Protein AF-0000000068854800 (afdb_homodimer)

Foldseek 3Di:
DDDDDDDPVVQLVVQCVVCPPVAWWQKKAKVVVRDMDRRPSPRDADCQFCCNLPQLKFKFKWKQAQQWTFQVVVRVVLRVVLCVLSVAQQQPDRDSVVSSVVVVVVQLVRVVRSVDRIFMKMKMWTLAHDHNDNDSVRHRIMMMIITTHDDPPQPQVVVFLAAEEECVQQPDDPPSCVSHRTPPCPSQVSQQVVQVVLVHGGYDYCVVCVVVLPQFDWDPDPQADTHTHQHYPNHGRDPSDGGPVRVVRNVVSVCCVVPVPPSTGHSDDPDD/DDDDDDDPVVQLVVQCVVCPPVAWWQKKAKVVVRDMDRRPSPRDADCQFCCNLPQLKFKFKWKQAQQFTFLVVVRVVLRVVLCVLSVAQQQPDNDSVVSSVVVVVVQSVRVVRSVDRIFMKMKMWTLAHDHNDNDSVRHHIMMMIITTHDDPPQPQVPVFLAAEEECVQQPDDPPSCVSHRTPPCPSQVSQQVVQVVLRHGGYDYCVVCVVVLPQFDWDPDPQQDTHTHQHYPNHGRDPSDGGPVRVVSNVVSVCCVVPVPPSTDGPPDPDD

Structure (mmCIF, N/CA/C/O backbone):
data_AF-0000000068854800-model_v1
#
loop_
_entity.id
_entity.type
_entity.pdbx_description
1 polymer 'Aminodeoxychorismate lyase'
#
loop_
_atom_site.group_PDB
_atom_site.id
_atom_site.type_symbol
_atom_site.label_atom_id
_atom_site.label_alt_id
_atom_site.label_comp_id
_atom_site.label_asym_id
_atom_site.label_entity_id
_atom_site.label_seq_id
_atom_site.pdbx_PDB_ins_code
_atom_site.Cartn_x
_atom_site.Cartn_y
_atom_site.Cartn_z
_atom_site.occupancy
_atom_site.B_iso_or_equiv
_atom_site.auth_seq_id
_atom_site.auth_comp_id
_atom_site.auth_asym_id
_atom_site.auth_atom_id
_atom_site.pdbx_PDB_model_num
ATOM 1 N N . MET A 1 1 ? -2.027 -7.781 -26.594 1 86.44 1 MET A N 1
ATOM 2 C CA . MET A 1 1 ? -0.981 -7.988 -25.594 1 86.44 1 MET A CA 1
ATOM 3 C C . MET A 1 1 ? -0.364 -6.66 -25.172 1 86.44 1 MET A C 1
ATOM 5 O O . MET A 1 1 ? -0.155 -5.773 -26 1 86.44 1 MET A O 1
ATOM 9 N N . PRO A 1 2 ? -0.171 -6.535 -23.906 1 94.44 2 PRO A N 1
ATOM 10 C CA . PRO A 1 2 ? 0.445 -5.273 -23.5 1 94.44 2 PRO A CA 1
ATOM 11 C C . PRO A 1 2 ? 1.854 -5.09 -24.047 1 94.44 2 PRO A C 1
ATOM 13 O O . PRO A 1 2 ? 2.596 -6.062 -24.203 1 94.44 2 PRO A O 1
ATOM 16 N N . ALA A 1 3 ? 2.23 -3.893 -24.422 1 96.25 3 ALA A N 1
ATOM 17 C CA . ALA A 1 3 ? 3.561 -3.564 -24.922 1 96.25 3 ALA A CA 1
ATOM 18 C C . ALA A 1 3 ? 4.59 -3.547 -23.797 1 96.25 3 ALA A C 1
ATOM 20 O O . ALA A 1 3 ? 4.242 -3.328 -22.641 1 96.25 3 ALA A O 1
ATOM 21 N N . VAL A 1 4 ? 5.844 -3.83 -24.203 1 98.12 4 VAL A N 1
ATOM 22 C CA . VAL A 1 4 ? 6.953 -3.668 -23.266 1 98.12 4 VAL A CA 1
ATOM 23 C C . VAL A 1 4 ? 7.543 -2.266 -23.406 1 98.12 4 VAL A C 1
ATOM 25 O O . VAL A 1 4 ? 7.965 -1.866 -24.484 1 98.12 4 VAL A O 1
ATOM 28 N N . VAL A 1 5 ? 7.504 -1.505 -22.406 1 98.5 5 VAL A N 1
ATOM 29 C CA . VAL A 1 5 ? 7.992 -0.13 -22.375 1 98.5 5 VAL A CA 1
ATOM 30 C C . VAL A 1 5 ? 9.047 0.018 -21.281 1 98.5 5 VAL A C 1
ATOM 32 O O . VAL A 1 5 ? 8.727 -0.05 -20.078 1 98.5 5 VAL A O 1
ATOM 35 N N . ASN A 1 6 ? 10.297 0.308 -21.688 1 98 6 ASN A N 1
ATOM 36 C CA . ASN A 1 6 ? 11.383 0.391 -20.719 1 98 6 ASN A CA 1
ATOM 37 C C . ASN A 1 6 ? 11.93 1.811 -20.609 1 98 6 ASN A C 1
ATOM 39 O O . ASN A 1 6 ? 12.703 2.113 -19.703 1 98 6 ASN A O 1
ATOM 43 N N . ASP A 1 7 ? 11.516 2.664 -21.484 1 98.06 7 ASP A N 1
ATOM 44 C CA . ASP A 1 7 ? 11.922 4.066 -21.438 1 98.06 7 ASP A CA 1
ATOM 45 C C . ASP A 1 7 ? 11.148 4.828 -20.359 1 98.06 7 ASP A C 1
ATOM 47 O O . ASP A 1 7 ? 9.922 4.891 -20.406 1 98.06 7 ASP A O 1
ATOM 51 N N . PRO A 1 8 ? 11.906 5.434 -19.484 1 98 8 PRO A N 1
ATOM 52 C CA . PRO A 1 8 ? 11.227 6.094 -18.375 1 98 8 PRO A CA 1
ATOM 53 C C . PRO A 1 8 ? 10.281 7.207 -18.828 1 98 8 PRO A C 1
ATOM 55 O O . PRO A 1 8 ? 9.195 7.363 -18.266 1 98 8 PRO A O 1
ATOM 58 N N . ALA A 1 9 ? 10.695 7.926 -19.75 1 97.81 9 ALA A N 1
ATOM 59 C CA . ALA A 1 9 ? 9.828 9 -20.234 1 97.81 9 ALA A CA 1
ATOM 60 C C . ALA A 1 9 ? 8.547 8.453 -20.844 1 97.81 9 ALA A C 1
ATOM 62 O O . ALA A 1 9 ? 7.457 8.977 -20.594 1 97.81 9 ALA A O 1
ATOM 63 N N . ALA A 1 10 ? 8.656 7.473 -21.656 1 97.94 10 ALA A N 1
ATOM 64 C CA . ALA A 1 10 ? 7.488 6.836 -22.25 1 97.94 10 ALA A CA 1
ATOM 65 C C . ALA A 1 10 ? 6.582 6.23 -21.188 1 97.94 10 ALA A C 1
ATOM 67 O O . ALA A 1 10 ? 5.355 6.336 -21.266 1 97.94 10 ALA A O 1
ATOM 68 N N . TRP A 1 11 ? 7.188 5.605 -20.234 1 98.06 11 TRP A N 1
ATOM 69 C CA . TRP A 1 11 ? 6.422 5.02 -19.141 1 98.06 11 TRP A CA 1
ATOM 70 C C . TRP A 1 11 ? 5.664 6.094 -18.375 1 98.06 11 TRP A C 1
ATOM 72 O O . TRP A 1 11 ? 4.473 5.938 -18.094 1 98.06 11 TRP A O 1
ATOM 82 N N . ALA A 1 12 ? 6.348 7.121 -18.047 1 96.94 12 ALA A N 1
ATOM 83 C CA . ALA A 1 12 ? 5.727 8.219 -17.312 1 96.94 12 ALA A CA 1
ATOM 84 C C . ALA A 1 12 ? 4.543 8.797 -18.078 1 96.94 12 ALA A C 1
ATOM 86 O O . ALA A 1 12 ? 3.541 9.195 -17.484 1 96.94 12 ALA A O 1
ATOM 87 N N . LYS A 1 13 ? 4.664 8.867 -19.359 1 96 13 LYS A N 1
ATOM 88 C CA . LYS A 1 13 ? 3.568 9.359 -20.188 1 96 13 LYS A CA 1
ATOM 89 C C . LYS A 1 13 ? 2.34 8.461 -20.078 1 96 13 LYS A C 1
ATOM 91 O O . LYS A 1 13 ? 1.214 8.953 -19.969 1 96 13 LYS A O 1
ATOM 96 N N . LEU A 1 14 ? 2.518 7.215 -20.109 1 96.25 14 LEU A N 1
ATOM 97 C CA . LEU A 1 14 ? 1.422 6.262 -19.969 1 96.25 14 LEU A CA 1
ATOM 98 C C . LEU A 1 14 ? 0.755 6.379 -18.609 1 96.25 14 LEU A C 1
ATOM 100 O O . LEU A 1 14 ? -0.473 6.438 -18.516 1 96.25 14 LEU A O 1
ATOM 104 N N . VAL A 1 15 ? 1.583 6.441 -17.578 1 94.94 15 VAL A N 1
ATOM 105 C CA . VAL A 1 15 ? 1.069 6.551 -16.203 1 94.94 15 VAL A CA 1
ATOM 106 C C . VAL A 1 15 ? 0.321 7.871 -16.047 1 94.94 15 VAL A C 1
ATOM 108 O O . VAL A 1 15 ? -0.761 7.906 -15.453 1 94.94 15 VAL A O 1
ATOM 111 N N . GLY A 1 16 ? 0.912 8.859 -16.547 1 91.5 16 GLY A N 1
ATOM 112 C CA . GLY A 1 16 ? 0.3 10.18 -16.453 1 91.5 16 GLY A CA 1
ATOM 113 C C . GLY A 1 16 ? -1.03 10.266 -17.172 1 91.5 16 GLY A C 1
ATOM 114 O O . GLY A 1 16 ? -1.963 10.914 -16.703 1 91.5 16 GLY A O 1
ATOM 115 N N . ALA A 1 17 ? -1.136 9.672 -18.312 1 88.94 17 ALA A N 1
ATOM 116 C CA . ALA A 1 17 ? -2.363 9.703 -19.109 1 88.94 17 ALA A CA 1
ATOM 117 C C . ALA A 1 17 ? -3.52 9.047 -18.344 1 88.94 17 ALA A C 1
ATOM 119 O O . ALA A 1 17 ? -4.66 9.508 -18.438 1 88.94 17 ALA A O 1
ATOM 120 N N . ALA A 1 18 ? -3.193 8.086 -17.594 1 85.5 18 ALA A N 1
ATOM 121 C CA . ALA A 1 18 ? -4.211 7.363 -16.828 1 85.5 18 ALA A CA 1
ATOM 122 C C . ALA A 1 18 ? -4.676 8.18 -15.625 1 85.5 18 ALA A C 1
ATOM 124 O O . ALA A 1 18 ? -5.742 7.91 -15.062 1 85.5 18 ALA A O 1
ATOM 125 N N . ARG A 1 19 ? -3.891 9.07 -15.344 1 80.56 19 ARG A N 1
ATOM 126 C CA . ARG A 1 19 ? -4.164 9.844 -14.141 1 80.56 19 ARG A CA 1
ATOM 127 C C . ARG A 1 19 ? -4.594 11.266 -14.492 1 80.56 19 ARG A C 1
ATOM 129 O O . ARG A 1 19 ? -4.754 12.109 -13.602 1 80.56 19 ARG A O 1
ATOM 136 N N . SER A 1 20 ? -4.672 11.367 -15.758 1 64.88 20 SER A N 1
ATOM 137 C CA . SER A 1 20 ? -5.035 12.695 -16.25 1 64.88 20 SER A CA 1
ATOM 138 C C . SER A 1 20 ? -6.406 13.117 -15.727 1 64.88 20 SER A C 1
ATOM 140 O O . SER A 1 20 ? -7.336 12.312 -15.688 1 64.88 20 SER A O 1
ATOM 142 N N . GLY A 1 21 ? -6.527 14.305 -15.023 1 54.03 21 GLY A N 1
ATOM 143 C CA . GLY A 1 21 ? -7.754 14.867 -14.484 1 54.03 21 GLY A CA 1
ATOM 144 C C . GLY A 1 21 ? -7.828 14.789 -12.969 1 54.03 21 GLY A C 1
ATOM 145 O O . GLY A 1 21 ? -8.766 15.312 -12.359 1 54.03 21 GLY A O 1
ATOM 146 N N . LYS A 1 22 ? -7.012 13.883 -12.602 1 57.38 22 LYS A N 1
ATOM 147 C CA . LYS A 1 22 ? -7.066 13.789 -11.148 1 57.38 22 LYS A CA 1
ATOM 148 C C . LYS A 1 22 ? -6.199 14.859 -10.492 1 57.38 22 LYS A C 1
ATOM 150 O O . LYS A 1 22 ? -5.004 14.648 -10.273 1 57.38 22 LYS A O 1
ATOM 155 N N . GLU A 1 23 ? -6.73 16.109 -10.555 1 63 23 GLU A N 1
ATOM 156 C CA . GLU A 1 23 ? -6.219 17.359 -10.023 1 63 23 GLU A CA 1
ATOM 157 C C . GLU A 1 23 ? -6.109 17.328 -8.5 1 63 23 GLU A C 1
ATOM 159 O O . GLU A 1 23 ? -6.871 16.609 -7.84 1 63 23 GLU A O 1
ATOM 164 N N . GLY A 1 24 ? -4.812 17.375 -7.945 1 85.06 24 GLY A N 1
ATOM 165 C CA . GLY A 1 24 ? -4.82 17.594 -6.508 1 85.06 24 GLY A CA 1
ATOM 166 C C . GLY A 1 24 ? -3.531 17.172 -5.828 1 85.06 24 GLY A C 1
ATOM 167 O O . GLY A 1 24 ? -3.381 17.312 -4.617 1 85.06 24 GLY A O 1
ATOM 168 N N . PHE A 1 25 ? -2.66 16.75 -6.785 1 93.31 25 PHE A N 1
ATOM 169 C CA . PHE A 1 25 ? -1.357 16.422 -6.215 1 93.31 25 PHE A CA 1
ATOM 170 C C . PHE A 1 25 ? -0.305 17.422 -6.652 1 93.31 25 PHE A C 1
ATOM 172 O O . PHE A 1 25 ? -0.096 17.641 -7.848 1 93.31 25 PHE A O 1
ATOM 179 N N . PHE A 1 26 ? 0.342 18 -5.711 1 95.5 26 PHE A N 1
ATOM 180 C CA . PHE A 1 26 ? 1.116 19.203 -6.02 1 95.5 26 PHE A CA 1
ATOM 181 C C . PHE A 1 26 ? 2.611 18.906 -5.941 1 95.5 26 PHE A C 1
ATOM 183 O O . PHE A 1 26 ? 3.391 19.438 -6.742 1 95.5 26 PHE A O 1
ATOM 190 N N . ALA A 1 27 ? 3.064 18.188 -4.988 1 97.44 27 ALA A N 1
ATOM 191 C CA . ALA A 1 27 ? 4.469 17.844 -4.797 1 97.44 27 ALA A CA 1
ATOM 192 C C . ALA A 1 27 ? 4.617 16.547 -4 1 97.44 27 ALA A C 1
ATOM 194 O O . ALA A 1 27 ? 3.779 16.234 -3.15 1 97.44 27 ALA A O 1
ATOM 195 N N . PHE A 1 28 ? 5.672 15.867 -4.293 1 98.38 28 PHE A N 1
ATOM 196 C CA . PHE A 1 28 ? 5.91 14.562 -3.682 1 98.38 28 PHE A CA 1
ATOM 197 C C . PHE A 1 28 ? 7.395 14.352 -3.412 1 98.38 28 PHE A C 1
ATOM 199 O O . PHE A 1 28 ? 8.227 14.555 -4.301 1 98.38 28 PHE A O 1
ATOM 206 N N . TYR A 1 29 ? 7.707 14.008 -2.115 1 98.75 29 TYR A N 1
ATOM 207 C CA . TYR A 1 29 ? 9.055 13.578 -1.763 1 98.75 29 TYR A CA 1
ATOM 208 C C . TYR A 1 29 ? 9.109 12.062 -1.571 1 98.75 29 TYR A C 1
ATOM 210 O O . TYR A 1 29 ? 8.203 11.477 -0.981 1 98.75 29 TYR A O 1
ATOM 218 N N . SER A 1 30 ? 10.156 11.508 -2.041 1 98.62 30 SER A N 1
ATOM 219 C CA . SER A 1 30 ? 10.484 10.109 -1.787 1 98.62 30 SER A CA 1
ATOM 220 C C . SER A 1 30 ? 11.906 9.953 -1.26 1 98.62 30 SER A C 1
ATOM 222 O O . SER A 1 30 ? 12.859 10.43 -1.883 1 98.62 30 SER A O 1
ATOM 224 N N . SER A 1 31 ? 12.055 9.242 -0.161 1 98 31 SER A N 1
ATOM 225 C CA . SER A 1 31 ? 13.398 8.992 0.354 1 98 31 SER A CA 1
ATOM 226 C C . SER A 1 31 ? 14.141 7.977 -0.501 1 98 31 SER A C 1
ATOM 228 O O . SER A 1 31 ? 15.367 7.855 -0.41 1 98 31 SER A O 1
ATOM 230 N N . VAL A 1 32 ? 13.398 7.199 -1.3 1 97 32 VAL A N 1
ATOM 231 C CA . VAL A 1 32 ? 14.047 6.281 -2.234 1 97 32 VAL A CA 1
ATOM 232 C C . VAL A 1 32 ? 14.828 7.074 -3.277 1 97 32 VAL A C 1
ATOM 234 O O . VAL A 1 32 ? 16.016 6.801 -3.518 1 97 32 VAL A O 1
ATOM 237 N N . ALA A 1 33 ? 14.227 8.062 -3.812 1 97.38 33 ALA A N 1
ATOM 238 C CA . ALA A 1 33 ? 14.883 8.945 -4.781 1 97.38 33 ALA A CA 1
ATOM 239 C C . ALA A 1 33 ? 15.719 10.008 -4.078 1 97.38 33 ALA A C 1
ATOM 241 O O . ALA A 1 33 ? 16.625 10.594 -4.676 1 97.38 33 ALA A O 1
ATOM 242 N N . ASP A 1 34 ? 15.344 10.203 -2.783 1 97.69 34 ASP A N 1
ATOM 243 C CA . ASP A 1 34 ? 15.836 11.336 -2.008 1 97.69 34 ASP A CA 1
ATOM 244 C C . ASP A 1 34 ? 15.711 12.633 -2.793 1 97.69 34 ASP A C 1
ATOM 246 O O . ASP A 1 34 ? 16.688 13.367 -2.951 1 97.69 34 ASP A O 1
ATOM 250 N N . ALA A 1 35 ? 14.539 12.906 -3.234 1 98.62 35 ALA A N 1
ATOM 251 C CA . ALA A 1 35 ? 14.219 14.07 -4.059 1 98.62 35 ALA A CA 1
ATOM 252 C C . ALA A 1 35 ? 12.719 14.367 -4.035 1 98.62 35 ALA A C 1
ATOM 254 O O . ALA A 1 35 ? 11.93 13.555 -3.561 1 98.62 35 ALA A O 1
ATOM 255 N N . ILE A 1 36 ? 12.43 15.594 -4.547 1 98.69 36 ILE A N 1
ATOM 256 C CA . ILE A 1 36 ? 11.047 16.047 -4.672 1 98.69 36 ILE A CA 1
ATOM 257 C C . ILE A 1 36 ? 10.656 16.094 -6.148 1 98.69 36 ILE A C 1
ATOM 259 O O . ILE A 1 36 ? 11.477 16.453 -7 1 98.69 36 ILE A O 1
ATOM 263 N N . THR A 1 37 ? 9.422 15.703 -6.457 1 98.44 37 THR A N 1
ATOM 264 C CA . THR A 1 37 ? 8.898 15.906 -7.805 1 98.44 37 THR A CA 1
ATOM 265 C C . THR A 1 37 ? 7.539 16.594 -7.758 1 98.44 37 THR A C 1
ATOM 267 O O . THR A 1 37 ? 6.773 16.406 -6.812 1 98.44 37 THR A O 1
ATOM 270 N N . THR A 1 38 ? 7.254 17.406 -8.781 1 96.75 38 THR A N 1
ATOM 271 C CA . THR A 1 38 ? 5.922 17.969 -8.992 1 96.75 38 THR A CA 1
ATOM 272 C C . THR A 1 38 ? 5.25 17.328 -10.203 1 96.75 38 THR A C 1
ATOM 274 O O . THR A 1 38 ? 4.164 17.734 -10.609 1 96.75 38 THR A O 1
ATOM 277 N N . ASN A 1 39 ? 5.949 16.375 -10.781 1 96 39 ASN A N 1
ATOM 278 C CA . ASN A 1 39 ? 5.406 15.555 -11.852 1 96 39 ASN A CA 1
ATOM 279 C C . ASN A 1 39 ? 4.574 14.391 -11.312 1 96 39 ASN A C 1
ATOM 281 O O . ASN A 1 39 ? 5.121 13.438 -10.766 1 96 39 ASN A O 1
ATOM 285 N N . VAL A 1 40 ? 3.295 14.445 -11.516 1 94.94 40 VAL A N 1
ATOM 286 C CA . VAL A 1 40 ? 2.346 13.523 -10.898 1 94.94 40 VAL A CA 1
ATOM 287 C C . VAL A 1 40 ? 2.656 12.094 -11.336 1 94.94 40 VAL A C 1
ATOM 289 O O . VAL A 1 40 ? 2.502 11.156 -10.555 1 94.94 40 VAL A O 1
ATOM 292 N N . SER A 1 41 ? 3.109 11.898 -12.516 1 95.56 41 SER A N 1
ATOM 293 C CA . SER A 1 41 ? 3.383 10.562 -13.039 1 95.56 41 SER A CA 1
ATOM 294 C C . SER A 1 41 ? 4.52 9.898 -12.273 1 95.56 41 SER A C 1
ATOM 296 O O . SER A 1 41 ? 4.695 8.68 -12.344 1 95.56 41 SER A O 1
ATOM 298 N N . LEU A 1 42 ? 5.336 10.68 -11.523 1 96.94 42 LEU A N 1
ATOM 299 C CA . LEU A 1 42 ? 6.5 10.164 -10.812 1 96.94 42 LEU A CA 1
ATOM 300 C C . LEU A 1 42 ? 6.176 9.945 -9.336 1 96.94 42 LEU A C 1
ATOM 302 O O . LEU A 1 42 ? 7.004 9.43 -8.586 1 96.94 42 LEU A O 1
ATOM 306 N N . MET A 1 43 ? 5.008 10.305 -8.922 1 97.19 43 MET A N 1
ATOM 307 C CA . MET A 1 43 ? 4.59 10.164 -7.527 1 97.19 43 MET A CA 1
ATOM 308 C C . MET A 1 43 ? 4.168 8.727 -7.234 1 97.19 43 MET A C 1
ATOM 310 O O . MET A 1 43 ? 2.977 8.414 -7.211 1 97.19 43 MET A O 1
ATOM 314 N N . THR A 1 44 ? 5.199 7.926 -7.043 1 97.5 44 THR A N 1
ATOM 315 C CA . THR A 1 44 ? 4.996 6.484 -6.973 1 97.5 44 THR A CA 1
ATOM 316 C C . THR A 1 44 ? 5.828 5.871 -5.848 1 97.5 44 THR A C 1
ATOM 318 O O . THR A 1 44 ? 6.758 6.508 -5.344 1 97.5 44 THR A O 1
ATOM 321 N N . LEU A 1 45 ? 5.434 4.699 -5.422 1 97.69 45 LEU A N 1
ATOM 322 C CA . LEU A 1 45 ? 6.23 3.836 -4.555 1 97.69 45 LEU A CA 1
ATOM 323 C C . LEU A 1 45 ? 6.703 2.596 -5.301 1 97.69 45 LEU A C 1
ATOM 325 O O . LEU A 1 45 ? 5.953 2.02 -6.094 1 97.69 45 LEU A O 1
ATOM 329 N N . PRO A 1 46 ? 7.926 2.166 -5.004 1 97 46 PRO A N 1
ATOM 330 C CA . PRO A 1 46 ? 8.359 0.886 -5.57 1 97 46 PRO A CA 1
ATOM 331 C C . PRO A 1 46 ? 7.441 -0.271 -5.172 1 97 46 PRO A C 1
ATOM 333 O O . PRO A 1 46 ? 6.973 -0.327 -4.031 1 97 46 PRO A O 1
ATOM 336 N N . VAL A 1 47 ? 7.289 -1.212 -6.078 1 95.94 47 VAL A N 1
ATOM 337 C CA . VAL A 1 47 ? 6.312 -2.287 -5.93 1 95.94 47 VAL A CA 1
ATOM 338 C C . VAL A 1 47 ? 6.695 -3.168 -4.738 1 95.94 47 VAL A C 1
ATOM 340 O O . VAL A 1 47 ? 5.84 -3.836 -4.156 1 95.94 47 VAL A O 1
ATOM 343 N N . ASP A 1 48 ? 7.945 -3.201 -4.316 1 93.06 48 ASP A N 1
ATOM 344 C CA . ASP A 1 48 ? 8.391 -4.066 -3.23 1 93.06 48 ASP A CA 1
ATOM 345 C C . ASP A 1 48 ? 8.422 -3.311 -1.904 1 93.06 48 ASP A C 1
ATOM 347 O O . ASP A 1 48 ? 8.977 -3.801 -0.918 1 93.06 48 ASP A O 1
ATOM 351 N N . ASP A 1 49 ? 7.945 -2.07 -1.909 1 95.38 49 ASP A N 1
ATOM 352 C CA . ASP A 1 49 ? 7.773 -1.407 -0.621 1 95.38 49 ASP A CA 1
ATOM 353 C C . ASP A 1 49 ? 6.777 -2.16 0.258 1 95.38 49 ASP A C 1
ATOM 355 O O . ASP A 1 49 ? 5.684 -2.504 -0.191 1 95.38 49 ASP A O 1
ATOM 359 N N . HIS A 1 50 ? 7.047 -2.332 1.432 1 93.62 50 HIS A N 1
ATOM 360 C CA . HIS A 1 50 ? 6.246 -3.158 2.328 1 93.62 50 HIS A CA 1
ATOM 361 C C . HIS A 1 50 ? 4.934 -2.469 2.682 1 93.62 50 HIS A C 1
ATOM 363 O O . HIS A 1 50 ? 4.023 -3.1 3.225 1 93.62 50 HIS A O 1
ATOM 369 N N . ALA A 1 51 ? 4.789 -1.19 2.418 1 95.06 51 ALA A N 1
ATOM 370 C CA . ALA A 1 51 ? 3.463 -0.575 2.467 1 95.06 51 ALA A CA 1
ATOM 371 C C . ALA A 1 51 ? 2.5 -1.273 1.511 1 95.06 51 ALA A C 1
ATOM 373 O O . ALA A 1 51 ? 1.306 -1.386 1.796 1 95.06 51 ALA A O 1
ATOM 374 N N . ILE A 1 52 ? 3.027 -1.7 0.408 1 95 52 ILE A N 1
ATOM 375 C CA . ILE A 1 52 ? 2.242 -2.371 -0.624 1 95 52 ILE A CA 1
ATOM 376 C C . ILE A 1 52 ? 2.186 -3.869 -0.337 1 95 52 ILE A C 1
ATOM 378 O O . ILE A 1 52 ? 1.119 -4.484 -0.417 1 95 52 ILE A O 1
ATOM 382 N N . VAL A 1 53 ? 3.303 -4.398 0.028 1 89.31 53 VAL A N 1
ATOM 383 C CA . VAL A 1 53 ? 3.494 -5.844 0.121 1 89.31 53 VAL A CA 1
ATOM 384 C C . VAL A 1 53 ? 2.691 -6.398 1.295 1 89.31 53 VAL A C 1
ATOM 386 O O . VAL A 1 53 ? 2.012 -7.418 1.164 1 89.31 53 VAL A O 1
ATOM 389 N N . ARG A 1 54 ? 2.771 -5.668 2.387 1 85.38 54 ARG A N 1
ATOM 390 C CA . ARG A 1 54 ? 2.188 -6.238 3.598 1 85.38 54 ARG A CA 1
ATOM 391 C C . ARG A 1 54 ? 1.468 -5.168 4.414 1 85.38 54 ARG A C 1
ATOM 393 O O . ARG A 1 54 ? 1.088 -5.406 5.562 1 85.38 54 ARG A O 1
ATOM 400 N N . GLY A 1 55 ? 1.334 -3.982 3.91 1 89.31 55 GLY A N 1
ATOM 401 C CA . GLY A 1 55 ? 0.678 -2.91 4.645 1 89.31 55 GLY A CA 1
ATOM 402 C C . GLY A 1 55 ? 1.465 -2.447 5.855 1 89.31 55 GLY A C 1
ATOM 403 O O . GLY A 1 55 ? 0.883 -1.989 6.84 1 89.31 55 GLY A O 1
ATOM 404 N N . HIS A 1 56 ? 2.725 -2.654 5.832 1 90.44 56 HIS A N 1
ATOM 405 C CA . HIS A 1 56 ? 3.566 -2.248 6.949 1 90.44 56 HIS A CA 1
ATOM 406 C C . HIS A 1 56 ? 3.992 -0.789 6.82 1 90.44 56 HIS A C 1
ATOM 408 O O . HIS A 1 56 ? 5.145 -0.501 6.484 1 90.44 56 HIS A O 1
ATOM 414 N N . ALA A 1 57 ? 3.115 0.06 7.145 1 94.31 57 ALA A N 1
ATOM 415 C CA . ALA A 1 57 ? 3.297 1.505 7.023 1 94.31 57 ALA A CA 1
ATOM 416 C C . ALA A 1 57 ? 2.4 2.254 8 1 94.31 57 ALA A C 1
ATOM 418 O O . ALA A 1 57 ? 1.362 1.739 8.422 1 94.31 57 ALA A O 1
ATOM 419 N N . VAL A 1 58 ? 2.867 3.4 8.352 1 89.31 58 VAL A N 1
ATOM 420 C CA . VAL A 1 58 ? 2.072 4.344 9.133 1 89.31 58 VAL A CA 1
ATOM 421 C C . VAL A 1 58 ? 2.051 5.703 8.438 1 89.31 58 VAL A C 1
ATOM 423 O O . VAL A 1 58 ? 2.91 5.988 7.598 1 89.31 58 VAL A O 1
ATOM 426 N N . PHE A 1 59 ? 1.024 6.477 8.773 1 92.5 59 PHE A N 1
ATOM 427 C CA . PHE A 1 59 ? 0.928 7.781 8.125 1 92.5 59 PHE A CA 1
ATOM 428 C C . PHE A 1 59 ? 0.272 8.797 9.055 1 92.5 59 PHE A C 1
ATOM 430 O O . PHE A 1 59 ? -0.296 8.43 10.086 1 92.5 59 PHE A O 1
ATOM 437 N N . ASP A 1 60 ? 0.44 9.969 8.742 1 87.06 60 ASP A N 1
ATOM 438 C CA . ASP A 1 60 ? -0.301 11.086 9.305 1 87.06 60 ASP A CA 1
ATOM 439 C C . ASP A 1 60 ? -0.458 12.219 8.289 1 87.06 60 ASP A C 1
ATOM 441 O O . ASP A 1 60 ? 0.205 12.219 7.25 1 87.06 60 ASP A O 1
ATOM 445 N N . THR A 1 61 ? -1.451 13.031 8.531 1 85.94 61 THR A N 1
ATOM 446 C CA . THR A 1 61 ? -1.735 14.141 7.629 1 85.94 61 THR A CA 1
ATOM 447 C C . THR A 1 61 ? -1.846 15.453 8.406 1 85.94 61 THR A C 1
ATOM 449 O O . THR A 1 61 ? -2.547 15.523 9.414 1 85.94 61 THR A O 1
ATOM 452 N N . CYS A 1 62 ? -1.076 16.422 8 1 83.06 62 CYS A N 1
ATOM 453 C CA . CYS A 1 62 ? -1.229 17.766 8.539 1 83.06 62 CYS A CA 1
ATOM 454 C C . CYS A 1 62 ? -1.657 18.734 7.453 1 83.06 62 CYS A C 1
ATOM 456 O O . CYS A 1 62 ? -1.907 18.344 6.312 1 83.06 62 CYS A O 1
ATOM 458 N N . SER A 1 63 ? -1.857 19.984 7.883 1 81.25 63 SER A N 1
ATOM 459 C CA . SER A 1 63 ? -2.34 20.984 6.93 1 81.25 63 SER A CA 1
ATOM 460 C C . SER A 1 63 ? -1.375 22.156 6.824 1 81.25 63 SER A C 1
ATOM 462 O O . SER A 1 63 ? -0.799 22.594 7.828 1 81.25 63 SER A O 1
ATOM 464 N N . LEU A 1 64 ? -1.129 22.531 5.582 1 84.44 64 LEU A N 1
ATOM 465 C CA . LEU A 1 64 ? -0.53 23.812 5.27 1 84.44 64 LEU A CA 1
ATOM 466 C C . LEU A 1 64 ? -1.604 24.891 5.105 1 84.44 64 LEU A C 1
ATOM 468 O O . LEU A 1 64 ? -2.535 24.719 4.312 1 84.44 64 LEU A O 1
ATOM 472 N N . ALA A 1 65 ? -1.549 25.891 5.977 1 79.44 65 ALA A N 1
ATOM 473 C CA . ALA A 1 65 ? -2.533 26.969 5.93 1 79.44 65 ALA A CA 1
ATOM 474 C C . ALA A 1 65 ? -1.852 28.328 5.809 1 79.44 65 ALA A C 1
ATOM 476 O O . ALA A 1 65 ? -1.112 28.734 6.707 1 79.44 65 ALA A O 1
ATOM 477 N N . GLU A 1 66 ? -2.127 28.891 4.746 1 82.44 66 GLU A N 1
ATOM 478 C CA . GLU A 1 66 ? -1.6 30.219 4.48 1 82.44 66 GLU A CA 1
ATOM 479 C C . GLU A 1 66 ? -0.086 30.266 4.676 1 82.44 66 GLU A C 1
ATOM 481 O O . GLU A 1 66 ? 0.431 31.141 5.367 1 82.44 66 GLU A O 1
ATOM 486 N N . GLY A 1 67 ? 0.545 29.281 4.262 1 85.12 67 GLY A N 1
ATOM 487 C CA . GLY A 1 67 ? 1.998 29.234 4.246 1 85.12 67 GLY A CA 1
ATOM 488 C C . GLY A 1 67 ? 2.592 28.766 5.559 1 85.12 67 GLY A C 1
ATOM 489 O O . GLY A 1 67 ? 3.809 28.812 5.754 1 85.12 67 GLY A O 1
ATOM 490 N N . ARG A 1 68 ? 1.736 28.344 6.395 1 82.81 68 ARG A N 1
ATOM 491 C CA . ARG A 1 68 ? 2.195 27.828 7.688 1 82.81 68 ARG A CA 1
ATOM 492 C C . ARG A 1 68 ? 1.713 26.406 7.918 1 82.81 68 ARG A C 1
ATOM 494 O O . ARG A 1 68 ? 0.566 26.078 7.609 1 82.81 68 ARG A O 1
ATOM 501 N N . MET A 1 69 ? 2.74 25.641 8.359 1 85.31 69 MET A N 1
ATOM 502 C CA . MET A 1 69 ? 2.336 24.281 8.719 1 85.31 69 MET A CA 1
ATOM 503 C C . MET A 1 69 ? 1.616 24.266 10.062 1 85.31 69 MET A C 1
ATOM 505 O O . MET A 1 69 ? 2.16 24.719 11.07 1 85.31 69 MET A O 1
ATOM 509 N N . TYR A 1 70 ? 0.455 23.672 10.055 1 76 70 TYR A N 1
ATOM 510 C CA . TYR A 1 70 ? -0.355 23.609 11.266 1 76 70 TYR A CA 1
ATOM 511 C C . TYR A 1 70 ? -0.029 22.375 12.086 1 76 70 TYR A C 1
ATOM 513 O O . TYR A 1 70 ? -0.241 21.25 11.625 1 76 70 TYR A O 1
ATOM 521 N N . ARG A 1 71 ? 0.586 22.453 13.305 1 78.81 71 ARG A N 1
ATOM 522 C CA . ARG A 1 71 ? 0.821 21.422 14.312 1 78.81 71 ARG A CA 1
ATOM 523 C C . ARG A 1 71 ? 1.676 20.281 13.75 1 78.81 71 ARG A C 1
ATOM 525 O O . ARG A 1 71 ? 1.416 19.109 14.016 1 78.81 71 ARG A O 1
ATOM 532 N N . LEU A 1 72 ? 2.672 20.641 12.992 1 88.88 72 LEU A N 1
ATOM 533 C CA . LEU A 1 72 ? 3.523 19.625 12.391 1 88.88 72 LEU A CA 1
ATOM 534 C C . LEU A 1 72 ? 4.152 18.734 13.461 1 88.88 72 LEU A C 1
ATOM 536 O O . LEU A 1 72 ? 4.176 17.516 13.328 1 88.88 72 LEU A O 1
ATOM 540 N N . GLN A 1 73 ? 4.582 19.328 14.555 1 89.31 73 GLN A N 1
ATOM 541 C CA . GLN A 1 73 ? 5.301 18.578 15.57 1 89.31 73 GLN A CA 1
ATOM 542 C C . GLN A 1 73 ? 4.363 17.594 16.281 1 89.31 73 GLN A C 1
ATOM 544 O O . GLN A 1 73 ? 4.773 16.5 16.656 1 89.31 73 GLN A O 1
ATOM 549 N N . VAL A 1 74 ? 3.158 17.969 16.469 1 81.25 74 VAL A N 1
ATOM 550 C CA . VAL A 1 74 ? 2.164 17.094 17.078 1 81.25 74 VAL A CA 1
ATOM 551 C C . VAL A 1 74 ? 1.911 15.898 16.156 1 81.25 74 VAL A C 1
ATOM 553 O O . VAL A 1 74 ? 1.826 14.758 16.609 1 81.25 74 VAL A O 1
ATOM 556 N N . HIS A 1 75 ? 1.763 16.203 14.914 1 85.25 75 HIS A N 1
ATOM 557 C CA . HIS A 1 75 ? 1.559 15.141 13.938 1 85.25 75 HIS A CA 1
ATOM 558 C C . HIS A 1 75 ? 2.771 14.219 13.859 1 85.25 75 HIS A C 1
ATOM 560 O O . HIS A 1 75 ? 2.625 13.008 13.695 1 85.25 75 HIS A O 1
ATOM 566 N N . LEU A 1 76 ? 3.936 14.766 13.969 1 93.19 76 LEU A N 1
ATOM 567 C CA . LEU A 1 76 ? 5.141 13.945 13.953 1 93.19 76 LEU A CA 1
ATOM 568 C C . LEU A 1 76 ? 5.23 13.094 15.211 1 93.19 76 LEU A C 1
ATOM 570 O O . LEU A 1 76 ? 5.699 11.953 15.164 1 93.19 76 LEU A O 1
ATOM 574 N N . ASP A 1 77 ? 4.797 13.648 16.375 1 86.56 77 ASP A N 1
ATOM 575 C CA . ASP A 1 77 ? 4.73 12.844 17.594 1 86.56 77 ASP A CA 1
ATOM 576 C C . ASP A 1 77 ? 3.875 11.602 17.375 1 86.56 77 ASP A C 1
ATOM 578 O O . ASP A 1 77 ? 4.285 10.492 17.734 1 86.56 77 ASP A O 1
ATOM 582 N N . ARG A 1 78 ? 2.748 11.867 16.797 1 85.5 78 ARG A N 1
ATOM 583 C CA . ARG A 1 78 ? 1.829 10.766 16.531 1 85.5 78 ARG A CA 1
ATOM 584 C C . ARG A 1 78 ? 2.422 9.781 15.531 1 85.5 78 ARG A C 1
ATOM 586 O O . ARG A 1 78 ? 2.275 8.57 15.688 1 85.5 78 ARG A O 1
ATOM 593 N N . LEU A 1 79 ? 3.037 10.297 14.578 1 90.5 79 LEU A N 1
ATOM 594 C CA . LEU A 1 79 ? 3.67 9.469 13.562 1 90.5 79 LEU A CA 1
ATOM 595 C C . LEU A 1 79 ? 4.742 8.57 14.18 1 90.5 79 LEU A C 1
ATOM 597 O O . LEU A 1 79 ? 4.793 7.375 13.898 1 90.5 79 LEU A O 1
ATOM 601 N N . PHE A 1 80 ? 5.578 9.141 15 1 92.44 80 PHE A N 1
ATOM 602 C CA . PHE A 1 80 ? 6.66 8.383 15.625 1 92.44 80 PHE A CA 1
ATOM 603 C C . PHE A 1 80 ? 6.109 7.359 16.609 1 92.44 80 PHE A C 1
ATOM 605 O O . PHE A 1 80 ? 6.633 6.246 16.703 1 92.44 80 PHE A O 1
ATOM 612 N N . ALA A 1 81 ? 5.086 7.738 17.312 1 83.38 81 ALA A N 1
ATOM 613 C CA . ALA A 1 81 ? 4.441 6.785 18.203 1 83.38 81 ALA A CA 1
ATOM 614 C C . ALA A 1 81 ? 3.875 5.598 17.438 1 83.38 81 ALA A C 1
ATOM 616 O O . ALA A 1 81 ? 4.031 4.449 17.844 1 83.38 81 ALA A O 1
ATOM 617 N N . SER A 1 82 ? 3.238 5.949 16.328 1 84.12 82 SER A N 1
ATOM 618 C CA . SER A 1 82 ? 2.707 4.891 15.477 1 84.12 82 SER A CA 1
ATOM 619 C C . SER A 1 82 ? 3.824 4.008 14.93 1 84.12 82 SER A C 1
ATOM 621 O O . SER A 1 82 ? 3.684 2.785 14.867 1 84.12 82 SER A O 1
ATOM 623 N N . ALA A 1 83 ? 4.875 4.629 14.508 1 91.12 83 ALA A N 1
ATOM 624 C CA . ALA A 1 83 ? 6.012 3.875 13.984 1 91.12 83 ALA A CA 1
ATOM 625 C C . ALA A 1 83 ? 6.57 2.92 15.039 1 91.12 83 ALA A C 1
ATOM 627 O O . ALA A 1 83 ? 6.883 1.767 14.734 1 91.12 83 ALA A O 1
ATOM 628 N N . ALA A 1 84 ? 6.715 3.385 16.219 1 86.81 84 ALA A N 1
ATOM 629 C CA . ALA A 1 84 ? 7.211 2.553 17.312 1 86.81 84 ALA A CA 1
ATOM 630 C C . ALA A 1 84 ? 6.285 1.363 17.547 1 86.81 84 ALA A C 1
ATOM 632 O O . ALA A 1 84 ? 6.75 0.229 17.688 1 86.81 84 ALA A O 1
ATOM 633 N N . SER A 1 85 ? 5.023 1.665 17.547 1 77.75 85 SER A N 1
ATOM 634 C CA . SER A 1 85 ? 4.039 0.61 17.781 1 77.75 85 SER A CA 1
ATOM 635 C C . SER A 1 85 ? 4.066 -0.42 16.656 1 77.75 85 SER A C 1
ATOM 637 O O . SER A 1 85 ? 3.836 -1.607 16.891 1 77.75 85 SER A O 1
ATOM 639 N N . ALA A 1 86 ? 4.336 0.03 15.508 1 83.94 86 ALA A N 1
ATOM 640 C CA . ALA A 1 86 ? 4.383 -0.844 14.336 1 83.94 86 ALA A CA 1
ATOM 641 C C . ALA A 1 86 ? 5.77 -1.455 14.156 1 83.94 86 ALA A C 1
ATOM 643 O O . ALA A 1 86 ? 6.027 -2.154 13.172 1 83.94 86 ALA A O 1
ATOM 644 N N . ARG A 1 87 ? 6.703 -1.067 15.055 1 84.25 87 ARG A N 1
ATOM 645 C CA . ARG A 1 87 ? 8.086 -1.543 15 1 84.25 87 ARG A CA 1
ATOM 646 C C . ARG A 1 87 ? 8.734 -1.187 13.664 1 84.25 87 ARG A C 1
ATOM 648 O O . ARG A 1 87 ? 9.398 -2.023 13.047 1 84.25 87 ARG A O 1
ATOM 655 N N . LEU A 1 88 ? 8.469 -0.039 13.281 1 90.12 88 LEU A N 1
ATOM 656 C CA . LEU A 1 88 ? 9.07 0.501 12.062 1 90.12 88 LEU A CA 1
ATOM 657 C C . LEU A 1 88 ? 10.344 1.273 12.391 1 90.12 88 LEU A C 1
ATOM 659 O O . LEU A 1 88 ? 10.312 2.236 13.164 1 90.12 88 LEU A O 1
ATOM 663 N N . PRO A 1 89 ? 11.445 0.834 11.836 1 90.5 89 PRO A N 1
ATOM 664 C CA . PRO A 1 89 ? 12.617 1.694 11.977 1 90.5 89 PRO A CA 1
ATOM 665 C C . PRO A 1 89 ? 12.461 3.035 11.273 1 90.5 89 PRO A C 1
ATOM 667 O O . PRO A 1 89 ? 11.758 3.123 10.258 1 90.5 89 PRO A O 1
ATOM 670 N N . LEU A 1 90 ? 13.125 4.02 11.797 1 94.88 90 LEU A N 1
ATOM 671 C CA . LEU A 1 90 ? 13.094 5.336 11.172 1 94.88 90 LEU A CA 1
ATOM 672 C C . LEU A 1 90 ? 14.039 5.395 9.977 1 94.88 90 LEU A C 1
ATOM 674 O O . LEU A 1 90 ? 15.07 4.727 9.969 1 94.88 90 LEU A O 1
ATOM 678 N N . PRO A 1 91 ? 13.742 6.203 9.039 1 95.38 91 PRO A N 1
ATOM 679 C CA . PRO A 1 91 ? 14.438 6.137 7.758 1 95.38 91 PRO A CA 1
ATOM 680 C C . PRO A 1 91 ? 15.812 6.812 7.793 1 95.38 91 PRO A C 1
ATOM 682 O O . PRO A 1 91 ? 16.656 6.559 6.926 1 95.38 91 PRO A O 1
ATOM 685 N N . PHE A 1 92 ? 16.062 7.68 8.695 1 95.81 92 PHE A N 1
ATOM 686 C CA . PHE A 1 92 ? 17.297 8.438 8.672 1 95.81 92 PHE A CA 1
ATOM 687 C C . PHE A 1 92 ? 18.156 8.117 9.891 1 95.81 92 PHE A C 1
ATOM 689 O O . PHE A 1 92 ? 18.672 9.023 10.547 1 95.81 92 PHE A O 1
ATOM 696 N N . GLY A 1 93 ? 18.203 6.848 10.172 1 92 93 GLY A N 1
ATOM 697 C CA . GLY A 1 93 ? 19 6.395 11.297 1 92 93 GLY A CA 1
ATOM 698 C C . GLY A 1 93 ? 18.188 6.203 12.562 1 92 93 GLY A C 1
ATOM 699 O O . GLY A 1 93 ? 16.984 6.453 12.578 1 92 93 GLY A O 1
ATOM 700 N N . GLY A 1 94 ? 18.875 5.832 13.672 1 90.25 94 GLY A N 1
ATOM 701 C CA . GLY A 1 94 ? 18.188 5.398 14.883 1 90.25 94 GLY A CA 1
ATOM 702 C C . GLY A 1 94 ? 17.844 6.539 15.82 1 90.25 94 GLY A C 1
ATOM 703 O O . GLY A 1 94 ? 17.078 6.367 16.766 1 90.25 94 GLY A O 1
ATOM 704 N N . ASP A 1 95 ? 18.312 7.723 15.633 1 94.62 95 ASP A N 1
ATOM 705 C CA . ASP A 1 95 ? 18.078 8.867 16.5 1 94.62 95 ASP A CA 1
ATOM 706 C C . ASP A 1 95 ? 16.781 9.586 16.125 1 94.62 95 ASP A C 1
ATOM 708 O O . 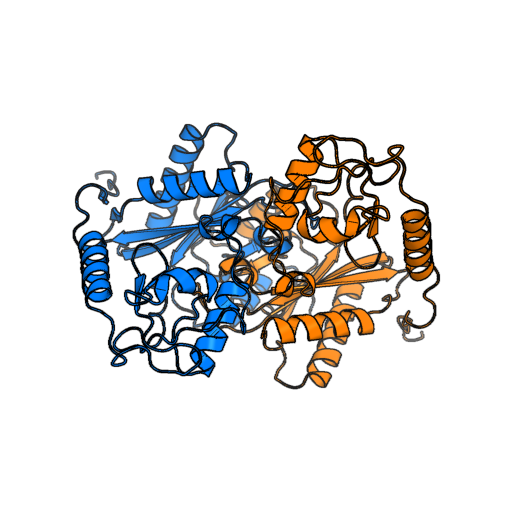ASP A 1 95 ? 16.688 10.195 15.055 1 94.62 95 ASP A O 1
ATOM 712 N N . GLU A 1 96 ? 15.828 9.555 17.016 1 94.94 96 GLU A N 1
ATOM 713 C CA . GLU A 1 96 ? 14.516 10.133 16.734 1 94.94 96 GLU A CA 1
ATOM 714 C C . GLU A 1 96 ? 14.617 11.633 16.516 1 94.94 96 GLU A C 1
ATOM 716 O O . GLU A 1 96 ? 13.953 12.18 15.625 1 94.94 96 GLU A O 1
ATOM 721 N N . ALA A 1 97 ? 15.406 12.258 17.344 1 95.69 97 ALA A N 1
ATOM 722 C CA . ALA A 1 97 ? 15.547 13.711 17.219 1 95.69 97 ALA A CA 1
ATOM 723 C C . ALA A 1 97 ? 16.125 14.086 15.852 1 95.69 97 ALA A C 1
ATOM 725 O O . ALA A 1 97 ? 15.664 15.047 15.219 1 95.69 97 ALA A O 1
ATOM 726 N N . ALA A 1 98 ? 17.109 13.391 15.438 1 96.5 98 ALA A N 1
ATOM 727 C CA . ALA A 1 98 ? 17.688 13.633 14.125 1 96.5 98 ALA A CA 1
ATOM 728 C C . ALA A 1 98 ? 16.688 13.367 13.016 1 96.5 98 ALA A C 1
ATOM 730 O O . ALA A 1 98 ? 16.625 14.102 12.023 1 96.5 98 ALA A O 1
ATOM 731 N N . ASN A 1 99 ? 15.938 12.32 13.141 1 97.75 99 ASN A N 1
ATOM 732 C CA . ASN A 1 99 ? 14.883 12.031 12.18 1 97.75 99 ASN A CA 1
ATOM 733 C C . ASN A 1 99 ? 13.844 13.141 12.133 1 97.75 99 ASN A C 1
ATOM 735 O O . ASN A 1 99 ? 13.422 13.562 11.055 1 97.75 99 ASN A O 1
ATOM 739 N N . ARG A 1 100 ? 13.461 13.594 13.328 1 96.69 100 ARG A N 1
ATOM 740 C CA . ARG A 1 100 ? 12.477 14.664 13.422 1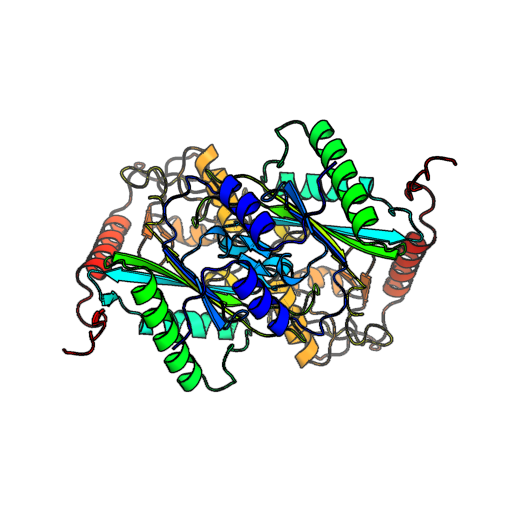 96.69 100 ARG A CA 1
ATOM 741 C C . ARG A 1 100 ? 12.945 15.906 12.672 1 96.69 100 ARG A C 1
ATOM 743 O O . ARG A 1 100 ? 12.18 16.5 11.906 1 96.69 100 ARG A O 1
ATOM 750 N N . GLU A 1 101 ? 14.141 16.266 12.898 1 96.94 101 GLU A N 1
ATOM 751 C CA . GLU A 1 101 ? 14.703 17.438 12.2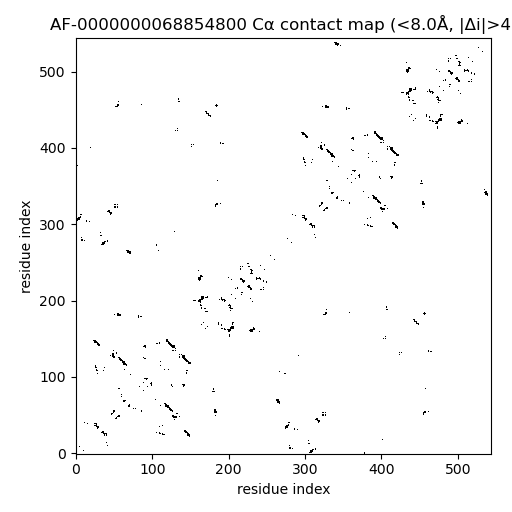27 1 96.94 101 GLU A CA 1
ATOM 752 C C . GLU A 1 101 ? 14.734 17.25 10.711 1 96.94 101 GLU A C 1
ATOM 754 O O . GLU A 1 101 ? 14.297 18.125 9.961 1 96.94 101 GLU A O 1
ATOM 759 N N . ARG A 1 102 ? 15.211 16.141 10.305 1 97.81 102 ARG A N 1
ATOM 760 C CA . ARG A 1 102 ? 15.328 15.867 8.875 1 97.81 102 ARG A CA 1
ATOM 761 C C . ARG A 1 102 ? 13.961 15.812 8.211 1 97.81 102 ARG A C 1
ATOM 763 O O . ARG A 1 102 ? 13.773 16.359 7.121 1 97.81 102 ARG A O 1
ATOM 770 N N . ILE A 1 103 ? 13.023 15.18 8.812 1 97.88 103 ILE A N 1
ATOM 771 C CA . ILE A 1 103 ? 11.68 15.062 8.258 1 97.88 103 ILE A CA 1
ATOM 772 C C . ILE A 1 103 ? 11.031 16.438 8.18 1 97.88 103 ILE A C 1
ATOM 774 O O . ILE A 1 103 ? 10.367 16.766 7.195 1 97.88 103 ILE A O 1
ATOM 778 N N . THR A 1 104 ? 11.25 17.219 9.242 1 96.5 104 THR A N 1
ATOM 779 C CA . THR A 1 104 ? 10.719 18.578 9.234 1 96.5 104 THR A CA 1
ATOM 780 C C . THR A 1 104 ? 11.258 19.359 8.039 1 96.5 104 THR A C 1
ATOM 782 O O . THR A 1 104 ? 10.5 20.031 7.34 1 96.5 104 THR A O 1
ATOM 785 N N . GLU A 1 105 ? 12.516 19.234 7.801 1 96.88 105 GLU A N 1
ATOM 786 C CA . GLU A 1 105 ? 13.141 19.922 6.672 1 96.88 105 GLU A CA 1
ATOM 787 C C . GLU A 1 105 ? 12.562 19.422 5.344 1 96.88 105 GLU A C 1
ATOM 789 O O . GLU A 1 105 ? 12.305 20.234 4.441 1 96.88 105 GLU A O 1
ATOM 794 N N . ILE A 1 106 ? 12.375 18.219 5.215 1 98.06 106 ILE A N 1
ATOM 795 C CA . ILE A 1 106 ? 11.859 17.609 3.996 1 98.06 106 ILE A CA 1
ATOM 796 C C . ILE A 1 106 ? 10.422 18.062 3.752 1 98.06 106 ILE A C 1
ATOM 798 O O . ILE A 1 106 ? 10.062 18.422 2.629 1 98.06 106 ILE A O 1
ATOM 802 N N . VAL A 1 107 ? 9.617 18.016 4.797 1 97.12 107 VAL A N 1
ATOM 803 C CA . VAL A 1 107 ? 8.227 18.438 4.68 1 97.12 107 VAL A CA 1
ATOM 804 C C . VAL A 1 107 ? 8.156 19.906 4.227 1 97.12 107 VAL A C 1
ATOM 806 O O . VAL A 1 107 ? 7.406 20.234 3.312 1 97.12 107 VAL A O 1
ATOM 809 N N . ARG A 1 108 ? 8.969 20.688 4.836 1 95.5 108 ARG A N 1
ATOM 810 C CA . ARG A 1 108 ? 9.008 22.094 4.465 1 95.5 108 ARG A CA 1
ATOM 811 C C . ARG A 1 108 ? 9.406 22.266 3.006 1 95.5 108 ARG A C 1
ATOM 813 O O . ARG A 1 108 ? 8.773 23.031 2.266 1 95.5 108 ARG A O 1
ATOM 820 N N . ALA A 1 109 ? 10.461 21.625 2.623 1 97.31 109 ALA A N 1
ATOM 821 C CA . ALA A 1 109 ? 10.938 21.719 1.245 1 97.31 109 ALA A CA 1
ATOM 822 C C . ALA A 1 109 ? 9.867 21.25 0.262 1 97.31 109 ALA A C 1
ATOM 824 O O . ALA A 1 109 ? 9.727 21.812 -0.823 1 97.31 109 ALA A O 1
ATOM 825 N N . THR A 1 110 ? 9.164 20.219 0.619 1 98.06 110 THR A N 1
ATOM 826 C CA . THR A 1 110 ? 8.109 19.703 -0.245 1 98.06 110 THR A CA 1
ATOM 827 C C . THR A 1 110 ? 6.969 20.703 -0.376 1 98.06 110 THR A C 1
ATOM 829 O O . THR A 1 110 ? 6.426 20.891 -1.468 1 98.06 110 THR A O 1
ATOM 832 N N . CYS A 1 111 ? 6.602 21.312 0.718 1 95.62 111 CYS A N 1
ATOM 833 C CA . CYS A 1 111 ? 5.566 22.344 0.698 1 95.62 111 CYS A CA 1
ATOM 834 C C . CYS A 1 111 ? 5.977 23.5 -0.194 1 95.62 111 CYS A C 1
ATOM 836 O O . CYS A 1 111 ? 5.164 24 -0.976 1 95.62 111 CYS A O 1
ATOM 838 N N . VAL A 1 112 ? 7.211 23.906 -0.072 1 96 112 VAL A N 1
ATOM 839 C CA . VAL A 1 112 ? 7.711 24.984 -0.904 1 96 112 VAL A CA 1
ATOM 840 C C . VAL A 1 112 ? 7.633 24.594 -2.377 1 96 112 VAL A C 1
ATOM 842 O O . VAL A 1 112 ? 7.164 25.375 -3.211 1 96 112 VAL A O 1
ATOM 845 N N . ALA A 1 113 ? 7.992 23.438 -2.711 1 97.19 113 ALA A N 1
ATOM 846 C CA . ALA A 1 113 ? 7.98 22.938 -4.086 1 97.19 113 ALA A CA 1
ATOM 847 C C . ALA A 1 113 ? 6.555 22.875 -4.633 1 97.19 113 ALA A C 1
ATOM 849 O O . ALA A 1 113 ? 6.34 23 -5.84 1 97.19 113 ALA A O 1
ATOM 850 N N . SER A 1 114 ? 5.609 22.672 -3.773 1 95.62 114 SER A N 1
ATOM 851 C CA . SER A 1 114 ? 4.215 22.562 -4.188 1 95.62 114 SER A CA 1
ATOM 852 C C . SER A 1 114 ? 3.701 23.875 -4.766 1 95.62 114 SER A C 1
ATOM 854 O O . SER A 1 114 ? 2.705 23.891 -5.492 1 95.62 114 SER A O 1
ATOM 856 N N . GLY A 1 115 ? 4.301 24.953 -4.324 1 94.56 115 GLY A N 1
ATOM 857 C CA . GLY A 1 115 ? 3.85 26.266 -4.746 1 94.56 115 GLY A CA 1
ATOM 858 C C . GLY A 1 115 ? 2.52 26.656 -4.137 1 94.56 115 GLY A C 1
ATOM 859 O O . GLY A 1 115 ? 1.889 27.625 -4.582 1 94.56 115 GLY A O 1
ATOM 860 N N . ARG A 1 116 ? 2.057 25.922 -3.168 1 92.19 116 ARG A N 1
ATOM 861 C CA . ARG A 1 116 ? 0.769 26.188 -2.535 1 92.19 116 ARG A CA 1
ATOM 862 C C . ARG A 1 116 ? 0.954 26.891 -1.188 1 92.19 116 ARG A C 1
ATOM 864 O O . ARG A 1 116 ? 1.96 26.672 -0.508 1 92.19 116 ARG A O 1
ATOM 871 N N . ARG A 1 117 ? 0.015 27.672 -0.91 1 91.19 117 ARG A N 1
ATOM 872 C CA . ARG A 1 117 ? 0.004 28.297 0.412 1 91.19 117 ARG A CA 1
ATOM 873 C C . ARG A 1 117 ? -0.945 27.562 1.352 1 91.19 117 ARG A C 1
ATOM 875 O O . ARG A 1 117 ? -0.896 27.75 2.568 1 91.19 117 ARG A O 1
ATOM 882 N N . SER A 1 118 ? -1.879 26.844 0.727 1 86.38 118 SER A N 1
ATOM 883 C CA . SER A 1 118 ? -2.826 26.031 1.479 1 86.38 118 SER A CA 1
ATOM 884 C C . SER A 1 118 ? -3.057 24.672 0.8 1 86.38 118 SER A C 1
ATOM 886 O O . SER A 1 118 ? -3.414 24.625 -0.378 1 86.38 118 SER A O 1
ATOM 888 N N . CYS A 1 119 ? -2.783 23.594 1.543 1 89.19 119 CYS A N 1
ATOM 889 C CA . CYS A 1 119 ? -3.008 22.234 1.064 1 89.19 119 CYS A CA 1
ATOM 890 C C . CYS A 1 119 ? -2.84 21.234 2.193 1 89.19 119 CYS A C 1
ATOM 892 O O . CYS A 1 119 ? -2.512 21.609 3.322 1 89.19 119 CYS A O 1
ATOM 894 N N . ASP A 1 120 ? -3.223 20.016 1.937 1 87.19 120 ASP A N 1
ATOM 895 C CA . ASP A 1 120 ? -2.963 18.922 2.869 1 87.19 120 ASP A CA 1
ATOM 896 C C . ASP A 1 120 ? -1.586 18.312 2.627 1 87.19 120 ASP A C 1
ATOM 898 O O . ASP A 1 120 ? -1.09 18.312 1.498 1 87.19 120 ASP A O 1
ATOM 902 N N . VAL A 1 121 ? -0.986 17.891 3.709 1 92.94 121 VAL A N 1
ATOM 903 C CA . VAL A 1 121 ? 0.333 17.266 3.641 1 92.94 121 VAL A CA 1
ATOM 904 C C . VAL A 1 121 ? 0.307 15.922 4.348 1 92.94 121 VAL A C 1
ATOM 906 O O . VAL A 1 121 ? 0.203 15.852 5.574 1 92.94 121 VAL A O 1
ATOM 909 N N . ARG A 1 122 ? 0.439 14.891 3.529 1 93.44 122 ARG A N 1
ATOM 910 C CA . ARG A 1 122 ? 0.487 13.547 4.098 1 93.44 122 ARG A CA 1
ATOM 911 C C . ARG A 1 122 ? 1.907 12.992 4.074 1 93.44 122 ARG A C 1
ATOM 913 O O . ARG A 1 122 ? 2.637 13.188 3.098 1 93.44 122 ARG A O 1
ATOM 920 N N . PHE A 1 123 ? 2.285 12.344 5.121 1 95.06 123 PHE A N 1
ATOM 921 C CA . PHE A 1 123 ? 3.58 11.68 5.152 1 95.06 123 PHE A CA 1
ATOM 922 C C . PHE A 1 123 ? 3.439 10.242 5.648 1 95.06 123 PHE A C 1
ATOM 924 O O . PHE A 1 123 ? 2.639 9.969 6.547 1 95.06 123 PHE A O 1
ATOM 931 N N . TRP A 1 124 ? 4.113 9.367 4.973 1 96.81 124 TRP A N 1
ATOM 932 C CA . TRP A 1 124 ? 4.16 7.941 5.285 1 96.81 124 TRP A CA 1
ATOM 933 C C . TRP A 1 124 ? 5.551 7.531 5.754 1 96.81 124 TRP A C 1
ATOM 935 O O . TRP A 1 124 ? 6.559 7.988 5.207 1 96.81 124 TRP A O 1
ATOM 945 N N . LEU A 1 125 ? 5.59 6.758 6.812 1 97 125 LEU A N 1
ATOM 946 C CA . LEU A 1 125 ? 6.734 5.902 7.105 1 97 125 LEU A CA 1
ATOM 947 C C . LEU A 1 125 ? 6.422 4.445 6.773 1 97 125 LEU A C 1
ATOM 949 O O . LEU A 1 125 ? 5.383 3.92 7.18 1 97 125 LEU A O 1
ATOM 953 N N . THR A 1 126 ? 7.277 3.861 6 1 96.81 126 THR A N 1
ATOM 954 C CA . THR A 1 126 ? 7.07 2.467 5.629 1 96.81 126 THR A CA 1
ATOM 955 C C . THR A 1 126 ? 8.289 1.622 5.988 1 96.81 126 THR A C 1
ATOM 957 O O . THR A 1 126 ? 9.375 2.156 6.207 1 96.81 126 THR A O 1
ATOM 960 N N . ALA A 1 127 ? 8.055 0.291 6.078 1 93.25 127 ALA A N 1
ATOM 961 C CA . ALA A 1 127 ? 9.18 -0.612 6.289 1 93.25 127 ALA A CA 1
ATOM 962 C C . ALA A 1 127 ? 10.094 -0.648 5.066 1 93.25 127 ALA A C 1
ATOM 964 O O . ALA A 1 127 ? 11.211 -1.161 5.129 1 93.25 127 ALA A O 1
ATOM 965 N N . GLY A 1 128 ? 9.562 -0.16 3.984 1 93.81 128 GLY A N 1
ATOM 966 C CA . GLY A 1 128 ? 10.414 0.179 2.855 1 93.81 128 GLY A CA 1
ATOM 967 C C . GLY A 1 128 ? 10.633 -0.979 1.901 1 93.81 128 GLY A C 1
ATOM 968 O O . GLY A 1 128 ? 9.836 -1.924 1.874 1 93.81 128 GLY A O 1
ATOM 969 N N . THR A 1 129 ? 11.625 -0.811 1.044 1 92.62 129 THR A N 1
ATOM 970 C CA . THR A 1 129 ? 11.867 -1.693 -0.092 1 92.62 129 THR A CA 1
ATOM 971 C C . THR A 1 129 ? 12.922 -2.74 0.251 1 92.62 129 THR A C 1
ATOM 973 O O . THR A 1 129 ? 13.883 -2.449 0.971 1 92.62 129 THR A O 1
ATOM 976 N N . GLY A 1 130 ? 12.703 -4.027 -0.369 1 87.69 130 GLY A N 1
ATOM 977 C CA . GLY A 1 130 ? 13.789 -4.977 -0.23 1 87.69 130 GLY A CA 1
ATOM 978 C C . GLY A 1 130 ? 13.383 -6.406 -0.52 1 87.69 130 GLY A C 1
ATOM 979 O O . GLY A 1 130 ? 14.211 -7.23 -0.91 1 87.69 130 GLY A O 1
ATOM 980 N N . ASN A 1 131 ? 12.172 -6.664 -0.242 1 82.62 131 ASN A N 1
ATOM 981 C CA . ASN A 1 131 ? 11.688 -8.023 -0.474 1 82.62 131 ASN A CA 1
ATOM 982 C C . ASN A 1 131 ? 10.164 -8.078 -0.494 1 82.62 131 ASN A C 1
ATOM 984 O O . ASN A 1 131 ? 9.492 -7.074 -0.262 1 82.62 131 ASN A O 1
ATOM 988 N N . LEU A 1 132 ? 9.656 -9.219 -0.796 1 84.12 132 LEU A N 1
ATOM 989 C CA . LEU A 1 132 ? 8.219 -9.438 -0.842 1 84.12 132 LEU A CA 1
ATOM 990 C C . LEU A 1 132 ? 7.773 -10.391 0.26 1 84.12 132 LEU A C 1
ATOM 992 O O . LEU A 1 132 ? 6.77 -11.094 0.114 1 84.12 132 LEU A O 1
ATOM 996 N N . GLY A 1 133 ? 8.562 -10.453 1.303 1 74.94 133 GLY A N 1
ATOM 997 C CA . GLY A 1 133 ? 8.281 -11.375 2.389 1 74.94 133 GLY A CA 1
ATOM 998 C C . GLY A 1 133 ? 7.289 -10.828 3.396 1 74.94 133 GLY A C 1
ATOM 999 O O . GLY A 1 133 ? 6.789 -9.711 3.234 1 74.94 133 GLY A O 1
ATOM 1000 N N . VAL A 1 134 ? 7.066 -11.625 4.43 1 68.06 134 VAL A N 1
ATOM 1001 C CA . VAL A 1 134 ? 6.137 -11.227 5.484 1 68.06 134 VAL A CA 1
ATOM 1002 C C . VAL A 1 134 ? 6.805 -10.203 6.402 1 68.06 134 VAL A C 1
ATOM 1004 O O . VAL A 1 134 ? 6.184 -9.211 6.793 1 68.06 134 VAL A O 1
ATOM 1007 N N . THR A 1 135 ? 8.055 -10.508 6.688 1 71.19 135 THR A N 1
ATOM 1008 C CA . THR A 1 135 ? 8.797 -9.57 7.523 1 71.19 135 THR A CA 1
ATOM 1009 C C . THR A 1 135 ? 9.641 -8.625 6.664 1 71.19 135 THR A C 1
ATOM 1011 O O . THR A 1 135 ? 10.102 -9.008 5.59 1 71.19 135 THR A O 1
ATOM 1014 N N . PRO A 1 136 ? 9.828 -7.465 7.203 1 78.75 136 PRO A N 1
ATOM 1015 C CA . PRO A 1 136 ? 10.609 -6.488 6.441 1 78.75 136 PRO A CA 1
ATOM 1016 C C . PRO A 1 136 ? 12.109 -6.617 6.684 1 78.75 136 PRO A C 1
ATOM 1018 O O . PRO A 1 136 ? 12.859 -5.656 6.477 1 78.75 136 PRO A O 1
ATOM 1021 N N . ALA A 1 137 ? 12.523 -7.73 7.18 1 76.44 137 ALA A N 1
ATOM 1022 C CA . ALA A 1 137 ? 13.961 -7.918 7.371 1 76.44 137 ALA A CA 1
ATOM 1023 C C . ALA A 1 137 ? 14.727 -7.691 6.07 1 76.44 137 ALA A C 1
ATOM 1025 O O . ALA A 1 137 ? 14.367 -8.25 5.027 1 76.44 137 ALA A O 1
ATOM 1026 N N . GLY A 1 138 ? 15.734 -6.785 6.125 1 82.56 138 GLY A N 1
ATOM 1027 C CA . GLY A 1 138 ? 16.516 -6.484 4.941 1 82.56 138 GLY A CA 1
ATOM 1028 C C . GLY A 1 138 ? 15.953 -5.336 4.125 1 82.56 138 GLY A C 1
ATOM 1029 O O . GLY A 1 138 ? 16.578 -4.895 3.152 1 82.56 138 GLY A O 1
ATOM 1030 N N . CYS A 1 139 ? 14.836 -4.875 4.52 1 88.19 139 CYS A N 1
ATOM 1031 C CA . CYS A 1 139 ? 14.242 -3.74 3.822 1 88.19 139 CYS A CA 1
ATOM 1032 C C . CYS A 1 139 ? 14.836 -2.424 4.312 1 88.19 139 CYS A C 1
ATOM 1034 O O . CYS A 1 139 ? 15.359 -2.352 5.426 1 88.19 139 CYS A O 1
ATOM 1036 N N . THR A 1 140 ? 14.836 -1.46 3.486 1 93.38 140 THR A N 1
ATOM 1037 C CA . THR A 1 140 ? 15.258 -0.102 3.816 1 93.38 140 THR A CA 1
ATOM 1038 C C . THR A 1 140 ? 14.047 0.786 4.094 1 93.38 140 THR A C 1
ATOM 1040 O O . THR A 1 140 ? 13.266 1.085 3.186 1 93.38 140 THR A O 1
ATOM 1043 N N . PRO A 1 141 ? 13.953 1.198 5.312 1 95.25 141 PRO A N 1
ATOM 1044 C CA . PRO A 1 141 ? 12.797 2.033 5.648 1 95.25 141 PRO A CA 1
ATOM 1045 C C . PRO A 1 141 ? 12.719 3.301 4.797 1 95.25 141 PRO A C 1
ATOM 1047 O O . PRO A 1 141 ? 13.75 3.854 4.41 1 95.25 141 PRO A O 1
ATOM 1050 N N . SER A 1 142 ? 11.461 3.783 4.566 1 97.38 142 SER A N 1
ATOM 1051 C CA . SER A 1 142 ? 11.289 4.91 3.654 1 97.38 142 SER A CA 1
ATOM 1052 C C . SER A 1 142 ? 10.344 5.957 4.238 1 97.38 142 SER A C 1
ATOM 1054 O O . SER A 1 142 ? 9.492 5.637 5.07 1 97.38 142 SER A O 1
ATOM 1056 N N . LEU A 1 143 ? 10.547 7.18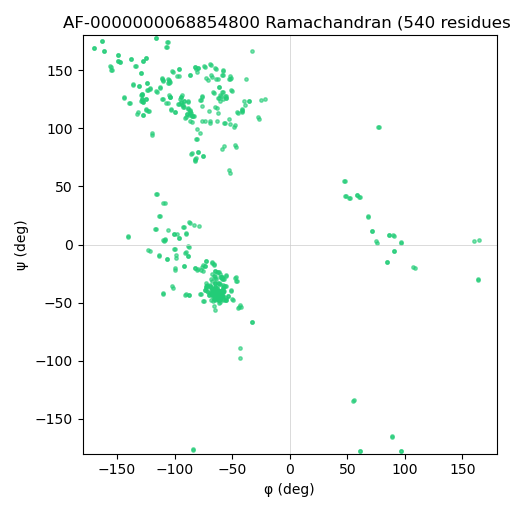8 3.801 1 98.38 143 LEU A N 1
ATOM 1057 C CA . LEU A 1 143 ? 9.664 8.328 4.027 1 98.38 143 LEU A CA 1
ATOM 1058 C C . LEU A 1 143 ? 9.086 8.836 2.711 1 98.38 143 LEU A C 1
ATOM 1060 O O . LEU A 1 143 ? 9.812 8.992 1.728 1 98.38 143 LEU A O 1
ATOM 1064 N N . TYR A 1 144 ? 7.793 9.039 2.697 1 98.62 144 TYR A N 1
ATOM 1065 C CA . TYR A 1 144 ? 7.121 9.734 1.604 1 98.62 144 TYR A CA 1
ATOM 1066 C C . TYR A 1 144 ? 6.328 10.93 2.123 1 98.62 144 TYR A C 1
ATOM 1068 O O . TYR A 1 144 ? 5.707 10.859 3.188 1 98.62 144 TYR A O 1
ATOM 1076 N N . VAL A 1 145 ? 6.371 12.016 1.414 1 98.38 145 VAL A N 1
ATOM 1077 C CA . VAL A 1 145 ? 5.598 13.211 1.729 1 98.38 145 VAL A CA 1
ATOM 1078 C C . VAL A 1 145 ? 4.828 13.672 0.492 1 98.38 145 VAL A C 1
ATOM 1080 O O . VAL A 1 145 ? 5.395 13.766 -0.599 1 98.38 145 VAL A O 1
ATOM 1083 N N . LEU A 1 146 ? 3.543 13.906 0.642 1 97.25 146 LEU A N 1
ATOM 1084 C CA . LEU A 1 146 ? 2.693 14.336 -0.464 1 97.25 146 LEU A CA 1
ATOM 1085 C C . LEU A 1 146 ? 1.913 15.594 -0.093 1 97.25 146 LEU A C 1
ATOM 1087 O O . LEU A 1 146 ? 1.217 15.617 0.924 1 97.25 146 LEU A O 1
ATOM 1091 N N . CYS A 1 147 ? 2.08 16.609 -0.867 1 95.75 147 CYS A N 1
ATOM 1092 C CA . CYS A 1 147 ? 1.209 17.766 -0.812 1 95.75 147 CYS A CA 1
ATOM 1093 C C . CYS A 1 147 ? 0.052 17.641 -1.795 1 95.75 147 CYS A C 1
ATOM 1095 O O . CYS A 1 147 ? 0.268 17.422 -2.988 1 95.75 147 CYS A O 1
ATOM 1097 N N . PHE A 1 148 ? -1.146 17.734 -1.292 1 92.88 148 PHE A N 1
ATOM 1098 C CA . PHE A 1 148 ? -2.297 17.484 -2.152 1 92.88 148 PHE A CA 1
ATOM 1099 C C . PHE A 1 148 ? -3.48 18.344 -1.738 1 92.88 148 PHE A C 1
ATOM 1101 O O . PHE A 1 148 ? -3.469 18.953 -0.662 1 92.88 148 PHE A O 1
ATOM 1108 N N . GLY A 1 149 ? -4.328 18.531 -2.689 1 83.62 149 GLY A N 1
ATOM 1109 C CA . GLY A 1 149 ? -5.543 19.281 -2.41 1 83.62 149 GLY A CA 1
ATOM 1110 C C . GLY A 1 149 ? -6.621 18.438 -1.745 1 83.62 149 GLY A C 1
ATOM 1111 O O . GLY A 1 149 ? -6.699 17.234 -1.968 1 83.62 149 GLY A O 1
ATOM 1112 N N . GLY A 1 150 ? -7.422 19.016 -0.989 1 62.47 150 GLY A N 1
ATOM 1113 C CA . GLY A 1 150 ? -8.422 18.625 -0.006 1 62.47 150 GLY A CA 1
ATOM 1114 C C . GLY A 1 150 ? -8.977 17.234 -0.242 1 62.47 150 GLY A C 1
ATOM 1115 O O . GLY A 1 150 ? -8.977 16.734 -1.372 1 62.47 150 GLY A O 1
ATOM 1116 N N . LEU A 1 151 ? -8.898 16.344 0.792 1 53.66 151 LEU A N 1
ATOM 1117 C CA . LEU A 1 151 ? -9.648 15.102 0.871 1 53.66 151 LEU A CA 1
ATOM 1118 C C . LEU A 1 151 ? -11.109 15.312 0.477 1 53.66 151 LEU A C 1
ATOM 1120 O O . LEU A 1 151 ? -11.695 16.344 0.808 1 53.66 151 LEU A O 1
ATOM 1124 N N . PRO A 1 152 ? -11.523 14.703 -0.691 1 44.22 152 PRO A N 1
ATOM 1125 C CA . PRO A 1 152 ? -12.953 14.906 -0.945 1 44.22 152 PRO A CA 1
ATOM 1126 C C . PRO A 1 152 ? -13.781 14.922 0.336 1 44.22 152 PRO A C 1
ATOM 1128 O O . PRO A 1 152 ? -13.453 14.211 1.294 1 44.22 152 PRO A O 1
ATOM 1131 N N . PRO A 1 153 ? -14.508 16.031 0.492 1 40.56 153 PRO A N 1
ATOM 1132 C CA . PRO A 1 153 ? -15.453 15.883 1.601 1 40.56 153 PRO A CA 1
ATOM 1133 C C . PRO A 1 153 ? -16.125 14.508 1.629 1 40.56 153 PRO A C 1
ATOM 1135 O O . PRO A 1 153 ? -16.25 13.859 0.587 1 40.56 153 PRO A O 1
ATOM 1138 N N . LEU A 1 154 ? -15.883 13.703 2.629 1 38.09 154 LEU A N 1
ATOM 1139 C CA . LEU A 1 154 ? -16.734 12.516 2.631 1 38.09 154 LEU A CA 1
ATOM 1140 C C . LEU A 1 154 ? -18.062 12.789 1.948 1 38.09 154 LEU A C 1
ATOM 1142 O O . LEU A 1 154 ? -18.688 13.82 2.195 1 38.09 154 LEU A O 1
ATOM 1146 N N . PRO A 1 155 ? -18.281 12.281 0.882 1 32.91 155 PRO A N 1
ATOM 1147 C CA . PRO A 1 155 ? -19.641 12.469 0.339 1 32.91 155 PRO A CA 1
ATOM 1148 C C . PRO A 1 155 ? -20.719 12.328 1.401 1 32.91 155 PRO A C 1
ATOM 1150 O O . PRO A 1 155 ? -20.672 11.414 2.23 1 32.91 155 PRO A O 1
ATOM 1153 N N . GLY A 1 156 ? -21.516 13.477 1.682 1 35.16 156 GLY A N 1
ATOM 1154 C CA . GLY A 1 156 ? -22.672 13.602 2.562 1 35.16 156 GLY A CA 1
ATOM 1155 C C . GLY A 1 156 ? -22.312 14.133 3.936 1 35.16 156 GLY A C 1
ATOM 1156 O O . GLY A 1 156 ? -23.062 13.945 4.895 1 35.16 156 GLY A O 1
ATOM 1157 N N . SER A 1 157 ? -21.25 14.422 4.234 1 37.75 157 SER A N 1
ATOM 1158 C CA . SER A 1 157 ? -20.938 14.914 5.57 1 37.75 157 SER A CA 1
ATOM 1159 C C . SER A 1 157 ? -21.734 16.156 5.91 1 37.75 157 SER A C 1
ATOM 1161 O O . SER A 1 157 ? -21.703 16.641 7.043 1 37.75 157 SER A O 1
ATOM 1163 N N . GLU A 1 158 ? -22.078 16.922 5.008 1 38.41 158 GLU A N 1
ATOM 1164 C CA . GLU A 1 158 ? -22.922 17.984 5.543 1 38.41 158 GLU A CA 1
ATOM 1165 C C . GLU A 1 158 ? -23.938 17.422 6.527 1 38.41 158 GLU A C 1
ATOM 1167 O O . GLU A 1 158 ? -24.094 17.953 7.637 1 38.41 158 GLU A O 1
ATOM 1172 N N . ASP A 1 159 ? -25.203 17 5.914 1 35.28 159 ASP A N 1
ATOM 1173 C CA . ASP A 1 159 ? -26.375 16.484 6.598 1 35.28 159 ASP A CA 1
ATOM 1174 C C . ASP A 1 159 ? -26.25 14.984 6.875 1 35.28 159 ASP A C 1
ATOM 1176 O O . ASP A 1 159 ? -27.234 14.25 6.793 1 35.28 159 ASP A O 1
ATOM 1180 N N . ALA A 1 160 ? -25.188 14.398 6.824 1 39.41 160 ALA A N 1
ATOM 1181 C CA . ALA A 1 160 ? -25.047 12.977 6.523 1 39.41 160 ALA A CA 1
ATOM 1182 C C . ALA A 1 160 ? -25.438 12.125 7.727 1 39.41 160 ALA A C 1
ATOM 1184 O O . ALA A 1 160 ? -24.953 12.344 8.836 1 39.41 160 ALA A O 1
ATOM 1185 N N . ASP A 1 161 ? -26.531 11.508 7.699 1 41.44 161 ASP A N 1
ATOM 1186 C CA . ASP A 1 161 ? -27.109 10.43 8.492 1 41.44 161 ASP A CA 1
ATOM 1187 C C . ASP A 1 161 ? -26.125 9.289 8.695 1 41.44 161 ASP A C 1
ATOM 1189 O O . ASP A 1 161 ? -25.562 8.773 7.727 1 41.44 161 ASP A O 1
ATOM 1193 N N . THR A 1 162 ? -25.344 9.406 9.609 1 44.09 162 THR A N 1
ATOM 1194 C CA . THR A 1 162 ? -24.359 8.391 9.977 1 44.09 162 THR A CA 1
ATOM 1195 C C . THR A 1 162 ? -25.031 7.055 10.25 1 44.09 162 THR A C 1
ATOM 1197 O O . THR A 1 162 ? -26.062 7 10.93 1 44.09 162 THR A O 1
ATOM 1200 N N . VAL A 1 163 ? -25.016 6.109 9.492 1 44.25 163 VAL A N 1
ATOM 1201 C CA . VAL A 1 163 ? -25.562 4.766 9.656 1 44.25 163 VAL A CA 1
ATOM 1202 C C . VAL A 1 163 ? -24.547 3.875 10.367 1 44.25 163 VAL A C 1
ATOM 1204 O O . VAL A 1 163 ? -23.359 3.887 10.031 1 44.25 163 VAL A O 1
ATOM 1207 N N . GLY A 1 164 ? -24.828 3.465 11.547 1 46 164 GLY A N 1
ATOM 1208 C CA . GLY A 1 164 ? -24.078 2.471 12.297 1 46 164 GLY A CA 1
ATOM 1209 C C . GLY A 1 164 ? -24.109 1.095 11.664 1 46 164 GLY A C 1
ATOM 1210 O O . GLY A 1 164 ? -25.125 0.7 11.07 1 46 164 GLY A O 1
ATOM 1211 N N . ILE A 1 165 ? -23.031 0.519 11.258 1 43.56 165 ILE A N 1
ATOM 1212 C CA . ILE A 1 165 ? -22.922 -0.849 10.766 1 43.56 165 ILE A CA 1
ATOM 1213 C C . ILE A 1 165 ? -22.516 -1.781 11.898 1 43.56 165 ILE A C 1
ATOM 1215 O O . ILE A 1 165 ? -21.656 -1.435 12.719 1 43.56 165 ILE A O 1
ATOM 1219 N N . SER A 1 166 ? -23.344 -2.82 12.195 1 43.47 166 SER A N 1
ATOM 1220 C CA . SER A 1 166 ? -23.109 -3.781 13.273 1 43.47 166 SER A CA 1
ATOM 1221 C C . SER A 1 166 ? -21.906 -4.668 12.961 1 43.47 166 SER A C 1
ATOM 1223 O O . SER A 1 166 ? -21.562 -4.863 11.789 1 43.47 166 SER A O 1
ATOM 1225 N N . GLU A 1 167 ? -21.078 -5.113 14.016 1 44.94 167 GLU A N 1
ATOM 1226 C CA . GLU A 1 167 ? -19.969 -6.059 14 1 44.94 167 GLU A CA 1
ATOM 1227 C C . GLU A 1 167 ? -20.328 -7.32 13.219 1 44.94 167 GLU A C 1
ATOM 1229 O O . GLU A 1 167 ? -19.453 -7.984 12.664 1 44.94 167 GLU A O 1
ATOM 1234 N N . ALA A 1 168 ? -21.594 -7.641 13.281 1 41.84 168 ALA A N 1
ATOM 1235 C CA . ALA A 1 168 ? -21.984 -8.867 12.594 1 41.84 168 ALA A CA 1
ATOM 1236 C C . ALA A 1 168 ? -21.688 -8.789 11.102 1 41.84 168 ALA A C 1
ATOM 1238 O O . ALA A 1 168 ? -21.469 -9.812 10.453 1 41.84 168 ALA A O 1
ATOM 1239 N N . THR A 1 169 ? -21.703 -7.617 10.641 1 45.41 169 THR A N 1
ATOM 1240 C CA . THR A 1 169 ? -21.516 -7.449 9.203 1 45.41 169 THR A CA 1
ATOM 1241 C C . THR A 1 169 ? -20.031 -7.266 8.867 1 45.41 169 THR A C 1
ATOM 1243 O O . THR A 1 169 ? -19.531 -7.867 7.918 1 45.41 169 THR A O 1
ATOM 1246 N N . VAL A 1 170 ? -19.312 -6.434 9.68 1 47.69 170 VAL A N 1
ATOM 1247 C CA . VAL A 1 170 ? -17.875 -6.289 9.484 1 47.69 170 VAL A CA 1
ATOM 1248 C C . VAL A 1 170 ? -17.141 -6.406 10.82 1 47.69 170 VAL A C 1
ATOM 1250 O O . VAL A 1 170 ? -17.422 -5.645 11.75 1 47.69 170 VAL A O 1
ATOM 1253 N N . PRO A 1 171 ? -16.375 -7.559 10.867 1 45.81 171 PRO A N 1
ATOM 1254 C CA . PRO A 1 171 ? -15.625 -7.684 12.125 1 45.81 171 PRO A CA 1
ATOM 1255 C C . PRO A 1 171 ? -14.805 -6.441 12.445 1 45.81 171 PRO A C 1
ATOM 1257 O O . PRO A 1 171 ? -14.305 -5.773 11.539 1 45.81 171 PRO A O 1
ATOM 1260 N N . LEU A 1 172 ? -14.742 -6.109 13.656 1 45.06 172 LEU A N 1
ATOM 1261 C CA . LEU A 1 172 ? -14.086 -4.918 14.172 1 45.06 172 LEU A CA 1
ATOM 1262 C C . LEU A 1 172 ? -12.562 -5.059 14.102 1 45.06 172 LEU A C 1
ATOM 1264 O O . LEU A 1 172 ? -12.031 -6.148 14.328 1 45.06 172 LEU A O 1
ATOM 1268 N N . LYS A 1 173 ? -11.977 -3.91 13.789 1 53.91 173 LYS A N 1
ATOM 1269 C CA . LYS A 1 173 ? -10.523 -3.791 13.844 1 53.91 173 LYS A CA 1
ATOM 1270 C C . LYS A 1 173 ? -10 -4.051 15.25 1 53.91 173 LYS A C 1
ATOM 1272 O O . LYS A 1 173 ? -10.586 -3.582 16.234 1 53.91 173 LYS A O 1
ATOM 1277 N N . PRO A 1 174 ? -8.984 -4.969 15.453 1 48.75 174 PRO A N 1
ATOM 1278 C CA . PRO A 1 174 ? -8.383 -5.148 16.781 1 48.75 174 PRO A CA 1
ATOM 1279 C C . PRO A 1 174 ? -7.914 -3.836 17.391 1 48.75 174 PRO A C 1
ATOM 1281 O O . PRO A 1 174 ? -7.523 -2.914 16.672 1 48.75 174 PRO A O 1
ATOM 1284 N N . ALA A 1 175 ? -8.008 -3.637 18.688 1 47.66 175 ALA A N 1
ATOM 1285 C CA . ALA A 1 175 ? -7.648 -2.449 19.453 1 47.66 175 ALA A CA 1
ATOM 1286 C C . ALA A 1 175 ? -6.23 -1.989 19.125 1 47.66 175 ALA A C 1
ATOM 1288 O O . ALA A 1 175 ? -5.961 -0.788 19.047 1 47.66 175 ALA A O 1
ATOM 1289 N N . ALA A 1 176 ? -5.34 -2.943 18.969 1 49.47 176 ALA A N 1
ATOM 1290 C CA . ALA A 1 176 ? -3.941 -2.633 18.688 1 49.47 176 ALA A CA 1
ATOM 1291 C C . ALA A 1 176 ? -3.805 -1.819 17.406 1 49.47 176 ALA A C 1
ATOM 1293 O O . ALA A 1 176 ? -2.914 -0.976 17.281 1 49.47 176 ALA A O 1
ATOM 1294 N N . LEU A 1 177 ? -4.758 -2.035 16.531 1 57.28 177 LEU A N 1
ATOM 1295 C CA . LEU A 1 177 ? -4.699 -1.312 15.266 1 57.28 177 LEU A CA 1
ATOM 1296 C C . LEU A 1 177 ? -5.473 -0 15.352 1 57.28 177 LEU A C 1
ATOM 1298 O O . LEU A 1 177 ? -5.23 0.922 14.57 1 57.28 177 LEU A O 1
ATOM 1302 N N . ALA A 1 178 ? -6.281 0.071 16.266 1 52.66 178 ALA A N 1
ATOM 1303 C CA . ALA A 1 178 ? -7.133 1.25 16.391 1 52.66 178 ALA A CA 1
ATOM 1304 C C . ALA A 1 178 ? -6.316 2.48 16.781 1 52.66 178 ALA A C 1
ATOM 1306 O O . ALA A 1 178 ? -6.625 3.596 16.344 1 52.66 178 ALA A O 1
ATOM 1307 N N . GLU A 1 179 ? -5.285 2.217 17.484 1 52.38 179 GLU A N 1
ATOM 1308 C CA . GLU A 1 179 ? -4.488 3.35 17.953 1 52.38 179 GLU A CA 1
ATOM 1309 C C . GLU A 1 179 ? -3.389 3.695 16.953 1 52.38 179 GLU A C 1
ATOM 1311 O O . GLU A 1 179 ? -2.764 4.754 17.047 1 52.38 179 GLU A O 1
ATOM 1316 N N . LEU A 1 180 ? -3.354 2.764 15.992 1 63.16 180 LEU A N 1
ATOM 1317 C CA . LEU A 1 180 ? -2.264 2.904 15.031 1 63.16 180 LEU A CA 1
ATOM 1318 C C . LEU A 1 180 ? -2.766 3.496 13.719 1 63.16 180 LEU A C 1
ATOM 1320 O O . LEU A 1 180 ? -3.717 2.982 13.125 1 63.16 180 LEU A O 1
ATOM 1324 N N . LYS A 1 181 ? -2.277 4.66 13.398 1 72.25 181 LYS A N 1
ATOM 1325 C CA . LYS A 1 181 ? -2.596 5.184 12.07 1 72.25 181 LYS A CA 1
ATOM 1326 C C . LYS A 1 181 ? -1.779 4.48 10.992 1 72.25 181 LYS A C 1
ATOM 1328 O O . LYS A 1 181 ? -0.788 5.027 10.508 1 72.25 181 LYS A O 1
ATOM 1333 N N . SER A 1 182 ? -2.24 3.289 10.734 1 75.69 182 SER A N 1
ATOM 1334 C CA . SER A 1 182 ? -1.595 2.477 9.711 1 75.69 182 SER A CA 1
ATOM 1335 C C . SER A 1 182 ? -2.445 2.402 8.445 1 75.69 182 SER A C 1
ATOM 1337 O O . SER A 1 182 ? -3.547 2.953 8.398 1 75.69 182 SER A O 1
ATOM 1339 N N . ASN A 1 183 ? -1.893 1.803 7.441 1 81 183 ASN A N 1
ATOM 1340 C CA . ASN A 1 183 ? -2.646 1.646 6.203 1 81 183 ASN A CA 1
ATOM 1341 C C . ASN A 1 183 ? -3.43 0.338 6.188 1 81 183 ASN A C 1
ATOM 1343 O O . ASN A 1 183 ? -3.961 -0.059 5.148 1 81 183 ASN A O 1
ATOM 1347 N N . ASN A 1 184 ? -3.504 -0.35 7.277 1 76 184 ASN A N 1
ATOM 1348 C CA . ASN A 1 184 ? -4.332 -1.548 7.387 1 76 184 ASN A CA 1
ATOM 1349 C C . ASN A 1 184 ? -5.789 -1.198 7.68 1 76 184 ASN A C 1
ATOM 1351 O O . ASN A 1 184 ? -6.289 -1.469 8.773 1 76 184 ASN A O 1
ATOM 1355 N N . TYR A 1 185 ? -6.434 -0.674 6.668 1 70.31 185 TYR A N 1
ATOM 1356 C CA . TYR A 1 185 ? -7.762 -0.11 6.875 1 70.31 185 TYR A CA 1
ATOM 1357 C C . TYR A 1 185 ? -8.812 -0.883 6.082 1 70.31 185 TYR A C 1
ATOM 1359 O O . TYR A 1 185 ? -9.938 -0.416 5.914 1 70.31 185 TYR A O 1
ATOM 1367 N N . LEU A 1 186 ? -8.414 -1.961 5.633 1 67.5 186 LEU A N 1
ATOM 1368 C CA . LEU A 1 186 ? -9.359 -2.699 4.801 1 67.5 186 LEU A CA 1
ATOM 1369 C C . LEU A 1 186 ? -10.688 -2.893 5.527 1 67.5 186 LEU A C 1
ATOM 1371 O O . LEU A 1 186 ? -11.75 -2.678 4.945 1 67.5 186 LEU A O 1
ATOM 1375 N N . LEU A 1 187 ? -10.625 -3.256 6.781 1 65.44 187 LEU A N 1
ATOM 1376 C CA . LEU A 1 187 ? -11.852 -3.492 7.527 1 65.44 187 LEU A CA 1
ATOM 1377 C C . LEU A 1 187 ? -12.648 -2.201 7.68 1 65.44 187 LEU A C 1
ATOM 1379 O O . LEU A 1 187 ? -13.883 -2.217 7.617 1 65.44 187 LEU A O 1
ATOM 1383 N N . ASN A 1 188 ? -11.953 -1.123 7.848 1 62.94 188 ASN A N 1
ATOM 1384 C CA . ASN A 1 188 ? -12.617 0.175 7.91 1 62.94 188 ASN A CA 1
ATOM 1385 C C . ASN A 1 188 ? -13.281 0.529 6.582 1 62.94 188 ASN A C 1
ATOM 1387 O O . 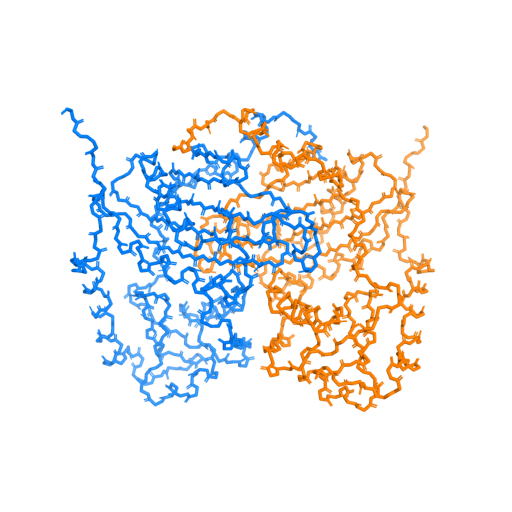ASN A 1 188 ? -14.406 1.035 6.562 1 62.94 188 ASN A O 1
ATOM 1391 N N . ALA A 1 189 ? -12.578 0.27 5.574 1 64.88 189 ALA A N 1
ATOM 1392 C CA . ALA A 1 189 ? -13.133 0.519 4.246 1 64.88 189 ALA A CA 1
ATOM 1393 C C . ALA A 1 189 ? -14.383 -0.318 4.008 1 64.88 189 ALA A C 1
ATOM 1395 O O . ALA A 1 189 ? -15.391 0.189 3.508 1 64.88 189 ALA A O 1
ATOM 1396 N N . LEU A 1 190 ? -14.375 -1.564 4.363 1 65.62 190 LEU A N 1
ATOM 1397 C CA . LEU A 1 190 ? -15.508 -2.471 4.164 1 65.62 190 LEU A CA 1
ATOM 1398 C C . LEU A 1 190 ? -16.703 -2.043 5.008 1 65.62 190 LEU A C 1
ATOM 1400 O O . LEU A 1 190 ? -17.844 -2.123 4.555 1 65.62 190 LEU A O 1
ATOM 1404 N N . CYS A 1 191 ? -16.391 -1.604 6.184 1 62.56 191 CYS A N 1
ATOM 1405 C CA . CYS A 1 191 ? -17.438 -1.109 7.062 1 62.56 191 CYS A CA 1
ATOM 1406 C C . CYS A 1 191 ? -18.125 0.111 6.461 1 62.56 191 CYS A C 1
ATOM 1408 O O . CYS A 1 191 ? -19.359 0.204 6.469 1 62.56 191 CYS A O 1
ATOM 1410 N N . MET A 1 192 ? -17.375 0.935 5.957 1 62.81 192 MET A N 1
ATOM 1411 C CA . MET A 1 192 ? -17.922 2.148 5.355 1 62.81 192 MET A CA 1
ATOM 1412 C C . MET A 1 192 ? -18.719 1.822 4.098 1 62.81 192 MET A C 1
ATOM 1414 O O . MET A 1 192 ? -19.766 2.418 3.854 1 62.81 192 MET A O 1
ATOM 1418 N N . LEU A 1 193 ? -18.219 0.972 3.297 1 65.19 193 LEU A N 1
ATOM 1419 C CA . LEU A 1 193 ? -18.922 0.552 2.098 1 65.19 193 LEU A CA 1
ATOM 1420 C C . LEU A 1 193 ? -20.266 -0.08 2.457 1 65.19 193 LEU A C 1
ATOM 1422 O O . LEU A 1 193 ? -21.281 0.194 1.81 1 65.19 193 LEU A O 1
ATOM 1426 N N . ALA A 1 194 ? -20.25 -0.897 3.457 1 63.5 194 ALA A N 1
ATOM 1427 C CA . ALA A 1 194 ? -21.484 -1.53 3.916 1 63.5 194 ALA A CA 1
ATOM 1428 C C . ALA A 1 194 ? -22.469 -0.491 4.434 1 63.5 194 ALA A C 1
ATOM 1430 O O . ALA A 1 194 ? -23.672 -0.603 4.199 1 63.5 194 ALA A O 1
ATOM 1431 N N . ALA A 1 195 ? -21.906 0.474 5.121 1 60.16 195 ALA A N 1
ATOM 1432 C CA . ALA A 1 195 ? -22.734 1.557 5.641 1 60.16 195 ALA A CA 1
ATOM 1433 C C . ALA A 1 195 ? -23.391 2.342 4.504 1 60.16 195 ALA A C 1
ATOM 1435 O O . ALA A 1 195 ? -24.578 2.666 4.562 1 60.16 195 ALA A O 1
ATOM 1436 N N . LYS A 1 196 ? -22.656 2.607 3.518 1 63.09 196 LYS A N 1
ATOM 1437 C CA . LYS A 1 196 ? -23.156 3.35 2.363 1 63.09 196 LYS A CA 1
ATOM 1438 C C . LYS A 1 196 ? -24.266 2.576 1.651 1 63.09 196 LYS A C 1
ATOM 1440 O O . LYS A 1 196 ? -25.25 3.164 1.219 1 63.09 196 LYS A O 1
ATOM 1445 N N . GLU A 1 197 ? -24.078 1.35 1.546 1 63.97 197 GLU A N 1
ATOM 1446 C CA . GLU A 1 197 ? -25.078 0.507 0.902 1 63.97 197 GLU A CA 1
ATOM 1447 C C . GLU A 1 197 ? -26.391 0.529 1.673 1 63.97 197 GLU A C 1
ATOM 1449 O O . GLU A 1 197 ? -27.469 0.315 1.095 1 63.97 197 GLU A O 1
ATOM 1454 N N . ARG A 1 198 ? -26.188 0.848 2.879 1 57.91 198 ARG A N 1
ATOM 1455 C CA . ARG A 1 198 ? -27.375 0.89 3.717 1 57.91 198 ARG A CA 1
ATOM 1456 C C . ARG A 1 198 ? -27.859 2.322 3.912 1 57.91 198 ARG A C 1
ATOM 1458 O O . ARG A 1 198 ? -28.719 2.586 4.758 1 57.91 198 ARG A O 1
ATOM 1465 N N . GLY A 1 199 ? -27.219 3.139 3.127 1 56 199 GLY A N 1
ATOM 1466 C CA . GLY A 1 199 ? -27.656 4.523 3.111 1 56 199 GLY A CA 1
ATOM 1467 C C . GLY A 1 199 ? -26.953 5.387 4.141 1 56 199 GLY A C 1
ATOM 1468 O O . GLY A 1 199 ? -27.375 6.508 4.418 1 56 199 GLY A O 1
ATOM 1469 N N . GLY A 1 200 ? -25.938 4.707 4.73 1 54.22 200 GLY A N 1
ATOM 1470 C CA . GLY A 1 200 ? -25.203 5.469 5.73 1 54.22 200 GLY A CA 1
ATOM 1471 C C . GLY A 1 200 ? -23.828 5.887 5.277 1 54.22 200 GLY A C 1
ATOM 1472 O O . GLY A 1 200 ? -23.438 5.625 4.137 1 54.22 200 GLY A O 1
ATOM 1473 N N . THR A 1 201 ? -23.141 6.75 5.996 1 48.91 201 THR A N 1
ATOM 1474 C CA . THR A 1 201 ? -21.844 7.297 5.57 1 48.91 201 THR A CA 1
ATOM 1475 C C . THR A 1 201 ? -20.703 6.613 6.309 1 48.91 201 THR A C 1
ATOM 1477 O O . THR A 1 201 ? -19.625 6.43 5.746 1 48.91 201 THR A O 1
ATOM 1480 N N . TYR A 1 202 ? -20.891 6.246 7.613 1 49.22 202 TYR A N 1
ATOM 1481 C CA . TYR A 1 202 ? -19.766 5.707 8.375 1 49.22 202 TYR A CA 1
ATOM 1482 C C . TYR A 1 202 ? -20.156 4.398 9.055 1 49.22 202 TYR A C 1
ATOM 1484 O O . TYR A 1 202 ? -21.281 4.246 9.531 1 49.22 202 TYR A O 1
ATOM 1492 N N . GLY A 1 203 ? -19.438 3.242 8.828 1 46.78 203 GLY A N 1
ATOM 1493 C CA . GLY A 1 203 ? -19.641 1.958 9.477 1 46.78 203 GLY A CA 1
ATOM 1494 C C . GLY A 1 203 ? -18.922 1.844 10.805 1 46.78 203 GLY A C 1
ATOM 1495 O O . GLY A 1 203 ? -17.766 2.252 10.922 1 46.78 203 GLY A O 1
ATOM 1496 N N . ILE A 1 204 ? -19.516 1.803 11.977 1 44.38 204 ILE A N 1
ATOM 1497 C CA . ILE A 1 204 ? -18.906 1.614 13.289 1 44.38 204 ILE A CA 1
ATOM 1498 C C . ILE A 1 204 ? -19.016 0.147 13.703 1 44.38 204 ILE A C 1
ATOM 1500 O O . ILE A 1 204 ? -20.047 -0.491 13.492 1 44.38 204 ILE A O 1
ATOM 1504 N N . GLY A 1 205 ? -17.797 -0.413 13.93 1 44.28 205 GLY A N 1
ATOM 1505 C CA . GLY A 1 205 ? -17.828 -1.758 14.484 1 44.28 205 GLY A CA 1
ATOM 1506 C C . GLY A 1 205 ? -18.625 -1.858 15.773 1 44.28 205 GLY A C 1
ATOM 1507 O O . GLY A 1 205 ? -18.625 -0.923 16.578 1 44.28 205 GLY A O 1
ATOM 1508 N N . ALA A 1 206 ? -19.5 -2.684 15.891 1 38.88 206 ALA A N 1
ATOM 1509 C CA . ALA A 1 206 ? -20.438 -2.904 16.984 1 38.88 206 ALA A CA 1
ATOM 1510 C C . ALA A 1 206 ? -19.719 -2.969 18.328 1 38.88 206 ALA A C 1
ATOM 1512 O O . ALA A 1 206 ? -20.25 -2.533 19.344 1 38.88 206 ALA A O 1
ATOM 1513 N N . ALA A 1 207 ? -18.672 -3.713 18.359 1 37.88 207 ALA A N 1
ATOM 1514 C CA . ALA A 1 207 ? -18.125 -3.805 19.719 1 37.88 207 ALA A CA 1
ATOM 1515 C C . ALA A 1 207 ? -17.844 -2.42 20.281 1 37.88 207 ALA A C 1
ATOM 1517 O O . ALA A 1 207 ? -17.906 -2.209 21.5 1 37.88 207 ALA A O 1
ATOM 1518 N N . THR A 1 208 ? -17.234 -1.699 19.516 1 36.34 208 THR A N 1
ATOM 1519 C CA . THR A 1 208 ? -17.078 -0.347 20.047 1 36.34 208 THR A CA 1
ATOM 1520 C C . THR A 1 208 ? -18.438 0.249 20.406 1 36.34 208 THR A C 1
ATOM 1522 O O . THR A 1 208 ? -18.531 1.149 21.234 1 36.34 208 THR A O 1
ATOM 1525 N N . ILE A 1 209 ? -19.375 -0.217 19.766 1 35.06 209 ILE A N 1
ATOM 1526 C CA . ILE A 1 209 ? -20.719 0.286 20.016 1 35.06 209 ILE A CA 1
ATOM 1527 C C . ILE A 1 209 ? -21.219 -0.233 21.359 1 35.06 209 ILE A C 1
ATOM 1529 O O . ILE A 1 209 ? -22.156 0.334 21.938 1 35.06 209 ILE A O 1
ATOM 1533 N N . ALA A 1 210 ? -20.844 -1.351 21.703 1 35.22 210 ALA A N 1
ATOM 1534 C CA . ALA A 1 210 ? -21.438 -1.72 22.984 1 35.22 210 ALA A CA 1
ATOM 1535 C C . ALA A 1 210 ? -21.375 -0.556 23.969 1 35.22 210 ALA A C 1
ATOM 1537 O O . ALA A 1 210 ? -22.297 -0.354 24.75 1 35.22 210 ALA A O 1
ATOM 1538 N N . GLY A 1 211 ? -20.188 -0.05 24.156 1 34.03 211 GLY A N 1
ATOM 1539 C CA . GLY A 1 211 ? -20.344 1.085 25.047 1 34.03 211 GLY A CA 1
ATOM 1540 C C . GLY A 1 211 ? -21.219 2.182 24.484 1 34.03 211 GLY A C 1
ATOM 1541 O O . GLY A 1 211 ? -21.469 3.193 25.141 1 34.03 211 GLY A O 1
ATOM 1542 N N . VAL A 1 212 ? -21.312 2.209 23.188 1 36.94 212 VAL A N 1
ATOM 1543 C CA . VAL A 1 212 ? -21.938 3.338 22.5 1 36.94 212 VAL A CA 1
ATOM 1544 C C . VAL A 1 212 ? -23.453 3.258 22.656 1 36.94 212 VAL A C 1
ATOM 1546 O O . VAL A 1 212 ? -24.172 4.125 22.156 1 36.94 212 VAL A O 1
ATOM 1549 N N . LEU A 1 213 ? -24 2.225 22.891 1 34.09 213 LEU A N 1
ATOM 1550 C CA . LEU A 1 213 ? -25.453 2.277 22.984 1 34.09 213 LEU A CA 1
ATOM 1551 C C . LEU A 1 213 ? -25.906 3.502 23.766 1 34.09 213 LEU A C 1
ATOM 1553 O O . LEU A 1 213 ? -26.953 4.09 23.469 1 34.09 213 LEU A O 1
ATOM 1557 N N . GLU A 1 214 ? -25.406 3.648 24.891 1 33.72 214 GLU A N 1
ATOM 1558 C CA . GLU A 1 214 ? -26.156 4.586 25.719 1 33.72 214 GLU A CA 1
ATOM 1559 C C . GLU A 1 214 ? -26.109 5.996 25.141 1 33.72 214 GLU A C 1
ATOM 1561 O O . GLU A 1 214 ? -27.094 6.734 25.219 1 33.72 214 GLU A O 1
ATOM 1566 N N . PHE A 1 215 ? -24.938 6.668 24.875 1 34.34 215 PHE A N 1
ATOM 1567 C CA . PHE A 1 215 ? -24.891 8.125 24.781 1 34.34 215 PHE A CA 1
ATOM 1568 C C . PHE A 1 215 ? -24.688 8.562 23.344 1 34.34 215 PHE A C 1
ATOM 1570 O O . PHE A 1 215 ? -24.359 9.711 23.078 1 34.34 215 PHE A O 1
ATOM 1577 N N . GLY A 1 216 ? -25.188 7.949 22.375 1 38.19 216 GLY A N 1
ATOM 1578 C CA . GLY A 1 216 ? -25.047 8.398 21 1 38.19 216 GLY A CA 1
ATOM 1579 C C . GLY A 1 216 ? -23.688 8.086 20.406 1 38.19 216 GLY A C 1
ATOM 1580 O O . GLY A 1 216 ? -22.688 8.039 21.109 1 38.19 216 GLY A O 1
ATOM 1581 N N . VAL A 1 217 ? -23.547 7.113 19.641 1 41.25 217 VAL A N 1
ATOM 1582 C CA . VAL A 1 217 ? -22.328 6.535 19.078 1 41.25 217 VAL A CA 1
ATOM 1583 C C . VAL A 1 217 ? -21.734 7.504 18.062 1 41.25 217 VAL A C 1
ATOM 1585 O O . VAL A 1 217 ? -22.453 8.07 17.234 1 41.25 217 VAL A O 1
ATOM 1588 N N . PHE A 1 218 ? -20.562 8.188 18.5 1 39.69 218 PHE A N 1
ATOM 1589 C CA . PHE A 1 218 ? -19.891 9.047 17.547 1 39.69 218 PHE A CA 1
ATOM 1590 C C . PHE A 1 218 ? -18.609 8.398 17.031 1 39.69 218 PHE A C 1
ATOM 1592 O O . PHE A 1 218 ? -18.016 7.57 17.734 1 39.69 218 PHE A O 1
ATOM 1599 N N . LEU A 1 219 ? -18.5 8.359 15.789 1 41.09 219 LEU A N 1
ATOM 1600 C CA . LEU A 1 219 ? -17.266 7.895 15.156 1 41.09 219 LEU A CA 1
ATOM 1601 C C . LEU A 1 219 ? -16.281 9.039 14.992 1 41.09 219 LEU A C 1
ATOM 1603 O O . LEU A 1 219 ? -16.641 10.125 14.531 1 41.09 219 LEU A O 1
ATOM 1607 N N . LEU A 1 220 ? -15.25 8.992 15.844 1 36.47 220 LEU A N 1
ATOM 1608 C CA . LEU A 1 220 ? -14.172 9.945 15.609 1 36.47 220 LEU A CA 1
ATOM 1609 C C . LEU A 1 220 ? -13.234 9.445 14.516 1 36.47 220 LEU A C 1
ATOM 1611 O O . LEU A 1 220 ? -12.812 8.289 14.531 1 36.47 220 LEU A O 1
ATOM 1615 N N . ALA A 1 221 ? -13.578 9.844 13.391 1 35.56 221 ALA A N 1
ATOM 1616 C CA . ALA A 1 221 ? -12.609 9.57 12.328 1 35.56 221 ALA A CA 1
ATOM 1617 C C . ALA A 1 221 ? -11.562 10.68 12.25 1 35.56 221 ALA A C 1
ATOM 1619 O O . ALA A 1 221 ? -11.891 11.828 11.93 1 35.56 221 ALA A O 1
ATOM 1620 N N . GLY A 1 222 ? -10.32 10.367 12.57 1 37.28 222 GLY A N 1
ATOM 1621 C CA . GLY A 1 222 ? -9.219 11.32 12.625 1 37.28 222 GLY A CA 1
ATOM 1622 C C . GLY A 1 222 ? -9.438 12.422 13.648 1 37.28 222 GLY A C 1
ATOM 1623 O O . GLY A 1 222 ? -10.305 12.305 14.516 1 37.28 222 GLY A O 1
ATOM 1624 N N . ASP A 1 223 ? -8.578 13.258 13.711 1 36.25 223 ASP A N 1
ATOM 1625 C CA . ASP A 1 223 ? -8.586 14.336 14.695 1 36.25 223 ASP A CA 1
ATOM 1626 C C . ASP A 1 223 ? -9.852 15.18 14.57 1 36.25 223 ASP A C 1
ATOM 1628 O O . ASP A 1 223 ? -10.203 15.914 15.492 1 36.25 223 ASP A O 1
ATOM 1632 N N . THR A 1 224 ? -10.375 15.266 13.469 1 36.72 224 THR A N 1
ATOM 1633 C CA . THR A 1 224 ? -11.344 16.344 13.398 1 36.72 224 THR A CA 1
ATOM 1634 C C . THR A 1 224 ? -12.719 15.82 12.984 1 36.72 224 THR A C 1
ATOM 1636 O O . THR A 1 224 ? -13.664 16.594 12.836 1 36.72 224 THR A O 1
ATOM 1639 N N . HIS A 1 225 ? -12.727 14.547 12.68 1 37.84 225 HIS A N 1
ATOM 1640 C CA . HIS A 1 225 ? -14.047 14.273 12.125 1 37.84 225 HIS A CA 1
ATOM 1641 C C . HIS A 1 225 ? -14.789 13.227 12.945 1 37.84 225 HIS A C 1
ATOM 1643 O O . HIS A 1 225 ? -14.234 12.164 13.242 1 37.84 225 HIS A O 1
ATOM 1649 N N . GLY A 1 226 ? -15.594 13.734 13.828 1 44.88 226 GLY A N 1
ATOM 1650 C CA . GLY A 1 226 ? -16.547 12.875 14.523 1 44.88 226 GLY A CA 1
ATOM 1651 C C . GLY A 1 226 ? -17.859 12.727 13.789 1 44.88 226 GLY A C 1
ATOM 1652 O O . GLY A 1 226 ? -18.344 13.68 13.164 1 44.88 226 GLY A O 1
ATOM 1653 N N . TYR A 1 227 ? -18.203 11.523 13.523 1 46.91 227 TYR A N 1
ATOM 1654 C CA . TYR A 1 227 ? -19.484 11.305 12.844 1 46.91 227 TYR A CA 1
ATOM 1655 C C . TYR A 1 227 ? -20.516 10.719 13.805 1 46.91 227 TYR A C 1
ATOM 1657 O O . TYR A 1 227 ? -20.219 9.781 14.547 1 46.91 227 TYR A O 1
ATOM 1665 N N . PRO A 1 228 ? -21.672 11.492 13.953 1 51.19 228 PRO A N 1
ATOM 1666 C CA . PRO A 1 228 ? -22.75 10.891 14.742 1 51.19 228 PRO A CA 1
ATOM 1667 C C . PRO A 1 228 ? -23.359 9.656 14.07 1 51.19 228 PRO A C 1
ATOM 1669 O O . PRO A 1 228 ? -23.469 9.602 12.844 1 51.19 228 PRO A O 1
ATOM 1672 N N . VAL A 1 229 ? -23.484 8.594 14.82 1 51.81 229 VAL A N 1
ATOM 1673 C CA . VAL A 1 229 ? -24.156 7.402 14.336 1 51.81 229 VAL A CA 1
ATOM 1674 C C . VAL A 1 229 ? -25.641 7.477 14.68 1 51.81 229 VAL A C 1
ATOM 1676 O O . VAL A 1 229 ? -26.016 7.527 15.852 1 51.81 229 VAL A O 1
ATOM 1679 N N . VAL A 1 230 ? -26.594 7.68 13.711 1 54.47 230 VAL A N 1
ATOM 1680 C CA . VAL A 1 230 ? -28.031 7.855 13.953 1 54.47 230 VAL A CA 1
ATOM 1681 C C . VAL A 1 230 ? -28.781 6.598 13.531 1 54.47 230 VAL A C 1
ATOM 1683 O O . VAL A 1 230 ? -29.969 6.457 13.82 1 54.47 230 VAL A O 1
ATOM 1686 N N . ARG A 1 231 ? -28.094 5.766 12.836 1 55.94 231 ARG A N 1
ATOM 1687 C CA . ARG A 1 231 ? -28.719 4.504 12.461 1 55.94 231 ARG A CA 1
ATOM 1688 C C . ARG A 1 231 ? -27.766 3.336 12.656 1 55.94 231 ARG A C 1
ATOM 1690 O O . ARG A 1 231 ? -26.547 3.48 12.461 1 55.94 231 ARG A O 1
ATOM 1697 N N . LEU A 1 232 ? -28.297 2.191 13.203 1 51.97 232 LEU A N 1
ATOM 1698 C CA . LEU A 1 232 ? -27.562 0.939 13.328 1 51.97 232 LEU A CA 1
ATOM 1699 C C . LEU A 1 232 ? -28.312 -0.205 12.656 1 51.97 232 LEU A C 1
ATOM 1701 O O . LEU A 1 232 ? -29.453 -0.488 13.008 1 51.97 232 LEU A O 1
ATOM 1705 N N . ASP A 1 233 ? -27.516 -0.802 11.758 1 52.12 233 ASP A N 1
ATOM 1706 C CA . ASP A 1 233 ? -28.109 -1.905 11.016 1 52.12 233 ASP A CA 1
ATOM 1707 C C . ASP A 1 233 ? -29.484 -1.519 10.469 1 52.12 233 ASP A C 1
ATOM 1709 O O . ASP A 1 233 ? -30.453 -2.277 10.609 1 52.12 233 ASP A O 1
ATOM 1713 N N . GLY A 1 234 ? -29.469 -0.262 9.969 1 54.66 234 GLY A N 1
ATOM 1714 C CA . GLY A 1 234 ? -30.688 0.176 9.305 1 54.66 234 GLY A CA 1
ATOM 1715 C C . GLY A 1 234 ? -31.734 0.718 10.258 1 54.66 234 GLY A C 1
ATOM 1716 O O . GLY A 1 234 ? -32.75 1.262 9.828 1 54.66 234 GLY A O 1
ATOM 1717 N N . GLU A 1 235 ? -31.5 0.436 11.43 1 56.91 235 GLU A N 1
ATOM 1718 C CA . GLU A 1 235 ? -32.469 0.891 12.414 1 56.91 235 GLU A CA 1
ATOM 1719 C C . GLU A 1 235 ? -32.062 2.232 13.016 1 56.91 235 GLU A C 1
ATOM 1721 O O . GLU A 1 235 ? -30.906 2.451 13.328 1 56.91 235 GLU A O 1
ATOM 1726 N N . GLN A 1 236 ? -32.969 3.133 12.945 1 54.59 236 GLN A N 1
ATOM 1727 C CA . GLN A 1 236 ? -32.75 4.477 13.461 1 54.59 236 GLN A CA 1
ATOM 1728 C C . GLN A 1 236 ? -32.406 4.438 14.953 1 54.59 236 GLN A C 1
ATOM 1730 O O . GLN A 1 236 ? -33 3.686 15.711 1 54.59 236 GLN A O 1
ATOM 1735 N N . ILE A 1 237 ? -31.422 5.094 15.281 1 52.62 237 ILE A N 1
ATOM 1736 C CA . ILE A 1 237 ? -31.062 5.234 16.688 1 52.62 237 ILE A CA 1
ATOM 1737 C C . ILE A 1 237 ? -31.672 6.52 17.25 1 52.62 237 ILE A C 1
ATOM 1739 O O . ILE A 1 237 ? -31.469 7.602 16.703 1 52.62 237 ILE A O 1
ATOM 1743 N N . GLY A 1 238 ? -32.344 6.422 18.266 1 53.25 238 GLY A N 1
ATOM 1744 C CA . GLY A 1 238 ? -33 7.59 18.844 1 53.25 238 GLY A CA 1
ATOM 1745 C C . GLY A 1 238 ? -33.906 8.297 17.859 1 53.25 238 GLY A C 1
ATOM 1746 O O . GLY A 1 238 ? -34.688 7.66 17.156 1 53.25 238 GLY A O 1
ATOM 1747 N N . ASP A 1 239 ? -33.781 9.602 17.828 1 57.44 239 ASP A N 1
ATOM 1748 C CA . ASP A 1 239 ? -34.656 10.383 16.953 1 57.44 239 ASP A CA 1
ATOM 1749 C C . ASP A 1 239 ? -34 10.609 15.594 1 57.44 239 ASP A C 1
ATOM 1751 O O . ASP A 1 239 ? -34.5 11.398 14.781 1 57.44 239 ASP A O 1
ATOM 1755 N N . GLY A 1 240 ? -32.938 9.781 15.383 1 54.28 240 GLY A N 1
ATOM 1756 C CA . GLY A 1 240 ? -32.25 9.852 14.094 1 54.28 240 GLY A CA 1
ATOM 1757 C C . GLY A 1 240 ? -31.375 11.07 13.938 1 54.28 240 GLY A C 1
ATOM 1758 O O . GLY A 1 240 ? -30.891 11.367 12.844 1 54.28 240 GLY A O 1
ATOM 1759 N N . ARG A 1 241 ? -31.312 11.875 15.023 1 54.38 241 ARG A N 1
ATOM 1760 C CA . ARG A 1 241 ? -30.484 13.078 15.016 1 54.38 241 ARG A CA 1
ATOM 1761 C C . ARG A 1 241 ? -29.219 12.875 15.852 1 54.38 241 ARG A C 1
ATOM 1763 O O . ARG A 1 241 ? -29.219 12.07 16.781 1 54.38 241 ARG A O 1
ATOM 1770 N N . PRO A 1 242 ? -28.062 13.5 15.289 1 54.69 242 PRO A N 1
ATOM 1771 C CA . PRO A 1 242 ? -26.875 13.438 16.141 1 54.69 242 PRO A CA 1
ATOM 1772 C C . PRO A 1 242 ? -27.141 13.922 17.562 1 54.69 242 PRO A C 1
ATOM 1774 O O . PRO A 1 242 ? -27.891 14.883 17.766 1 54.69 242 PRO A O 1
ATOM 1777 N N . GLY A 1 243 ? -26.688 13.18 18.547 1 47.81 243 GLY A N 1
ATOM 1778 C CA . GLY A 1 243 ? -26.906 13.562 19.922 1 47.81 243 GLY A CA 1
ATOM 1779 C C . GLY A 1 243 ? -26.125 14.797 20.328 1 47.81 243 GLY A C 1
ATOM 1780 O O . GLY A 1 243 ? -25.234 15.234 19.609 1 47.81 243 GLY A O 1
ATOM 1781 N N . PRO A 1 244 ? -26.594 15.461 21.281 1 45.47 244 PRO A N 1
ATOM 1782 C CA . PRO A 1 244 ? -25.938 16.672 21.781 1 45.47 244 PRO A CA 1
ATOM 1783 C C . PRO A 1 244 ? -24.438 16.484 22 1 45.47 244 PRO A C 1
ATOM 1785 O O . PRO A 1 244 ? -23.656 17.422 21.797 1 45.47 244 PRO A O 1
ATOM 1788 N N . VAL A 1 245 ? -24.094 15.383 22.266 1 42.5 245 VAL A N 1
ATOM 1789 C CA . VAL A 1 245 ? -22.688 15.125 22.562 1 42.5 245 VAL A CA 1
ATOM 1790 C C . VAL A 1 245 ? -21.875 15.219 21.266 1 42.5 245 VAL A C 1
ATOM 1792 O O . VAL A 1 245 ? -20.781 15.781 21.25 1 42.5 245 VAL A O 1
ATOM 1795 N N . TYR A 1 246 ? -22.406 14.844 20.266 1 47.91 246 TYR A N 1
ATOM 1796 C CA . TYR A 1 246 ? -21.719 14.945 18.984 1 47.91 246 TYR A CA 1
ATOM 1797 C C . TYR A 1 246 ? -21.562 16.406 18.578 1 47.91 246 TYR A C 1
ATOM 1799 O O . TYR A 1 246 ? -20.484 16.797 18.109 1 47.91 246 TYR A O 1
ATOM 1807 N N . ALA A 1 247 ? -22.516 17.109 18.656 1 48.62 247 ALA A N 1
ATOM 1808 C CA . ALA A 1 247 ? -22.453 18.516 18.297 1 48.62 247 ALA A CA 1
ATOM 1809 C C . ALA A 1 247 ? -21.375 19.25 19.094 1 48.62 247 ALA A C 1
ATOM 1811 O O . ALA A 1 247 ? -20.656 20.078 18.547 1 48.62 247 ALA A O 1
ATOM 1812 N N . ALA A 1 248 ? -21.266 18.859 20.203 1 44.44 248 ALA A N 1
ATOM 1813 C CA . ALA A 1 248 ? -20.266 19.5 21.062 1 44.44 248 ALA A CA 1
ATOM 1814 C C . ALA A 1 248 ? -18.859 19.078 20.656 1 44.44 248 ALA A C 1
ATOM 1816 O O . ALA A 1 248 ? -17.953 19.906 20.594 1 44.44 248 ALA A O 1
ATOM 1817 N N . LEU A 1 249 ? -18.719 17.906 20.328 1 44.72 249 LEU A N 1
ATOM 1818 C CA . LEU A 1 249 ? -17.406 17.391 19.969 1 44.72 249 LEU A CA 1
ATOM 1819 C C . LEU A 1 249 ? -16.969 17.922 18.609 1 44.72 249 LEU A C 1
ATOM 1821 O O . LEU A 1 249 ? -15.797 18.281 18.438 1 44.72 249 LEU A O 1
ATOM 1825 N N . LYS A 1 250 ? -17.844 18.047 17.75 1 47.62 250 LYS A N 1
ATOM 1826 C CA . LYS A 1 250 ? -17.547 18.609 16.438 1 47.62 250 LYS A CA 1
ATOM 1827 C C . LYS A 1 250 ? -17.125 20.078 16.547 1 47.62 250 LYS A C 1
ATOM 1829 O O . LYS A 1 250 ? -16.188 20.516 15.883 1 47.62 250 LYS A O 1
ATOM 1834 N N . ARG A 1 251 ? -17.891 20.781 17.344 1 46.97 251 ARG A N 1
ATOM 1835 C CA . ARG A 1 251 ? -17.547 22.172 17.578 1 46.97 251 ARG A CA 1
ATOM 1836 C C . ARG A 1 251 ? -16.141 22.297 18.141 1 46.97 251 ARG A C 1
ATOM 1838 O O . ARG A 1 251 ? -15.375 23.172 17.719 1 46.97 251 ARG A O 1
ATOM 1845 N N . LEU A 1 252 ? -15.836 21.453 18.969 1 43.91 252 LEU A N 1
ATOM 1846 C CA . LEU A 1 252 ? -14.523 21.531 19.609 1 43.91 252 LEU A CA 1
ATOM 1847 C C . LEU A 1 252 ? -13.422 21.172 18.625 1 43.91 252 LEU A C 1
ATOM 1849 O O . LEU A 1 252 ? -12.359 21.797 18.609 1 43.91 252 LEU A O 1
ATOM 1853 N N . LEU A 1 253 ? -13.711 20.219 17.891 1 45.53 253 LEU A N 1
ATOM 1854 C CA . LEU A 1 253 ? -12.711 19.797 16.906 1 45.53 253 LEU A CA 1
ATOM 1855 C C . LEU A 1 253 ? -12.516 20.859 15.836 1 45.53 253 LEU A C 1
ATOM 1857 O O . LEU A 1 253 ? -11.383 21.125 15.422 1 45.53 253 LEU A O 1
ATOM 1861 N N . LEU A 1 254 ? -13.57 21.453 15.391 1 46.59 254 LEU A N 1
ATOM 1862 C CA . LEU A 1 254 ? -13.508 22.516 14.406 1 46.59 254 LEU A CA 1
ATOM 1863 C C . LEU A 1 254 ? -12.828 23.766 14.984 1 46.59 254 LEU A C 1
ATOM 1865 O O . LEU A 1 254 ? -12.055 24.422 14.297 1 46.59 254 LEU A O 1
ATOM 1869 N N . GLU A 1 255 ? -13.219 24.078 16.125 1 43.88 255 GLU A N 1
ATOM 1870 C CA . GLU A 1 255 ? -12.594 25.219 16.797 1 43.88 255 GLU A CA 1
ATOM 1871 C C . GLU A 1 255 ? -11.094 24.984 17 1 43.88 255 GLU A C 1
ATOM 1873 O O . GLU A 1 255 ? -10.289 25.891 16.844 1 43.88 255 GLU A O 1
ATOM 1878 N N . ASP A 1 256 ? -10.859 23.906 17.312 1 41.12 256 ASP A N 1
ATOM 1879 C CA . ASP A 1 256 ? -9.445 23.578 17.484 1 41.12 256 ASP A CA 1
ATOM 1880 C C . ASP A 1 256 ? -8.688 23.641 16.172 1 41.12 256 ASP A C 1
ATOM 1882 O O . ASP A 1 256 ? -7.555 24.109 16.125 1 41.12 256 ASP A O 1
ATOM 1886 N N . ALA A 1 257 ? -9.242 23.203 15.188 1 44.34 257 ALA A N 1
ATOM 1887 C CA . ALA A 1 257 ? -8.641 23.266 13.852 1 44.34 257 ALA A CA 1
ATOM 1888 C C . ALA A 1 257 ? -8.516 24.703 13.375 1 44.34 257 ALA A C 1
ATOM 1890 O O . ALA A 1 257 ? -7.547 25.062 12.695 1 44.34 257 ALA A O 1
ATOM 1891 N N . ALA A 1 258 ? -9.492 25.516 13.586 1 43.28 258 ALA A N 1
ATOM 1892 C CA . ALA A 1 258 ? -9.5 26.906 13.164 1 43.28 258 ALA A CA 1
ATOM 1893 C C . ALA A 1 258 ? -8.602 27.75 14.062 1 43.28 258 ALA A C 1
ATOM 1895 O O . ALA A 1 258 ? -7.973 28.703 13.594 1 43.28 258 ALA A O 1
ATOM 1896 N N . THR A 1 259 ? -8.719 27.641 15.305 1 40.09 259 THR A N 1
ATOM 1897 C CA . THR A 1 259 ? -8.055 28.547 16.234 1 40.09 259 THR A CA 1
ATOM 1898 C C . THR A 1 259 ? -6.773 27.922 16.781 1 40.09 259 THR A C 1
ATOM 1900 O O . THR A 1 259 ? -6.051 28.547 17.562 1 40.09 259 THR A O 1
ATOM 1903 N N . GLY A 1 260 ? -6.543 26.75 16.547 1 39.94 260 GLY A N 1
ATOM 1904 C CA . GLY A 1 260 ? -5.363 26.25 17.234 1 39.94 260 GLY A CA 1
ATOM 1905 C C . GLY A 1 260 ? -4.129 27.109 17.016 1 39.94 260 GLY A C 1
ATOM 1906 O O . GLY A 1 260 ? -3.355 26.859 16.078 1 39.94 260 GLY A O 1
ATOM 1907 N N . ASN A 1 261 ? -4.07 28.234 17.359 1 37.06 261 ASN A N 1
ATOM 1908 C CA . ASN A 1 261 ? -3.096 29.312 17.453 1 37.06 261 ASN A CA 1
ATOM 1909 C C . ASN A 1 261 ? -1.701 28.781 17.766 1 37.06 261 AS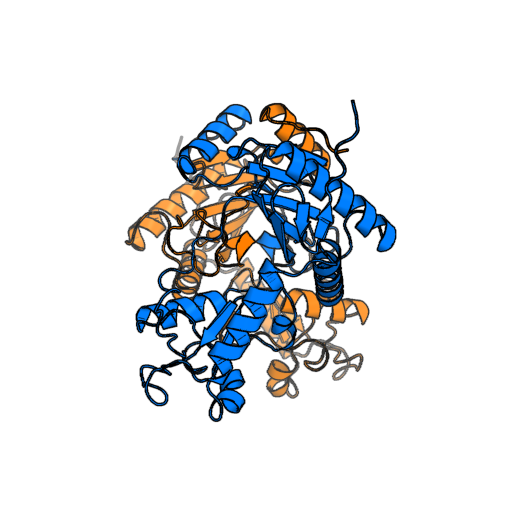N A C 1
ATOM 1911 O O . ASN A 1 261 ? -0.708 29.281 17.234 1 37.06 261 ASN A O 1
ATOM 1915 N N . ALA A 1 262 ? -1.45 28.219 18.938 1 39.28 262 ALA A N 1
ATOM 1916 C CA . ALA A 1 262 ? -0.102 28.062 19.469 1 39.28 262 ALA A CA 1
ATOM 1917 C C . ALA A 1 262 ? 0.7 27.062 18.641 1 39.28 262 ALA A C 1
ATOM 1919 O O . ALA A 1 262 ? 1.929 27.016 18.719 1 39.28 262 ALA A O 1
ATOM 1920 N N . HIS A 1 263 ? 0.106 26.156 17.984 1 38.84 263 HIS A N 1
ATOM 1921 C CA . HIS A 1 263 ? 0.952 25.094 17.453 1 38.84 263 HIS A CA 1
ATOM 1922 C C . HIS A 1 263 ? 1.141 25.25 15.945 1 38.84 263 HIS A C 1
ATOM 1924 O O . HIS A 1 263 ? 1.523 24.297 15.266 1 38.84 263 HIS A O 1
ATOM 1930 N N . HIS A 1 264 ? 0.749 26.422 15.43 1 35.25 264 HIS A N 1
ATOM 1931 C CA . HIS A 1 264 ? 1.034 26.719 14.031 1 35.25 264 HIS A CA 1
ATOM 1932 C C . HIS A 1 264 ? 2.465 27.203 13.852 1 35.25 264 HIS A C 1
ATOM 1934 O O . HIS A 1 264 ? 2.896 28.125 14.555 1 35.25 264 HIS A O 1
ATOM 1940 N N . GLU A 1 265 ? 3.428 26.438 13.438 1 34.91 265 GLU A N 1
ATOM 1941 C CA . GLU A 1 265 ? 4.777 26.922 13.148 1 34.91 265 GLU A CA 1
ATOM 1942 C C . GLU A 1 265 ? 4.828 27.656 11.812 1 34.91 265 GLU A C 1
ATOM 1944 O O . GLU A 1 265 ? 4.402 27.109 10.781 1 34.91 265 GLU A O 1
ATOM 1949 N N . PRO A 1 266 ? 5.188 28.938 11.766 1 31.27 266 PRO A N 1
ATOM 1950 C CA . PRO A 1 266 ? 5.328 29.75 10.555 1 31.27 266 PRO A CA 1
ATOM 1951 C C . PRO A 1 266 ? 6.414 29.219 9.617 1 31.27 266 PRO A C 1
ATOM 1953 O O . PRO A 1 266 ? 7.398 28.625 10.078 1 31.27 266 PRO A O 1
ATOM 1956 N N . LEU A 1 267 ? 6.18 28.938 8.328 1 33.5 267 LEU A N 1
ATOM 1957 C CA . LEU A 1 267 ? 7.23 28.719 7.344 1 33.5 267 LEU A CA 1
ATOM 1958 C C . LEU A 1 267 ? 8.141 29.938 7.238 1 33.5 267 LEU A C 1
ATOM 1960 O O . LEU A 1 267 ? 7.672 31.062 7.043 1 33.5 267 LEU A O 1
ATOM 1964 N N . GLN A 1 268 ? 9.156 30.219 8.062 1 28.03 268 GLN A N 1
ATOM 1965 C CA . GLN A 1 268 ? 10.062 31.344 7.859 1 28.03 268 GLN A CA 1
ATOM 1966 C C . GLN A 1 268 ? 10.57 31.391 6.426 1 28.03 268 GLN A C 1
ATOM 1968 O O . GLN A 1 268 ? 11.141 30.422 5.93 1 28.03 268 GLN A O 1
ATOM 1973 N N . ALA A 1 269 ? 10.047 32.25 5.512 1 30.17 269 ALA A N 1
ATOM 1974 C CA . ALA A 1 269 ? 10.664 32.75 4.273 1 30.17 269 ALA A CA 1
ATOM 1975 C C . ALA A 1 269 ? 12.039 33.344 4.539 1 30.17 269 ALA A C 1
ATOM 1977 O O . ALA A 1 269 ? 12.219 34.094 5.504 1 30.17 269 ALA A O 1
ATOM 1978 N N . GLY A 1 270 ? 13.266 32.75 4.172 1 27.41 270 GLY A N 1
ATOM 1979 C CA . GLY A 1 270 ? 14.461 33.562 4.066 1 27.41 270 GLY A CA 1
ATOM 1980 C C . GLY A 1 270 ? 14.211 34.938 3.445 1 27.41 270 GLY A C 1
ATOM 1981 O O . GLY A 1 270 ? 13.305 35.062 2.621 1 27.41 270 GLY A O 1
ATOM 1982 N N . GLY A 1 271 ? 14.5 36.031 4.16 1 22.52 271 GLY A N 1
ATOM 1983 C CA . GLY A 1 271 ? 14.625 37.406 3.689 1 22.52 271 GLY A CA 1
ATOM 1984 C C . GLY A 1 271 ? 15.281 37.5 2.326 1 22.52 271 GLY A C 1
ATOM 1985 O O . GLY A 1 271 ? 16.156 36.688 1.989 1 22.52 271 GLY A O 1
ATOM 1986 N N . ALA A 1 272 ? 14.75 38.5 1.469 1 22.88 272 ALA A N 1
ATOM 1987 C CA . ALA A 1 272 ? 15.664 39.312 0.658 1 22.88 272 ALA A CA 1
ATOM 1988 C C . ALA A 1 272 ? 16.703 40 1.53 1 22.88 272 ALA A C 1
ATOM 1990 O O . ALA A 1 272 ? 16.391 40.469 2.623 1 22.88 272 ALA A O 1
ATOM 1991 N N . MET B 1 1 ? 18.859 20.219 1.492 1 86.5 1 MET B N 1
ATOM 1992 C CA . MET B 1 1 ? 17.484 20.156 1.009 1 86.5 1 MET B CA 1
ATOM 1993 C C . MET B 1 1 ? 17.375 19.234 -0.205 1 86.5 1 MET B C 1
ATOM 1995 O O . MET B 1 1 ? 18.25 19.234 -1.071 1 86.5 1 MET B O 1
ATOM 1999 N N . PRO B 1 2 ? 16.359 18.453 -0.198 1 94.5 2 PRO B N 1
ATOM 2000 C CA . PRO B 1 2 ? 16.219 17.594 -1.374 1 94.5 2 PRO B CA 1
ATOM 2001 C C . PRO B 1 2 ? 16.016 18.391 -2.664 1 94.5 2 PRO B C 1
ATOM 2003 O O . PRO B 1 2 ? 15.367 19.438 -2.65 1 94.5 2 PRO B O 1
ATOM 2006 N N . ALA B 1 3 ? 16.594 17.953 -3.764 1 96.38 3 ALA B N 1
ATOM 2007 C CA . ALA B 1 3 ? 16.438 18.578 -5.074 1 96.38 3 ALA B CA 1
ATOM 2008 C C . ALA B 1 3 ? 15.055 18.281 -5.664 1 96.38 3 ALA B C 1
ATOM 2010 O O . ALA B 1 3 ? 14.422 17.281 -5.316 1 96.38 3 ALA B O 1
ATOM 2011 N N . VAL B 1 4 ? 14.609 19.203 -6.52 1 98.19 4 VAL B N 1
ATOM 2012 C CA . VAL B 1 4 ? 13.398 18.969 -7.293 1 98.19 4 VAL B CA 1
ATOM 2013 C C . VAL B 1 4 ? 13.758 18.344 -8.641 1 98.19 4 VAL B C 1
ATOM 2015 O O . VAL B 1 4 ? 14.539 18.906 -9.406 1 98.19 4 VAL B O 1
ATOM 2018 N N . VAL B 1 5 ? 13.305 17.188 -8.891 1 98.56 5 VAL B N 1
ATOM 2019 C CA . VAL B 1 5 ? 13.578 16.438 -10.109 1 98.56 5 VAL B CA 1
ATOM 2020 C C . VAL B 1 5 ? 12.266 16.078 -10.797 1 98.56 5 VAL B C 1
ATOM 2022 O O . VAL B 1 5 ? 11.492 15.266 -10.297 1 98.56 5 VAL B O 1
ATOM 2025 N N . ASN B 1 6 ? 12.062 16.656 -12.008 1 98 6 ASN B N 1
ATOM 2026 C CA . ASN B 1 6 ? 10.805 16.422 -12.703 1 98 6 ASN B CA 1
ATOM 2027 C C . ASN B 1 6 ? 11.008 15.617 -13.984 1 98 6 ASN B C 1
ATOM 2029 O O . ASN B 1 6 ? 10.039 15.156 -14.594 1 98 6 ASN B O 1
ATOM 2033 N N . ASP B 1 7 ? 12.234 15.414 -14.359 1 98.06 7 ASP B N 1
ATOM 2034 C CA . ASP B 1 7 ? 12.547 14.594 -15.531 1 98.06 7 ASP B CA 1
ATOM 2035 C C . ASP B 1 7 ? 12.43 13.109 -15.211 1 98.06 7 ASP B C 1
ATOM 2037 O O . ASP B 1 7 ? 13.109 12.602 -14.32 1 98.06 7 ASP B O 1
ATOM 2041 N N . PRO B 1 8 ? 11.609 12.453 -16.016 1 98.06 8 PRO B N 1
ATOM 2042 C CA . PRO B 1 8 ? 11.367 11.047 -15.695 1 98.06 8 PRO B CA 1
ATOM 2043 C C . PRO B 1 8 ? 12.641 10.195 -15.75 1 98.06 8 PRO B C 1
ATOM 2045 O O . PRO B 1 8 ? 12.836 9.312 -14.914 1 98.06 8 PRO B O 1
ATOM 2048 N N . ALA B 1 9 ? 13.43 10.445 -16.672 1 97.81 9 ALA B N 1
ATOM 2049 C CA . ALA B 1 9 ? 14.664 9.664 -16.781 1 97.81 9 ALA B CA 1
ATOM 2050 C C . ALA B 1 9 ? 15.562 9.914 -15.57 1 97.81 9 ALA B C 1
ATOM 2052 O O . ALA B 1 9 ? 16.141 8.969 -15.016 1 97.81 9 ALA B O 1
ATOM 2053 N N . ALA B 1 10 ? 15.734 11.117 -15.188 1 98 10 ALA B N 1
ATOM 2054 C CA . ALA B 1 10 ? 16.531 11.453 -14.016 1 98 10 ALA B CA 1
ATOM 2055 C C . ALA B 1 10 ? 15.938 10.836 -12.75 1 98 10 ALA B C 1
ATOM 2057 O O . ALA B 1 10 ? 16.672 10.328 -11.898 1 98 10 ALA B O 1
ATOM 2058 N N . TRP B 1 11 ? 14.664 10.914 -12.648 1 98.12 11 TRP B N 1
ATOM 2059 C CA . TRP B 1 11 ? 13.984 10.328 -11.5 1 98.12 11 TRP B CA 1
ATOM 2060 C C . TRP B 1 11 ? 14.211 8.82 -11.438 1 98.12 11 TRP B C 1
ATOM 2062 O O . TRP B 1 11 ? 14.547 8.273 -10.383 1 98.12 11 TRP B O 1
ATOM 2072 N N . ALA B 1 12 ? 14.016 8.195 -12.547 1 97 12 ALA B N 1
ATOM 2073 C CA . ALA B 1 12 ? 14.211 6.75 -12.617 1 97 12 ALA B CA 1
ATOM 2074 C C . ALA B 1 12 ? 15.633 6.367 -12.219 1 97 12 ALA B C 1
ATOM 2076 O O . ALA B 1 12 ? 15.852 5.328 -11.594 1 97 12 ALA B O 1
ATOM 2077 N N . LYS B 1 13 ? 16.578 7.168 -12.586 1 96.19 13 LYS B N 1
ATOM 2078 C CA . LYS B 1 13 ? 17.969 6.922 -12.211 1 96.19 13 LYS B CA 1
ATOM 2079 C C . LYS B 1 13 ? 18.141 6.961 -10.695 1 96.19 13 LYS B C 1
ATOM 2081 O O . LYS B 1 13 ? 18.844 6.121 -10.125 1 96.19 13 LYS B O 1
ATOM 2086 N N . LEU B 1 14 ? 17.578 7.887 -10.07 1 96.38 14 LEU B N 1
ATOM 2087 C CA . LEU B 1 14 ? 17.672 8.016 -8.617 1 96.38 14 LEU B CA 1
ATOM 2088 C C . LEU B 1 14 ? 17.016 6.824 -7.93 1 96.38 14 LEU B C 1
ATOM 2090 O O . LEU B 1 14 ? 17.594 6.234 -7.016 1 96.38 14 LEU B O 1
ATOM 2094 N N . VAL B 1 15 ? 15.82 6.469 -8.406 1 95.06 15 VAL B N 1
ATOM 2095 C CA . VAL B 1 15 ? 15.094 5.344 -7.828 1 95.06 15 VAL B CA 1
ATOM 2096 C C . VAL B 1 15 ? 15.875 4.051 -8.047 1 95.06 15 VAL B C 1
ATOM 2098 O O . VAL B 1 15 ? 15.992 3.229 -7.137 1 95.06 15 VAL B O 1
ATOM 2101 N N . GLY B 1 16 ? 16.344 3.92 -9.219 1 91.62 16 GLY B N 1
ATOM 2102 C CA . GLY B 1 16 ? 17.109 2.734 -9.555 1 91.62 16 GLY B CA 1
ATOM 2103 C C . GLY B 1 16 ? 18.375 2.59 -8.727 1 91.62 16 GLY B C 1
ATOM 2104 O O . GLY B 1 16 ? 18.75 1.48 -8.328 1 91.62 16 GLY B O 1
ATOM 2105 N N . ALA B 1 17 ? 19.062 3.652 -8.477 1 89.25 17 ALA B N 1
ATOM 2106 C CA . ALA B 1 17 ? 20.297 3.633 -7.703 1 89.25 17 ALA B CA 1
ATOM 2107 C C . ALA B 1 17 ? 20.047 3.139 -6.277 1 89.25 17 ALA B C 1
ATOM 2109 O O . ALA B 1 17 ? 20.875 2.418 -5.711 1 89.25 17 ALA B O 1
ATOM 2110 N N . ALA B 1 18 ? 18.922 3.443 -5.785 1 85.94 18 ALA B N 1
ATOM 2111 C CA . ALA B 1 18 ? 18.562 3.051 -4.426 1 85.94 18 ALA B CA 1
ATOM 2112 C C . ALA B 1 18 ? 18.203 1.57 -4.355 1 85.94 18 ALA B C 1
ATOM 2114 O O . ALA B 1 18 ? 18.203 0.973 -3.277 1 85.94 18 ALA B O 1
ATOM 2115 N N . ARG B 1 19 ? 17.922 1.115 -5.469 1 80.81 19 ARG B N 1
ATOM 2116 C CA . ARG B 1 19 ? 17.453 -0.263 -5.523 1 80.81 19 ARG B CA 1
ATOM 2117 C C . ARG B 1 19 ? 18.5 -1.181 -6.141 1 80.81 19 ARG B C 1
ATOM 2119 O O . ARG B 1 19 ? 18.234 -2.359 -6.387 1 80.81 19 ARG B O 1
ATOM 2126 N N . SER B 1 20 ? 19.547 -0.504 -6.363 1 65.56 20 SER B N 1
ATOM 2127 C CA . SER B 1 20 ? 20.625 -1.25 -7 1 65.56 20 SER B CA 1
ATOM 2128 C C . SER B 1 20 ? 21.094 -2.406 -6.117 1 65.56 20 SER B C 1
ATOM 2130 O O . SER B 1 20 ? 21.203 -2.258 -4.898 1 65.56 20 SER B O 1
ATOM 2132 N N . GLY B 1 21 ? 21.125 -3.682 -6.641 1 54.47 21 GLY B N 1
ATOM 2133 C CA . GLY B 1 21 ? 21.578 -4.891 -5.965 1 54.47 21 GLY B CA 1
ATOM 2134 C C . GLY B 1 21 ? 20.422 -5.805 -5.574 1 54.47 21 GLY B C 1
ATOM 2135 O O . GLY B 1 21 ? 20.656 -6.906 -5.066 1 54.47 21 GLY B O 1
ATOM 2136 N N . LYS B 1 22 ? 19.375 -5.109 -5.57 1 57 22 LYS B N 1
ATOM 2137 C CA . LYS B 1 22 ? 18.25 -5.965 -5.195 1 57 22 LYS B CA 1
ATOM 2138 C C . LYS B 1 22 ? 17.75 -6.758 -6.395 1 57 22 LYS B C 1
ATOM 2140 O O . LYS B 1 22 ? 16.875 -6.289 -7.137 1 57 22 LYS B O 1
ATOM 2145 N N . GLU B 1 23 ? 18.547 -7.781 -6.773 1 62.72 23 GLU B N 1
ATOM 2146 C CA . GLU B 1 23 ? 18.422 -8.766 -7.844 1 62.72 23 GLU B CA 1
ATOM 2147 C C . GLU B 1 23 ? 17.188 -9.648 -7.633 1 62.72 23 GLU B C 1
ATOM 2149 O O . GLU B 1 23 ? 16.797 -9.914 -6.496 1 62.72 23 GLU B O 1
ATOM 2154 N N . GLY B 1 24 ? 16.078 -9.43 -8.477 1 85.19 24 GLY B N 1
ATOM 2155 C CA . GLY B 1 24 ? 15.078 -10.477 -8.359 1 85.19 24 GLY B CA 1
ATOM 2156 C C . GLY B 1 24 ? 13.734 -10.102 -8.953 1 85.19 24 GLY B C 1
ATOM 2157 O O . GLY B 1 24 ? 12.797 -10.898 -8.938 1 85.19 24 GLY B O 1
ATOM 2158 N N . PHE B 1 25 ? 13.852 -8.875 -9.531 1 93.25 25 PHE B N 1
ATOM 2159 C CA . PHE B 1 25 ? 12.625 -8.484 -10.219 1 93.25 25 PHE B CA 1
ATOM 2160 C C . PHE B 1 25 ? 12.828 -8.484 -11.734 1 93.25 25 PHE B C 1
ATOM 2162 O O . PHE B 1 25 ? 13.719 -7.801 -12.242 1 93.25 25 PHE B O 1
ATOM 2169 N N . PHE B 1 26 ? 12.008 -9.195 -12.422 1 95.5 26 PHE B N 1
ATOM 2170 C CA . PHE B 1 26 ? 12.328 -9.5 -13.812 1 95.5 26 PHE B CA 1
ATOM 2171 C C . PHE B 1 26 ? 11.398 -8.758 -14.758 1 95.5 26 PHE B C 1
ATOM 2173 O O . PHE B 1 26 ? 11.82 -8.297 -15.82 1 95.5 26 PHE B O 1
ATOM 2180 N N . ALA B 1 27 ? 10.148 -8.695 -14.484 1 97.44 27 ALA B N 1
ATOM 2181 C CA . ALA B 1 27 ? 9.148 -8.023 -15.305 1 97.44 27 ALA B CA 1
ATOM 2182 C C . ALA B 1 27 ? 7.953 -7.582 -14.469 1 97.44 27 ALA B C 1
ATOM 2184 O O . ALA B 1 27 ? 7.605 -8.234 -13.484 1 97.44 27 ALA B O 1
ATOM 2185 N N . PHE B 1 28 ? 7.348 -6.531 -14.891 1 98.44 28 PHE B N 1
ATOM 2186 C CA . PHE B 1 28 ? 6.242 -5.93 -14.156 1 98.44 28 PHE B CA 1
ATOM 2187 C C . PHE B 1 28 ? 5.199 -5.363 -15.109 1 98.44 28 PHE B C 1
ATOM 2189 O O . PHE B 1 28 ? 5.535 -4.609 -16.031 1 98.44 28 PHE B O 1
ATOM 2196 N N . TYR B 1 29 ? 3.924 -5.789 -14.898 1 98.75 29 TYR B N 1
ATOM 2197 C CA . TYR B 1 29 ? 2.795 -5.184 -15.602 1 98.75 29 TYR B CA 1
ATOM 2198 C C . TYR B 1 29 ? 2.014 -4.258 -14.672 1 98.75 29 TYR B C 1
ATOM 2200 O O . TYR B 1 29 ? 1.798 -4.578 -13.5 1 98.75 29 TYR B O 1
ATOM 2208 N N . SER B 1 30 ? 1.606 -3.174 -15.219 1 98.62 30 SER B N 1
ATOM 2209 C CA . SER B 1 30 ? 0.694 -2.254 -14.555 1 98.62 30 SER B CA 1
ATOM 2210 C C . SER B 1 30 ? -0.493 -1.905 -15.445 1 98.62 30 SER B C 1
ATOM 2212 O O . SER B 1 30 ? -0.313 -1.451 -16.578 1 98.62 30 SER B O 1
ATOM 2214 N N . SER B 1 31 ? -1.681 -2.055 -14.906 1 98 31 SER B N 1
ATOM 2215 C CA . SER B 1 31 ? -2.854 -1.668 -15.688 1 98 31 SER B CA 1
ATOM 2216 C C . SER B 1 31 ? -2.982 -0.152 -15.773 1 98 31 SER B C 1
ATOM 2218 O O . SER B 1 31 ? -3.717 0.365 -16.625 1 98 31 SER B O 1
ATOM 2220 N N . VAL B 1 32 ? -2.312 0.569 -14.883 1 96.94 32 VAL B N 1
ATOM 2221 C CA . VAL B 1 32 ? -2.291 2.025 -14.977 1 96.94 32 VAL B CA 1
ATOM 2222 C C . VAL B 1 32 ? -1.575 2.449 -16.25 1 96.94 32 VAL B C 1
ATOM 2224 O O . VAL B 1 32 ? -2.096 3.26 -17.031 1 96.94 32 VAL B O 1
ATOM 2227 N N . ALA B 1 33 ? -0.467 1.874 -16.5 1 97.31 33 ALA B N 1
ATOM 2228 C CA . ALA B 1 33 ? 0.289 2.145 -17.719 1 97.31 33 ALA B CA 1
ATOM 2229 C C . ALA B 1 33 ? -0.244 1.32 -18.891 1 97.31 33 ALA B C 1
ATOM 2231 O O . ALA B 1 33 ? -0.013 1.659 -20.062 1 97.31 33 ALA B O 1
ATOM 2232 N N . ASP B 1 34 ? -0.973 0.238 -18.484 1 97.69 34 ASP B N 1
ATOM 2233 C CA . ASP B 1 34 ? -1.368 -0.807 -19.422 1 97.69 34 ASP B CA 1
ATOM 2234 C C . ASP B 1 34 ? -0.185 -1.25 -20.281 1 97.69 34 ASP B C 1
ATOM 2236 O O . ASP B 1 34 ? -0.27 -1.251 -21.516 1 97.69 34 ASP B O 1
ATOM 2240 N N . ALA B 1 35 ? 0.866 -1.631 -19.641 1 98.62 35 ALA B N 1
ATOM 2241 C CA . ALA B 1 35 ? 2.119 -2.033 -20.266 1 98.62 35 ALA B CA 1
ATOM 2242 C C . ALA B 1 35 ? 2.982 -2.846 -19.312 1 98.62 35 ALA B C 1
ATOM 2244 O O . ALA B 1 35 ? 2.697 -2.906 -18.109 1 98.62 35 ALA B O 1
ATOM 2245 N N . ILE B 1 36 ? 4.004 -3.473 -19.938 1 98.69 36 ILE B N 1
ATOM 2246 C CA . ILE B 1 36 ? 4.98 -4.25 -19.188 1 98.69 36 ILE B CA 1
ATOM 2247 C C . ILE B 1 36 ? 6.328 -3.529 -19.188 1 98.69 36 ILE B C 1
ATOM 2249 O O . ILE B 1 36 ? 6.707 -2.924 -20.203 1 98.69 36 ILE B O 1
ATOM 2253 N N . THR B 1 37 ? 7.039 -3.559 -18.062 1 98.5 37 THR B N 1
ATOM 2254 C CA . THR B 1 37 ? 8.414 -3.072 -18.047 1 98.5 37 THR B CA 1
ATOM 2255 C C . THR B 1 37 ? 9.352 -4.109 -17.422 1 98.5 37 THR B C 1
ATOM 2257 O O . THR B 1 37 ? 8.945 -4.875 -16.547 1 98.5 37 THR B O 1
ATOM 2260 N N . THR B 1 38 ? 10.602 -4.141 -17.906 1 96.88 38 THR B N 1
ATOM 2261 C CA . THR B 1 38 ? 11.656 -4.918 -17.281 1 96.88 38 THR B CA 1
ATOM 2262 C C . THR B 1 38 ? 12.672 -4.004 -16.594 1 96.88 38 THR B C 1
ATOM 2264 O O . THR B 1 38 ? 13.703 -4.465 -16.109 1 96.88 38 THR B O 1
ATOM 2267 N N . ASN B 1 39 ? 12.375 -2.715 -16.625 1 96.06 39 ASN B N 1
ATOM 2268 C CA . ASN B 1 39 ? 13.148 -1.71 -15.906 1 96.06 39 ASN B CA 1
ATOM 2269 C C . ASN B 1 39 ? 12.695 -1.597 -14.453 1 96.06 39 ASN B C 1
ATOM 2271 O O . ASN B 1 39 ? 11.617 -1.073 -14.18 1 96.06 39 ASN B O 1
ATOM 2275 N N . VAL B 1 40 ? 13.523 -2.016 -13.555 1 95 40 VAL B N 1
ATOM 2276 C CA . VAL B 1 40 ? 13.172 -2.154 -12.148 1 95 40 VAL B CA 1
ATOM 2277 C C . VAL B 1 40 ? 12.773 -0.795 -11.578 1 95 40 VAL B C 1
ATOM 2279 O O . VAL B 1 40 ? 11.883 -0.706 -10.734 1 95 40 VAL B O 1
ATOM 2282 N N . SER B 1 41 ? 13.359 0.254 -12.023 1 95.62 41 SER B N 1
ATOM 2283 C CA . SER B 1 41 ? 13.086 1.588 -11.5 1 95.62 41 SER B CA 1
ATOM 2284 C C . SER B 1 41 ? 11.656 2.02 -11.812 1 95.62 41 SER B C 1
ATOM 2286 O O . SER B 1 41 ? 11.141 2.959 -11.203 1 95.62 41 SER B O 1
ATOM 2288 N N . LEU B 1 42 ? 10.984 1.347 -12.773 1 97 42 LEU B N 1
ATOM 2289 C CA . LEU B 1 42 ? 9.641 1.715 -13.211 1 97 42 LEU B CA 1
ATOM 2290 C C . LEU B 1 42 ? 8.594 0.818 -12.562 1 97 42 LEU B C 1
ATOM 2292 O O . LEU B 1 42 ? 7.395 1.032 -12.734 1 97 42 LEU B O 1
ATOM 2296 N N . MET B 1 43 ? 9.016 -0.147 -11.82 1 97.19 43 MET B N 1
ATOM 2297 C CA . MET B 1 43 ? 8.109 -1.077 -11.156 1 97.19 43 MET B CA 1
ATOM 2298 C C . MET B 1 43 ? 7.523 -0.457 -9.891 1 97.19 43 MET B C 1
ATOM 2300 O O . MET B 1 43 ? 7.984 -0.741 -8.781 1 97.19 43 MET B O 1
ATOM 2304 N N . THR B 1 44 ? 6.527 0.377 -10.141 1 97.56 44 THR B N 1
ATOM 2305 C CA . THR B 1 44 ? 6 1.224 -9.078 1 97.56 44 THR B CA 1
ATOM 2306 C C . THR B 1 44 ? 4.477 1.27 -9.125 1 97.56 44 THR B C 1
ATOM 2308 O O . THR B 1 44 ? 3.871 0.899 -10.133 1 97.56 44 THR B O 1
ATOM 2311 N N . LEU B 1 45 ? 3.887 1.642 -8.023 1 97.69 45 LEU B N 1
ATOM 2312 C CA . LEU B 1 45 ? 2.477 2.002 -7.934 1 97.69 45 LEU B CA 1
ATOM 2313 C C . LEU B 1 45 ? 2.312 3.494 -7.664 1 97.69 45 LEU B C 1
ATOM 2315 O O . LEU B 1 45 ? 3.07 4.074 -6.887 1 97.69 45 LEU B O 1
ATOM 2319 N N . PRO B 1 46 ? 1.287 4.09 -8.258 1 97 46 PRO B N 1
ATOM 2320 C CA . PRO B 1 46 ? 0.991 5.477 -7.902 1 97 46 PRO B CA 1
ATOM 2321 C C . PRO B 1 46 ? 0.693 5.652 -6.414 1 97 46 PRO B C 1
ATOM 2323 O O . PRO B 1 46 ? 0.041 4.797 -5.809 1 97 46 PRO B O 1
ATOM 2326 N N . VAL B 1 47 ? 1.085 6.777 -5.887 1 95.94 47 VAL B N 1
ATOM 2327 C CA . VAL B 1 47 ? 1.038 7.02 -4.449 1 95.94 47 VAL B CA 1
ATOM 2328 C C . VAL B 1 47 ? -0.413 7.031 -3.973 1 95.94 47 VAL B C 1
ATOM 2330 O O . VAL B 1 47 ? -0.688 6.781 -2.797 1 95.94 47 VAL B O 1
ATOM 2333 N N . ASP B 1 48 ? -1.381 7.297 -4.836 1 93.06 48 ASP B N 1
ATOM 2334 C CA . ASP B 1 48 ? -2.781 7.387 -4.438 1 93.06 48 ASP B CA 1
ATOM 2335 C C . ASP B 1 48 ? -3.506 6.062 -4.68 1 93.06 48 ASP B C 1
ATOM 2337 O O . ASP B 1 48 ? -4.734 6 -4.609 1 93.06 48 ASP B O 1
ATOM 2341 N N . ASP B 1 49 ? -2.768 5.039 -5.09 1 95.31 49 ASP B N 1
ATOM 2342 C CA . ASP B 1 49 ? -3.398 3.723 -5.133 1 95.31 49 ASP B CA 1
ATOM 2343 C C . ASP B 1 49 ? -3.861 3.291 -3.742 1 95.31 49 ASP B C 1
ATOM 2345 O O . ASP B 1 49 ? -3.1 3.369 -2.775 1 95.31 49 ASP B O 1
ATOM 2349 N N . HIS B 1 50 ? -4.965 2.791 -3.619 1 93.62 50 HIS B N 1
ATOM 2350 C CA . HIS B 1 50 ? -5.566 2.475 -2.328 1 93.62 50 HIS B CA 1
ATOM 2351 C C . HIS B 1 50 ? -4.895 1.268 -1.686 1 93.62 50 HIS B C 1
ATOM 2353 O O . HIS B 1 50 ? -5.098 0.996 -0.5 1 93.62 50 HIS B O 1
ATOM 2359 N N . ALA B 1 51 ? -4.113 0.504 -2.418 1 95.06 51 ALA B N 1
ATOM 2360 C CA . ALA B 1 51 ? -3.227 -0.467 -1.779 1 95.06 51 ALA B CA 1
ATOM 2361 C C . ALA B 1 51 ? -2.287 0.215 -0.791 1 95.06 51 ALA B C 1
ATOM 2363 O O . ALA B 1 51 ? -1.943 -0.358 0.246 1 95.06 51 ALA B O 1
ATOM 2364 N N . ILE B 1 52 ? -1.886 1.396 -1.138 1 95 52 ILE B N 1
ATOM 2365 C CA . ILE B 1 52 ? -0.966 2.178 -0.319 1 95 52 ILE B CA 1
ATOM 2366 C C . ILE B 1 52 ? -1.751 2.992 0.707 1 95 52 ILE B C 1
ATOM 2368 O O . ILE B 1 52 ? -1.389 3.033 1.885 1 95 52 ILE B O 1
ATOM 2372 N N . VAL B 1 53 ? -2.809 3.566 0.249 1 89.25 53 VAL B N 1
ATOM 2373 C CA . VAL B 1 53 ? -3.553 4.559 1.017 1 89.25 53 VAL B CA 1
ATOM 2374 C C . VAL B 1 53 ? -4.258 3.883 2.189 1 89.25 53 VAL B C 1
ATOM 2376 O O . VAL B 1 53 ? -4.223 4.383 3.316 1 89.25 53 VAL B O 1
ATOM 2379 N N . ARG B 1 54 ? -4.848 2.742 1.889 1 85.19 54 ARG B N 1
ATOM 2380 C CA . ARG B 1 54 ? -5.699 2.145 2.912 1 85.19 54 ARG B CA 1
ATOM 2381 C C . ARG B 1 54 ? -5.523 0.629 2.953 1 85.19 54 ARG B C 1
ATOM 2383 O O . ARG B 1 54 ? -6.293 -0.072 3.611 1 85.19 54 ARG B O 1
ATOM 2390 N N . GLY B 1 55 ? -4.598 0.089 2.225 1 89.31 55 GLY B N 1
ATOM 2391 C CA . GLY B 1 55 ? -4.398 -1.352 2.195 1 89.31 55 GLY B CA 1
ATOM 2392 C C . GLY B 1 55 ? -5.543 -2.1 1.533 1 89.31 55 GLY B C 1
ATOM 2393 O O . GLY B 1 55 ? -5.816 -3.25 1.876 1 89.31 55 GLY B O 1
ATOM 2394 N N . HIS B 1 56 ? -6.25 -1.445 0.706 1 90.44 56 HIS B N 1
ATOM 2395 C CA . HIS B 1 56 ? -7.371 -2.072 0.017 1 90.44 56 HIS B CA 1
ATOM 2396 C C . HIS B 1 56 ? -6.906 -2.805 -1.238 1 90.44 56 HIS B C 1
ATOM 2398 O O . HIS B 1 56 ? -7.121 -2.328 -2.355 1 90.44 56 HIS B O 1
ATOM 2404 N N . ALA B 1 57 ? -6.375 -3.938 -1.046 1 94.25 57 ALA B N 1
ATOM 2405 C CA . ALA B 1 57 ? -5.801 -4.766 -2.104 1 94.25 57 ALA B CA 1
ATOM 2406 C C . ALA B 1 57 ? -5.793 -6.238 -1.702 1 94.25 57 ALA B C 1
ATOM 2408 O O . ALA B 1 57 ? -5.793 -6.566 -0.513 1 94.25 57 ALA B O 1
ATOM 2409 N N . VAL B 1 58 ? -5.828 -7.051 -2.705 1 89.31 58 VAL B N 1
ATOM 2410 C CA . VAL B 1 58 ? -5.637 -8.484 -2.541 1 89.31 58 VAL B CA 1
ATOM 2411 C C . VAL B 1 58 ? -4.547 -8.977 -3.492 1 89.31 58 VAL B C 1
ATOM 2413 O O . VAL B 1 58 ? -4.23 -8.312 -4.48 1 89.31 58 VAL B O 1
ATOM 2416 N N . PHE B 1 59 ? -3.977 -10.109 -3.121 1 92.88 59 PHE B N 1
ATOM 2417 C CA . PHE B 1 59 ? -2.914 -10.625 -3.975 1 92.88 59 PHE B CA 1
ATOM 2418 C C . PHE B 1 59 ? -2.883 -12.148 -3.932 1 92.88 59 PHE B C 1
ATOM 2420 O O . PHE B 1 59 ? -3.521 -12.766 -3.076 1 92.88 59 PHE B O 1
ATOM 2427 N N . ASP B 1 60 ? -2.258 -12.688 -4.844 1 87.06 60 ASP B N 1
ATOM 2428 C CA . ASP B 1 60 ? -1.864 -14.094 -4.867 1 87.06 60 ASP B CA 1
ATOM 2429 C C . ASP B 1 60 ? -0.558 -14.289 -5.633 1 87.06 60 ASP B C 1
ATOM 2431 O O . ASP B 1 60 ? -0.105 -13.383 -6.336 1 87.06 60 ASP B O 1
ATOM 2435 N N . THR B 1 61 ? 0.079 -15.383 -5.328 1 85.88 61 THR B N 1
ATOM 2436 C CA . THR B 1 61 ? 1.354 -15.695 -5.965 1 85.88 61 THR B CA 1
ATOM 2437 C C . THR B 1 61 ? 1.341 -17.109 -6.551 1 85.88 61 THR B C 1
ATOM 2439 O O . THR B 1 61 ? 0.953 -18.062 -5.871 1 85.88 61 THR B O 1
ATOM 2442 N N . CYS B 1 62 ? 1.646 -17.203 -7.809 1 83 62 CYS B N 1
ATOM 2443 C CA . CYS B 1 62 ? 1.85 -18.5 -8.422 1 83 62 CYS B CA 1
ATOM 2444 C C . CYS B 1 62 ? 3.285 -18.656 -8.906 1 83 62 CYS B C 1
ATOM 2446 O O . CYS B 1 62 ? 4.121 -17.781 -8.68 1 83 62 CYS B O 1
ATOM 2448 N N . SER B 1 63 ? 3.562 -19.844 -9.445 1 81.38 63 SER B N 1
ATOM 2449 C CA . SER B 1 63 ? 4.93 -20.125 -9.875 1 81.38 63 SER B CA 1
ATOM 2450 C C . SER B 1 63 ? 4.988 -20.469 -11.359 1 81.38 63 SER B C 1
ATOM 2452 O O . SER B 1 63 ? 4.105 -21.156 -11.883 1 81.38 63 SER B O 1
ATOM 2454 N N . LEU B 1 64 ? 5.961 -19.844 -12.008 1 84.38 64 LEU B N 1
ATOM 2455 C CA . LEU B 1 64 ? 6.41 -20.281 -13.32 1 84.38 64 LEU B CA 1
ATOM 2456 C C . LEU B 1 64 ? 7.508 -21.328 -13.203 1 84.38 64 LEU B C 1
ATOM 2458 O O . LEU B 1 64 ? 8.523 -21.094 -12.547 1 84.38 64 LEU B O 1
ATOM 2462 N N . ALA B 1 65 ? 7.211 -22.516 -13.688 1 79.38 65 ALA B N 1
ATOM 2463 C CA . ALA B 1 65 ? 8.172 -23.609 -13.617 1 79.38 65 ALA B CA 1
ATOM 2464 C C . ALA B 1 65 ? 8.453 -24.203 -15 1 79.38 65 ALA B C 1
ATOM 2466 O O . ALA B 1 65 ? 7.555 -24.734 -15.648 1 79.38 65 ALA B O 1
ATOM 2467 N N . GLU B 1 66 ? 9.641 -24.047 -15.336 1 82.19 66 GLU B N 1
ATOM 2468 C CA . GLU B 1 66 ? 10.102 -24.578 -16.609 1 82.19 66 GLU B CA 1
ATOM 2469 C C . GLU B 1 66 ? 9.203 -24.125 -17.766 1 82.19 66 GLU B C 1
ATOM 2471 O O . GLU B 1 66 ? 8.766 -24.938 -18.578 1 82.19 66 GLU B O 1
ATOM 2476 N N . GLY B 1 67 ? 8.812 -22.953 -17.703 1 84.88 67 GLY B N 1
ATOM 2477 C CA . GLY B 1 67 ? 8.07 -22.328 -18.781 1 84.88 67 GLY B CA 1
ATOM 2478 C C . GLY B 1 67 ? 6.578 -22.578 -18.703 1 84.88 67 GLY B C 1
ATOM 2479 O O . GLY B 1 67 ? 5.836 -22.266 -19.641 1 84.88 67 GLY B O 1
ATOM 2480 N N . ARG B 1 68 ? 6.199 -23.141 -17.641 1 82.69 68 ARG B N 1
ATOM 2481 C CA . ARG B 1 68 ? 4.777 -23.422 -17.438 1 82.69 68 ARG B CA 1
ATOM 2482 C C . ARG B 1 68 ? 4.277 -22.781 -16.141 1 82.69 68 ARG B C 1
ATOM 2484 O O . ARG B 1 68 ? 4.965 -22.828 -15.117 1 82.69 68 ARG B O 1
ATOM 2491 N N . MET B 1 69 ? 3.104 -22.125 -16.359 1 85.31 69 MET B N 1
ATOM 2492 C CA . MET B 1 69 ? 2.494 -21.594 -15.148 1 85.31 69 MET B CA 1
ATOM 2493 C C . MET B 1 69 ? 1.831 -22.703 -14.344 1 85.31 69 MET B C 1
ATOM 2495 O O . MET B 1 69 ? 0.969 -23.422 -14.852 1 85.31 69 MET B O 1
ATOM 2499 N N . TYR B 1 70 ? 2.195 -22.781 -13.094 1 75.25 70 TYR B N 1
ATOM 2500 C CA . TYR B 1 70 ? 1.66 -23.812 -12.219 1 75.25 70 TYR B CA 1
ATOM 2501 C C . TYR B 1 70 ? 0.378 -23.344 -11.539 1 75.25 70 TYR B C 1
ATOM 2503 O O . TYR B 1 70 ? 0.39 -22.375 -10.773 1 75.25 70 TYR B O 1
ATOM 2511 N N . ARG B 1 71 ? -0.845 -23.906 -11.82 1 78.62 71 ARG B N 1
ATOM 2512 C CA . ARG B 1 71 ? -2.141 -23.734 -11.164 1 78.62 71 ARG B CA 1
ATOM 2513 C C . ARG B 1 71 ? -2.596 -22.281 -11.227 1 78.62 71 ARG B C 1
ATOM 2515 O O . ARG B 1 71 ? -3.137 -21.75 -10.258 1 78.62 71 ARG B O 1
ATOM 2522 N N . LEU B 1 72 ? -2.383 -21.656 -12.367 1 88.81 72 LEU B N 1
ATOM 2523 C CA . LEU B 1 72 ? -2.766 -20.266 -12.5 1 88.81 72 LEU B CA 1
ATOM 2524 C C . LEU B 1 72 ? -4.258 -20.078 -12.234 1 88.81 72 LEU B C 1
ATOM 2526 O O . LEU B 1 72 ? -4.656 -19.156 -11.523 1 88.81 72 LEU B O 1
ATOM 2530 N N . GLN B 1 73 ? -5.07 -20.984 -12.734 1 89.38 73 GLN B N 1
ATOM 2531 C CA . GLN B 1 73 ? -6.516 -20.812 -12.617 1 89.38 73 GLN B CA 1
ATOM 2532 C C . GLN B 1 73 ? -6.973 -20.969 -11.172 1 89.38 73 GLN B C 1
ATOM 2534 O O . GLN B 1 73 ? -7.902 -20.281 -10.727 1 89.38 73 GLN B O 1
ATOM 2539 N N . VAL B 1 74 ? -6.359 -21.812 -10.438 1 81.19 74 VAL B N 1
ATOM 2540 C CA . VAL B 1 74 ? -6.66 -21.984 -9.023 1 81.19 74 VAL B CA 1
ATOM 2541 C C . VAL B 1 74 ? -6.301 -20.703 -8.266 1 81.19 74 VAL B C 1
ATOM 2543 O O . VAL B 1 74 ? -7.062 -20.25 -7.41 1 81.19 74 VAL B O 1
ATOM 2546 N N . HIS B 1 75 ? -5.168 -20.203 -8.57 1 85.19 75 HIS B N 1
ATOM 2547 C CA . HIS B 1 75 ? -4.734 -18.969 -7.938 1 85.19 75 HIS B CA 1
ATOM 2548 C C . HIS B 1 75 ? -5.66 -17.812 -8.305 1 85.19 75 HIS B C 1
ATOM 2550 O O . HIS B 1 75 ? -5.945 -16.953 -7.477 1 85.19 75 HIS B O 1
ATOM 2556 N N . LEU B 1 76 ? -6.125 -17.781 -9.516 1 93.12 76 LEU B N 1
ATOM 2557 C CA . LEU B 1 76 ? -7.051 -16.734 -9.93 1 93.12 76 LEU B CA 1
ATOM 2558 C C . LEU B 1 76 ? -8.398 -16.906 -9.234 1 93.12 76 LEU B C 1
ATOM 2560 O O . LEU B 1 76 ? -9.055 -15.914 -8.898 1 93.12 76 LEU B O 1
ATOM 2564 N N . ASP B 1 77 ? -8.836 -18.172 -9.031 1 86.56 77 ASP B N 1
ATOM 2565 C CA . ASP B 1 77 ? -10.047 -18.406 -8.258 1 86.56 77 ASP B CA 1
ATOM 2566 C C . ASP B 1 77 ? -9.945 -17.766 -6.867 1 86.56 77 ASP B C 1
ATOM 2568 O O . ASP B 1 77 ? -10.867 -17.078 -6.43 1 86.56 77 ASP B O 1
ATOM 2572 N N . ARG B 1 78 ? -8.82 -18.047 -6.293 1 85.25 78 ARG B N 1
ATOM 2573 C CA . ARG B 1 78 ? -8.594 -17.5 -4.957 1 85.25 78 ARG B CA 1
ATOM 2574 C C . ARG B 1 78 ? -8.523 -15.984 -4.984 1 85.25 78 ARG B C 1
ATOM 2576 O O . ARG B 1 78 ? -9.047 -15.312 -4.09 1 85.25 78 ARG B O 1
ATOM 2583 N N . LEU B 1 79 ? -7.902 -15.5 -5.953 1 90.56 79 LEU B N 1
ATOM 2584 C CA . LEU B 1 79 ? -7.781 -14.055 -6.109 1 90.56 79 LEU B CA 1
ATOM 2585 C C . LEU B 1 79 ? -9.156 -13.406 -6.254 1 90.56 79 LEU B C 1
ATOM 2587 O O . LEU B 1 79 ? -9.438 -12.398 -5.602 1 90.56 79 LEU B O 1
ATOM 2591 N N . PHE B 1 80 ? -9.984 -13.953 -7.082 1 92.44 80 PHE B N 1
ATOM 2592 C CA . PHE B 1 80 ? -11.312 -13.398 -7.324 1 92.44 80 PHE B CA 1
ATOM 2593 C C . PHE B 1 80 ? -12.188 -13.539 -6.082 1 92.44 80 PHE B C 1
ATOM 2595 O O . PHE B 1 80 ? -12.977 -12.641 -5.773 1 92.44 80 PHE B O 1
ATOM 2602 N N . ALA B 1 81 ? -12.055 -14.641 -5.418 1 83.5 81 ALA B N 1
ATOM 2603 C CA . ALA B 1 81 ? -12.789 -14.812 -4.168 1 83.5 81 ALA B CA 1
ATOM 2604 C C . ALA B 1 81 ? -12.383 -13.75 -3.145 1 83.5 81 ALA B C 1
ATOM 2606 O O . ALA B 1 81 ? -13.242 -13.172 -2.471 1 83.5 81 ALA B O 1
ATOM 2607 N N . SER B 1 82 ? -11.086 -13.562 -3.072 1 84.31 82 SER B N 1
ATOM 2608 C CA . SER B 1 82 ? -10.578 -12.531 -2.17 1 84.31 82 SER B CA 1
ATOM 2609 C C . SER B 1 82 ? -11.086 -11.148 -2.578 1 84.31 82 SER B C 1
ATOM 2611 O O . SER B 1 82 ? -11.453 -10.344 -1.725 1 84.31 82 SER B O 1
ATOM 2613 N N . ALA B 1 83 ? -11.047 -10.891 -3.846 1 91.19 83 ALA B N 1
ATOM 2614 C CA . ALA B 1 83 ? -11.531 -9.602 -4.344 1 91.19 83 ALA B CA 1
ATOM 2615 C C . ALA B 1 83 ? -12.992 -9.383 -3.986 1 91.19 83 ALA B C 1
ATOM 2617 O O . ALA B 1 83 ? -13.383 -8.289 -3.568 1 91.19 83 ALA B O 1
ATOM 2618 N N . ALA B 1 84 ? -13.789 -10.367 -4.16 1 86.88 84 ALA B N 1
ATOM 2619 C CA . ALA B 1 84 ? -15.203 -10.289 -3.822 1 86.88 84 ALA B CA 1
ATOM 2620 C C . ALA B 1 84 ? -15.398 -10.008 -2.334 1 86.88 84 ALA B C 1
ATOM 2622 O O . ALA B 1 84 ? -16.188 -9.141 -1.959 1 86.88 84 ALA B O 1
ATOM 2623 N N . SER B 1 85 ? -14.633 -10.711 -1.568 1 77.75 85 SER B N 1
ATOM 2624 C CA . SER B 1 85 ? -14.727 -10.531 -0.124 1 77.75 85 SER B CA 1
ATOM 2625 C C . SER B 1 85 ? -14.289 -9.125 0.286 1 77.75 85 SER B C 1
ATOM 2627 O O . SER B 1 85 ? -14.82 -8.562 1.246 1 77.75 85 SER B O 1
ATOM 2629 N N . ALA B 1 86 ? -13.375 -8.609 -0.418 1 83.88 86 ALA B N 1
ATOM 2630 C CA . ALA B 1 86 ? -12.852 -7.281 -0.124 1 83.88 86 ALA B CA 1
ATOM 2631 C C . ALA B 1 86 ? -13.664 -6.203 -0.837 1 83.88 86 ALA B C 1
ATOM 2633 O O . ALA B 1 86 ? -13.328 -5.02 -0.777 1 83.88 86 ALA B O 1
ATOM 2634 N N . ARG B 1 87 ? -14.672 -6.641 -1.618 1 84.31 87 ARG B N 1
ATOM 2635 C CA . ARG B 1 87 ? -15.523 -5.734 -2.383 1 84.31 87 ARG B CA 1
ATOM 2636 C C . ARG B 1 87 ? -14.688 -4.891 -3.348 1 84.31 87 ARG B C 1
ATOM 2638 O O . ARG B 1 87 ? -14.891 -3.68 -3.447 1 84.31 87 ARG B O 1
ATOM 2645 N N . LEU B 1 88 ? -13.805 -5.535 -3.934 1 90.19 88 LEU B N 1
ATOM 2646 C CA . LEU B 1 88 ? -12.969 -4.906 -4.953 1 90.19 88 LEU B CA 1
ATOM 2647 C C . LEU B 1 88 ? -13.562 -5.121 -6.344 1 90.19 88 LEU B C 1
ATOM 2649 O O . LEU B 1 88 ? -13.758 -6.258 -6.773 1 90.19 88 LEU B O 1
ATOM 2653 N N . PRO B 1 89 ? -13.867 -4.027 -7 1 90.5 89 PRO B N 1
ATOM 2654 C CA . PRO B 1 89 ? -14.234 -4.227 -8.406 1 90.5 89 PRO B CA 1
ATOM 2655 C C . PRO B 1 89 ? -13.078 -4.762 -9.242 1 90.5 89 PRO B C 1
ATOM 2657 O O . PRO B 1 89 ? -11.914 -4.48 -8.953 1 90.5 89 PRO B O 1
ATOM 2660 N N . LEU B 1 90 ? -13.422 -5.484 -10.266 1 94.88 90 LEU B N 1
ATOM 2661 C CA . LEU B 1 90 ? -12.406 -6.004 -11.18 1 94.88 90 LEU B CA 1
ATOM 2662 C C . LEU B 1 90 ? -11.953 -4.93 -12.156 1 94.88 90 LEU B C 1
ATOM 2664 O O . LEU B 1 90 ? -12.734 -4.055 -12.531 1 94.88 90 LEU B O 1
ATOM 2668 N N . PRO B 1 91 ? -10.773 -5.02 -12.609 1 95.44 91 PRO B N 1
ATOM 2669 C CA . PRO B 1 91 ? -10.172 -3.902 -13.344 1 95.44 91 PRO B CA 1
ATOM 2670 C C . PRO B 1 91 ? -10.625 -3.838 -14.797 1 95.44 91 PRO B C 1
ATOM 2672 O O . PRO B 1 91 ? -10.5 -2.793 -15.445 1 95.44 91 PRO B O 1
ATOM 2675 N N . PHE B 1 92 ? -11.078 -4.887 -15.367 1 95.88 92 PHE B N 1
ATOM 2676 C CA . PHE B 1 92 ? -11.391 -4.883 -16.781 1 95.88 92 PHE B CA 1
ATOM 2677 C C . PHE B 1 92 ? -12.891 -5.086 -17.016 1 95.88 92 PHE B C 1
ATOM 2679 O O . PHE B 1 92 ? -13.289 -5.891 -17.859 1 95.88 92 PHE B O 1
ATOM 2686 N N . GLY B 1 93 ? -13.641 -4.375 -16.203 1 92.19 93 GLY B N 1
ATOM 2687 C CA . GLY B 1 93 ? -15.086 -4.449 -16.328 1 92.19 93 GLY B CA 1
ATOM 2688 C C . GLY B 1 93 ? -15.719 -5.426 -15.352 1 92.19 93 GLY B C 1
ATOM 2689 O O 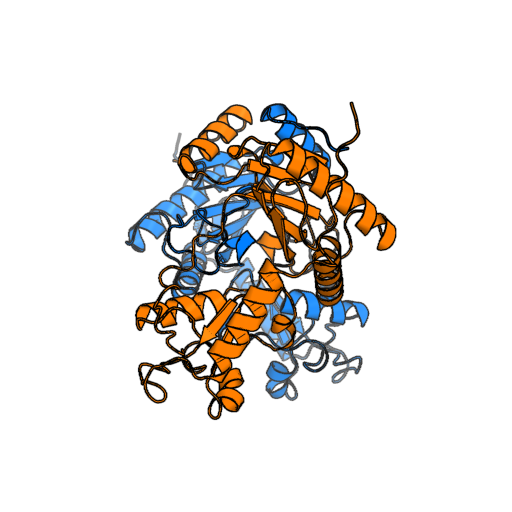. GLY B 1 93 ? -15.016 -6.086 -14.586 1 92.19 93 GLY B O 1
ATOM 2690 N N . GLY B 1 94 ? -17.062 -5.59 -15.445 1 90.38 94 GLY B N 1
ATOM 2691 C CA . GLY B 1 94 ? -17.812 -6.316 -14.422 1 90.38 94 GLY B CA 1
ATOM 2692 C C . GLY B 1 94 ? -17.891 -7.805 -14.695 1 90.38 94 GLY B C 1
ATOM 2693 O O . GLY B 1 94 ? -18.266 -8.578 -13.812 1 90.38 94 GLY B O 1
ATOM 2694 N N . ASP B 1 95 ? -17.516 -8.297 -15.812 1 94.69 95 ASP B N 1
ATOM 2695 C CA . ASP B 1 95 ? -17.594 -9.711 -16.172 1 94.69 95 ASP B CA 1
ATOM 2696 C C . ASP B 1 95 ? -16.359 -10.469 -15.703 1 94.69 95 ASP B C 1
ATOM 2698 O O . ASP B 1 95 ? -15.266 -10.258 -16.219 1 94.69 95 ASP B O 1
ATOM 2702 N N . GLU B 1 96 ? -16.578 -11.398 -14.789 1 94.94 96 GLU B N 1
ATOM 2703 C CA . GLU B 1 96 ? -15.469 -12.125 -14.203 1 94.94 96 GLU B CA 1
ATOM 2704 C C . GLU B 1 96 ? -14.742 -12.969 -15.25 1 94.94 96 GLU B C 1
ATOM 2706 O O . GLU B 1 96 ? -13.516 -13.055 -15.242 1 94.94 96 GLU B O 1
ATOM 2711 N N . ALA B 1 97 ? -15.531 -13.586 -16.094 1 95.69 97 ALA B N 1
ATOM 2712 C CA . ALA B 1 97 ? -14.93 -14.43 -17.109 1 95.69 97 ALA B CA 1
ATOM 2713 C C . ALA B 1 97 ? -14.031 -13.617 -18.047 1 95.69 97 ALA B C 1
ATOM 2715 O O . ALA B 1 97 ? -12.938 -14.062 -18.406 1 95.69 97 ALA B O 1
ATOM 2716 N N . ALA B 1 98 ? -14.5 -12.5 -18.438 1 96.5 98 ALA B N 1
ATOM 2717 C CA . ALA B 1 98 ? -13.703 -11.617 -19.281 1 96.5 98 ALA B CA 1
ATOM 2718 C C . ALA B 1 98 ? -12.445 -11.148 -18.547 1 96.5 98 ALA B C 1
ATOM 2720 O O . ALA B 1 98 ? -11.367 -11.062 -19.156 1 96.5 98 ALA B O 1
ATOM 2721 N N . ASN B 1 99 ? -12.586 -10.82 -17.312 1 97.75 99 ASN B N 1
ATOM 2722 C CA . ASN B 1 99 ? -11.43 -10.445 -16.5 1 97.75 99 ASN B CA 1
ATOM 2723 C C . ASN B 1 99 ? -10.422 -11.586 -16.406 1 97.75 99 ASN B C 1
ATOM 2725 O O . ASN B 1 99 ? -9.219 -11.375 -16.547 1 97.75 99 ASN B O 1
ATOM 2729 N N . ARG B 1 100 ? -10.961 -12.781 -16.172 1 96.62 100 ARG B N 1
ATOM 2730 C CA . ARG B 1 100 ? -10.102 -13.953 -16.062 1 96.62 100 ARG B CA 1
ATOM 2731 C C . ARG B 1 100 ? -9.273 -14.141 -17.328 1 96.62 100 ARG B C 1
ATOM 2733 O O . ARG B 1 100 ? -8.062 -14.383 -17.266 1 96.62 100 ARG B O 1
ATOM 2740 N N . GLU B 1 101 ? -9.906 -14.062 -18.422 1 97 101 GLU B N 1
ATOM 2741 C CA . GLU B 1 101 ? -9.211 -14.211 -19.703 1 97 101 GLU B CA 1
ATOM 2742 C C . GLU B 1 101 ? -8.148 -13.133 -19.891 1 97 101 GLU B C 1
ATOM 2744 O O . GLU B 1 101 ? -7.004 -13.438 -20.234 1 97 101 GLU B O 1
ATOM 2749 N N . ARG B 1 102 ? -8.523 -11.93 -19.641 1 97.81 102 ARG B N 1
ATOM 2750 C CA . ARG B 1 102 ? -7.602 -10.812 -19.828 1 97.81 102 ARG B CA 1
ATOM 2751 C C . ARG B 1 102 ? -6.418 -10.914 -18.875 1 97.81 102 ARG B C 1
ATOM 2753 O O . ARG B 1 102 ? -5.273 -10.688 -19.266 1 97.81 102 ARG B O 1
ATOM 2760 N N . ILE B 1 103 ? -6.656 -11.242 -17.656 1 97.81 103 ILE B N 1
ATOM 2761 C CA . ILE B 1 103 ? -5.598 -11.352 -16.656 1 97.81 103 ILE B CA 1
ATOM 2762 C C . ILE B 1 103 ? -4.66 -12.5 -17.031 1 97.81 103 ILE B C 1
ATOM 2764 O O . ILE B 1 103 ? -3.439 -12.375 -16.922 1 97.81 103 ILE B O 1
ATOM 2768 N N . THR B 1 104 ? -5.27 -13.586 -17.484 1 96.44 104 THR B N 1
ATOM 2769 C CA . THR B 1 104 ? -4.457 -14.711 -17.922 1 96.44 104 THR B CA 1
ATOM 2770 C C . THR B 1 104 ? -3.506 -14.289 -19.047 1 96.44 104 THR B C 1
ATOM 2772 O O . THR B 1 104 ? -2.314 -14.609 -19 1 96.44 104 THR B O 1
ATOM 2775 N N . GLU B 1 105 ? -4.004 -13.57 -19.969 1 96.88 105 GLU B N 1
ATOM 2776 C CA . GLU B 1 105 ? -3.191 -13.078 -21.078 1 96.88 105 GLU B CA 1
ATOM 2777 C C . GLU B 1 105 ? -2.08 -12.156 -20.578 1 96.88 105 GLU B C 1
ATOM 2779 O O . GLU B 1 105 ? -0.942 -12.234 -21.047 1 96.88 105 GLU B O 1
ATOM 2784 N N . ILE B 1 106 ? -2.367 -11.328 -19.719 1 98.06 106 ILE B N 1
ATOM 2785 C CA . ILE B 1 106 ? -1.421 -10.359 -19.172 1 98.06 106 ILE B CA 1
ATOM 2786 C C . ILE B 1 106 ? -0.321 -11.094 -18.406 1 98.06 106 ILE B C 1
ATOM 2788 O O . ILE B 1 106 ? 0.863 -10.789 -18.562 1 98.06 106 ILE B O 1
ATOM 2792 N N . VAL B 1 107 ? -0.723 -12.031 -17.547 1 97.12 107 VAL B N 1
ATOM 2793 C CA . VAL B 1 107 ? 0.242 -12.797 -16.766 1 97.12 107 VAL B CA 1
ATOM 2794 C C . VAL B 1 107 ? 1.202 -13.531 -17.719 1 97.12 107 VAL B C 1
ATOM 2796 O O . VAL B 1 107 ? 2.418 -13.492 -17.516 1 97.12 107 VAL B O 1
ATOM 2799 N N . ARG B 1 108 ? 0.649 -14.117 -18.703 1 95.5 108 ARG B N 1
ATOM 2800 C CA . ARG B 1 108 ? 1.473 -14.828 -19.672 1 95.5 108 ARG B CA 1
ATOM 2801 C C . ARG B 1 108 ? 2.451 -13.875 -20.359 1 95.5 108 ARG B C 1
ATOM 2803 O O . ARG B 1 108 ? 3.639 -14.188 -20.484 1 95.5 108 ARG B O 1
ATOM 2810 N N . ALA B 1 109 ? 1.95 -12.789 -20.844 1 97.31 109 ALA B N 1
ATOM 2811 C CA . ALA B 1 109 ? 2.795 -11.805 -21.516 1 97.31 109 ALA B CA 1
ATOM 2812 C C . ALA B 1 109 ? 3.9 -11.305 -20.594 1 97.31 109 ALA B C 1
ATOM 2814 O O . ALA B 1 109 ? 5.031 -11.078 -21.031 1 97.31 109 ALA B O 1
ATOM 2815 N N . THR B 1 110 ? 3.572 -11.117 -19.344 1 98.06 110 THR B N 1
ATOM 2816 C CA . THR B 1 110 ? 4.555 -10.641 -18.375 1 98.06 110 THR B CA 1
ATOM 2817 C C . THR B 1 110 ? 5.637 -11.695 -18.141 1 98.06 110 THR B C 1
ATOM 2819 O O . THR B 1 110 ? 6.82 -11.367 -18.062 1 98.06 110 THR B O 1
ATOM 2822 N N . CYS B 1 111 ? 5.23 -12.93 -18.047 1 95.56 111 CYS B N 1
ATOM 2823 C CA . CYS B 1 111 ? 6.18 -14.023 -17.891 1 95.56 111 CYS B CA 1
ATOM 2824 C C . CYS B 1 111 ? 7.121 -14.094 -19.094 1 95.56 111 CYS B C 1
ATOM 2826 O O . CYS B 1 111 ? 8.328 -14.273 -18.938 1 95.56 111 CYS B O 1
ATOM 2828 N N . VAL B 1 112 ? 6.566 -13.953 -20.266 1 96.06 112 VAL B N 1
ATOM 2829 C CA . VAL B 1 112 ? 7.383 -13.977 -21.469 1 96.06 112 VAL B CA 1
ATOM 2830 C C . VAL B 1 112 ? 8.391 -12.828 -21.438 1 96.06 112 VAL B C 1
ATOM 2832 O O . VAL B 1 112 ? 9.57 -13.023 -21.719 1 96.06 112 VAL B O 1
ATOM 2835 N N . ALA B 1 113 ? 7.992 -11.688 -21.062 1 97.12 113 ALA B N 1
ATOM 2836 C CA . ALA B 1 113 ? 8.852 -10.508 -21.016 1 97.12 113 ALA B CA 1
ATOM 2837 C C . ALA B 1 113 ? 9.969 -10.695 -19.984 1 97.12 113 ALA B C 1
ATOM 2839 O O . ALA B 1 113 ? 11.039 -10.102 -20.109 1 97.12 113 ALA B O 1
ATOM 2840 N N . SER B 1 114 ? 9.711 -11.469 -18.969 1 95.62 114 SER B N 1
ATOM 2841 C CA . SER B 1 114 ? 10.695 -11.695 -17.906 1 95.62 114 SER B CA 1
ATOM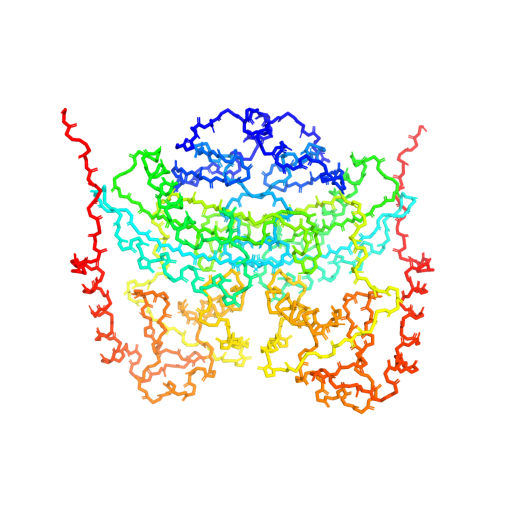 2842 C C . SER B 1 114 ? 11.922 -12.422 -18.438 1 95.62 114 SER B C 1
ATOM 2844 O O . SER B 1 114 ? 12.992 -12.383 -17.828 1 95.62 114 SER B O 1
ATOM 2846 N N . GLY B 1 115 ? 11.711 -13.18 -19.484 1 94.56 115 GLY B N 1
ATOM 2847 C CA . GLY B 1 115 ? 12.789 -13.984 -20.047 1 94.56 115 GLY B CA 1
ATOM 2848 C C . GLY B 1 115 ? 13.156 -15.172 -19.156 1 94.56 115 GLY B C 1
ATOM 2849 O O . GLY B 1 115 ? 14.203 -15.797 -19.359 1 94.56 115 GLY B O 1
ATOM 2850 N N . ARG B 1 116 ? 12.352 -15.453 -18.172 1 92.19 116 ARG B N 1
ATOM 2851 C CA . ARG B 1 116 ? 12.641 -16.547 -17.25 1 92.19 116 ARG B CA 1
ATOM 2852 C C . ARG B 1 116 ? 11.797 -17.766 -17.562 1 92.19 116 ARG B C 1
ATOM 2854 O O . ARG B 1 116 ? 10.68 -17.656 -18.078 1 92.19 116 ARG B O 1
ATOM 2861 N N . ARG B 1 117 ? 12.375 -18.859 -17.281 1 91.19 117 ARG B N 1
ATOM 2862 C CA . ARG B 1 117 ? 11.617 -20.109 -17.406 1 91.19 117 ARG B CA 1
ATOM 2863 C C . ARG B 1 117 ? 11.102 -20.578 -16.047 1 91.19 117 ARG B C 1
ATOM 2865 O O . ARG B 1 117 ? 10.234 -21.438 -15.984 1 91.19 117 ARG B O 1
ATOM 2872 N N . SER B 1 118 ? 11.758 -20.062 -15.008 1 86.44 118 SER B N 1
ATOM 2873 C CA . SER B 1 118 ? 11.352 -20.344 -13.641 1 86.44 118 SER B CA 1
ATOM 2874 C C . SER B 1 118 ? 11.445 -19.109 -12.758 1 86.44 118 SER B C 1
ATOM 2876 O O . SER B 1 118 ? 12.5 -18.484 -12.68 1 86.44 118 SER B O 1
ATOM 2878 N N . CYS B 1 119 ? 10.312 -18.734 -12.164 1 89.12 119 CYS B N 1
ATOM 2879 C CA . CYS B 1 119 ? 10.25 -17.609 -11.242 1 89.12 119 CYS B CA 1
ATOM 2880 C C . CYS B 1 119 ? 8.898 -17.562 -10.531 1 89.12 119 CYS B C 1
ATOM 2882 O O . CYS B 1 119 ? 8.016 -18.375 -10.805 1 89.12 119 CYS B O 1
ATOM 2884 N N . ASP B 1 120 ? 8.805 -16.734 -9.531 1 87.06 120 ASP B N 1
ATOM 2885 C CA . ASP B 1 120 ? 7.523 -16.469 -8.875 1 87.06 120 ASP B CA 1
ATOM 2886 C C . ASP B 1 120 ? 6.762 -15.352 -9.594 1 87.06 120 ASP B C 1
ATOM 2888 O O . ASP B 1 120 ? 7.371 -14.453 -10.18 1 87.06 120 ASP B O 1
ATOM 2892 N N . VAL B 1 121 ? 5.465 -15.492 -9.586 1 92.94 121 VAL B N 1
ATOM 2893 C CA . VAL B 1 121 ? 4.602 -14.508 -10.219 1 92.94 121 VAL B CA 1
ATOM 2894 C C . VAL B 1 121 ? 3.535 -14.039 -9.234 1 92.94 121 VAL B C 1
ATOM 2896 O O . VAL B 1 121 ? 2.629 -14.805 -8.883 1 92.94 121 VAL B O 1
ATOM 2899 N N . ARG B 1 122 ? 3.68 -12.789 -8.859 1 93.38 122 ARG B N 1
ATOM 2900 C CA . ARG B 1 122 ? 2.684 -12.219 -7.961 1 93.38 122 ARG B CA 1
ATOM 2901 C C . ARG B 1 122 ? 1.76 -11.258 -8.703 1 93.38 122 ARG B C 1
ATOM 2903 O O . ARG B 1 122 ? 2.211 -10.484 -9.555 1 93.38 122 ARG B O 1
ATOM 2910 N N . PHE B 1 123 ? 0.516 -11.32 -8.398 1 95.06 123 PHE B N 1
ATOM 2911 C CA . PHE B 1 123 ? -0.43 -10.367 -8.969 1 95.06 123 PHE B CA 1
ATOM 2912 C C . PHE B 1 123 ? -1.312 -9.766 -7.883 1 95.06 123 PHE B C 1
ATOM 2914 O O . PHE B 1 123 ? -1.701 -10.453 -6.938 1 95.06 123 PHE B O 1
ATOM 2921 N N . TRP B 1 124 ? -1.502 -8.477 -7.973 1 96.81 124 TRP B N 1
ATOM 2922 C CA . TRP B 1 124 ? -2.332 -7.691 -7.066 1 96.81 124 TRP B CA 1
ATOM 2923 C C . TRP B 1 124 ? -3.561 -7.148 -7.789 1 96.81 124 TRP B C 1
ATOM 2925 O O . TRP B 1 124 ? -3.471 -6.715 -8.938 1 96.81 124 TRP B O 1
ATOM 2935 N N . LEU B 1 125 ? -4.691 -7.266 -7.141 1 97 125 LEU B N 1
ATOM 2936 C CA . LEU B 1 125 ? -5.84 -6.41 -7.426 1 97 125 LEU B CA 1
ATOM 2937 C C . LEU B 1 125 ? -6.008 -5.348 -6.348 1 97 125 LEU B C 1
ATOM 2939 O O . LEU B 1 125 ? -6.008 -5.66 -5.152 1 97 125 LEU B O 1
ATOM 2943 N N . THR B 1 126 ? -6.086 -4.133 -6.789 1 96.81 126 THR B N 1
ATOM 2944 C CA . THR B 1 126 ? -6.254 -3.045 -5.832 1 96.81 126 THR B CA 1
ATOM 2945 C C . THR B 1 126 ? -7.488 -2.209 -6.172 1 96.81 126 THR B C 1
ATOM 2947 O O . THR B 1 126 ? -7.996 -2.273 -7.293 1 96.81 126 THR B O 1
ATOM 2950 N N . ALA B 1 127 ? -7.977 -1.455 -5.152 1 93.31 127 ALA B N 1
ATOM 2951 C CA . ALA B 1 127 ? -9.07 -0.526 -5.418 1 93.31 127 ALA B CA 1
ATOM 2952 C C . ALA B 1 127 ? -8.617 0.621 -6.312 1 93.31 127 ALA B C 1
ATOM 2954 O O . ALA B 1 127 ? -9.438 1.378 -6.832 1 93.31 127 ALA B O 1
ATOM 2955 N N . GLY B 1 128 ? -7.328 0.751 -6.418 1 93.75 128 GLY B N 1
ATOM 2956 C CA . GLY B 1 128 ? -6.77 1.561 -7.488 1 93.75 128 GLY B CA 1
ATOM 2957 C C . GLY B 1 128 ? -6.605 3.02 -7.109 1 93.75 128 GLY B C 1
ATOM 2958 O O . GLY B 1 128 ? -6.539 3.355 -5.926 1 93.75 128 GLY B O 1
ATOM 2959 N N . THR B 1 129 ? -6.406 3.842 -8.133 1 92.62 129 THR B N 1
ATOM 2960 C CA . THR B 1 129 ? -6.008 5.238 -7.977 1 92.62 129 THR B CA 1
ATOM 2961 C C . THR B 1 129 ? -7.223 6.16 -8.078 1 92.62 129 THR B C 1
ATOM 2963 O O . THR B 1 129 ? -8.141 5.898 -8.852 1 92.62 129 THR B O 1
ATOM 2966 N N . GLY B 1 130 ? -7.148 7.32 -7.219 1 87.75 130 GLY B N 1
ATOM 2967 C CA . GLY B 1 130 ? -8.188 8.312 -7.441 1 87.75 130 GLY B CA 1
ATOM 2968 C C . GLY B 1 130 ? -8.336 9.297 -6.293 1 87.75 130 GLY B C 1
ATOM 2969 O O . GLY B 1 130 ? -8.797 10.422 -6.488 1 87.75 130 GLY B O 1
ATOM 2970 N N . ASN B 1 131 ? -8.023 8.812 -5.152 1 82.69 131 ASN B N 1
ATOM 2971 C CA . ASN B 1 131 ? -8.141 9.688 -3.986 1 82.69 131 ASN B CA 1
ATOM 2972 C C . ASN B 1 131 ? -7.367 9.133 -2.793 1 82.69 131 ASN B C 1
ATOM 2974 O O . ASN B 1 131 ? -6.785 8.047 -2.873 1 82.69 131 ASN B O 1
ATOM 2978 N N . LEU B 1 132 ? -7.344 9.883 -1.759 1 84.12 132 LEU B N 1
ATOM 2979 C CA . LEU B 1 132 ? -6.656 9.484 -0.535 1 84.12 132 LEU B CA 1
ATOM 2980 C C . LEU B 1 132 ? -7.648 9.273 0.602 1 84.12 132 LEU B C 1
ATOM 2982 O O . LEU B 1 132 ? -7.305 9.445 1.773 1 84.12 132 LEU B O 1
ATOM 2986 N N . GLY B 1 133 ? -8.875 8.984 0.235 1 74.94 133 GLY B N 1
ATOM 2987 C CA . GLY B 1 133 ? -9.922 8.828 1.229 1 74.94 133 GLY B CA 1
ATOM 2988 C C . GLY B 1 133 ? -9.969 7.438 1.828 1 74.94 133 GLY B C 1
ATOM 2989 O O . GLY B 1 133 ? -9.148 6.578 1.491 1 74.94 133 GLY B O 1
ATOM 2990 N N . VAL B 1 134 ? -10.969 7.246 2.676 1 67.94 134 VAL B N 1
ATOM 2991 C CA . VAL B 1 134 ? -11.148 5.957 3.332 1 67.94 134 VAL B CA 1
ATOM 2992 C C . VAL B 1 134 ? -11.781 4.965 2.357 1 67.94 134 VAL B C 1
ATOM 2994 O O . VAL B 1 134 ? -11.367 3.805 2.287 1 67.94 134 VAL B O 1
ATOM 2997 N N . THR B 1 135 ? -12.75 5.492 1.643 1 71.12 135 THR B N 1
ATOM 2998 C CA . THR B 1 135 ? -13.391 4.641 0.647 1 71.12 135 THR B CA 1
ATOM 2999 C C . THR B 1 135 ? -12.781 4.867 -0.733 1 71.12 135 THR B C 1
ATOM 3001 O O . THR B 1 135 ? -12.352 5.977 -1.053 1 71.12 135 THR B O 1
ATOM 3004 N N . PRO B 1 136 ? -12.828 3.818 -1.498 1 78.94 136 PRO B N 1
ATOM 3005 C CA . PRO B 1 136 ? -12.25 3.941 -2.84 1 78.94 136 PRO B CA 1
ATOM 3006 C C . PRO B 1 136 ? -13.25 4.473 -3.863 1 78.94 136 PRO B C 1
ATOM 3008 O O . PRO B 1 136 ? -13.094 4.242 -5.066 1 78.94 136 PRO B O 1
ATOM 3011 N N . ALA B 1 137 ? -14.289 5.086 -3.402 1 76.44 137 ALA B N 1
ATOM 3012 C CA . ALA B 1 137 ? -15.242 5.66 -4.348 1 76.44 137 ALA B CA 1
ATOM 3013 C C . ALA B 1 137 ? -14.555 6.613 -5.316 1 76.44 137 ALA B C 1
ATOM 3015 O O . ALA B 1 137 ? -13.789 7.488 -4.898 1 76.44 137 ALA B O 1
ATOM 3016 N N . GLY B 1 138 ? -14.758 6.367 -6.637 1 82.56 138 GLY B N 1
ATOM 3017 C CA . GLY B 1 138 ? -14.141 7.207 -7.648 1 82.56 138 GLY B CA 1
ATOM 3018 C C . GLY B 1 138 ? -12.773 6.711 -8.086 1 82.56 138 GLY B C 1
ATOM 3019 O O . GLY B 1 138 ? -12.18 7.258 -9.016 1 82.56 138 GLY B O 1
ATOM 3020 N N . CYS B 1 139 ? -12.312 5.715 -7.434 1 88.19 139 CYS B N 1
ATOM 3021 C CA . CYS B 1 139 ? -11.023 5.145 -7.812 1 88.19 139 CYS B CA 1
ATOM 3022 C C . CYS B 1 139 ? -11.172 4.184 -8.984 1 88.19 139 CYS B C 1
ATOM 3024 O O . CYS B 1 139 ? -12.258 3.646 -9.219 1 88.19 139 CYS B O 1
ATOM 3026 N N . THR B 1 140 ? -10.156 4.051 -9.727 1 93.31 140 THR B N 1
ATOM 3027 C CA . THR B 1 140 ? -10.086 3.096 -10.828 1 93.31 140 THR B CA 1
ATOM 3028 C C . THR B 1 140 ? -9.32 1.842 -10.406 1 93.31 140 THR B C 1
ATOM 3030 O O . THR B 1 140 ? -8.117 1.893 -10.156 1 93.31 140 THR B O 1
ATOM 3033 N N . PRO B 1 141 ? -10.031 0.756 -10.367 1 95.12 141 PRO B N 1
ATOM 3034 C CA . PRO B 1 141 ? -9.367 -0.477 -9.945 1 95.12 141 PRO B CA 1
ATOM 3035 C C . PRO B 1 141 ? -8.172 -0.836 -10.828 1 95.12 141 PRO B C 1
ATOM 3037 O O . PRO B 1 141 ? -8.188 -0.56 -12.031 1 95.12 141 PRO B O 1
ATOM 3040 N N . SER B 1 142 ? -7.156 -1.517 -10.195 1 97.38 142 SER B N 1
ATOM 3041 C CA . SER B 1 142 ? -5.926 -1.781 -10.93 1 97.38 142 SER B CA 1
ATOM 3042 C C . SER B 1 142 ? -5.473 -3.227 -10.75 1 97.38 142 SER B C 1
ATOM 3044 O O . SER B 1 142 ? -5.797 -3.863 -9.742 1 97.38 142 SER B O 1
ATOM 3046 N N . LEU B 1 143 ? -4.746 -3.719 -11.75 1 98.38 143 LEU B N 1
ATOM 3047 C CA . LEU B 1 143 ? -4.016 -4.98 -11.742 1 98.38 143 LEU B CA 1
ATOM 3048 C C . LEU B 1 143 ? -2.514 -4.742 -11.859 1 98.38 143 LEU B C 1
ATOM 3050 O O . LEU B 1 143 ? -2.068 -3.953 -12.703 1 98.38 143 LEU B O 1
ATOM 3054 N N . TYR B 1 144 ? -1.775 -5.383 -11 1 98.62 144 TYR B N 1
ATOM 3055 C CA . TYR B 1 144 ? -0.323 -5.445 -11.117 1 98.62 144 TYR B CA 1
ATOM 3056 C C . TYR B 1 144 ? 0.162 -6.891 -11.148 1 98.62 144 TYR B C 1
ATOM 3058 O O . TYR B 1 144 ? -0.364 -7.746 -10.438 1 98.62 144 TYR B O 1
ATOM 3066 N N . VAL B 1 145 ? 1.119 -7.168 -11.992 1 98.38 145 VAL B N 1
ATOM 3067 C CA . VAL B 1 145 ? 1.749 -8.477 -12.086 1 98.38 145 VAL B CA 1
ATOM 3068 C C . VAL B 1 145 ? 3.268 -8.328 -12.016 1 98.38 145 VAL B C 1
ATOM 3070 O O . VAL B 1 145 ? 3.85 -7.5 -12.719 1 98.38 145 VAL B O 1
ATOM 3073 N N . LEU B 1 146 ? 3.908 -9.094 -11.148 1 97.25 146 LEU B N 1
ATOM 3074 C CA . LEU B 1 146 ? 5.355 -9.039 -10.969 1 97.25 146 LEU B CA 1
ATOM 3075 C C . LEU B 1 146 ? 5.973 -10.43 -11.086 1 97.25 146 LEU B C 1
ATOM 3077 O O . LEU B 1 146 ? 5.562 -11.352 -10.383 1 97.25 146 LEU B O 1
ATOM 3081 N N . CYS B 1 147 ? 6.879 -10.57 -11.977 1 95.81 147 CYS B N 1
ATOM 3082 C CA . CYS B 1 147 ? 7.75 -11.742 -12.023 1 95.81 147 CYS B CA 1
ATOM 3083 C C . CYS B 1 147 ? 9.031 -11.5 -11.234 1 95.81 147 CYS B C 1
ATOM 3085 O O . CYS B 1 147 ? 9.742 -10.523 -11.477 1 95.81 147 CYS B O 1
ATOM 3087 N N . PHE B 1 148 ? 9.305 -12.336 -10.281 1 93 148 PHE B N 1
ATOM 3088 C CA . PHE B 1 148 ? 10.445 -12.094 -9.406 1 93 148 PHE B CA 1
ATOM 3089 C C . PHE B 1 148 ? 11.078 -13.406 -8.961 1 93 148 PHE B C 1
ATOM 3091 O O . PHE B 1 148 ? 10.492 -14.477 -9.141 1 93 148 PHE B O 1
ATOM 3098 N N . GLY B 1 149 ? 12.297 -13.258 -8.602 1 83.56 149 GLY B N 1
ATOM 3099 C CA . GLY B 1 149 ? 13.008 -14.422 -8.086 1 83.56 149 GLY B CA 1
ATOM 3100 C C . GLY B 1 149 ? 12.703 -14.711 -6.629 1 83.56 149 GLY B C 1
ATOM 3101 O O . GLY B 1 149 ? 12.438 -13.797 -5.852 1 83.56 149 GLY B O 1
ATOM 3102 N N . GLY B 1 150 ? 12.719 -15.867 -6.246 1 62.78 150 GLY B N 1
ATOM 3103 C CA . GLY B 1 150 ? 12.328 -16.625 -5.07 1 62.78 150 GLY B CA 1
ATOM 3104 C C . GLY B 1 150 ? 12.211 -15.766 -3.822 1 62.78 150 GLY B C 1
ATOM 3105 O O . GLY B 1 150 ? 12.852 -14.727 -3.717 1 62.78 150 GLY B O 1
ATOM 3106 N N . LEU B 1 151 ? 11.031 -15.789 -3.133 1 53.97 151 LEU B N 1
ATOM 3107 C CA . LEU B 1 151 ? 10.852 -15.297 -1.771 1 53.97 151 LEU B CA 1
ATOM 3108 C C . LEU B 1 151 ? 11.969 -15.789 -0.86 1 53.97 151 LEU B C 1
ATOM 3110 O O . LEU B 1 151 ? 12.43 -16.922 -0.992 1 53.97 151 LEU B O 1
ATOM 3114 N N . PRO B 1 152 ? 12.828 -14.828 -0.357 1 44.22 152 PRO B N 1
ATOM 3115 C CA . PRO B 1 152 ? 13.836 -15.375 0.56 1 44.22 152 PRO B CA 1
ATOM 3116 C C . PRO B 1 152 ? 13.289 -16.516 1.413 1 44.22 152 PRO B C 1
ATOM 3118 O O . PRO B 1 152 ? 12.109 -16.516 1.774 1 44.22 152 PRO B O 1
ATOM 3121 N N . PRO B 1 153 ? 13.992 -17.641 1.301 1 40.5 153 PRO B N 1
ATOM 3122 C CA . PRO B 1 153 ? 13.57 -18.625 2.301 1 40.5 153 PRO B CA 1
ATOM 3123 C C . PRO B 1 153 ? 13.312 -18 3.672 1 40.5 153 PRO B C 1
ATOM 3125 O O . PRO B 1 153 ? 13.906 -16.969 4.004 1 40.5 153 PRO B O 1
ATOM 3128 N N . LEU B 1 154 ? 12.109 -17.984 4.156 1 37.78 154 LEU B N 1
ATOM 3129 C CA . LEU B 1 154 ? 12.039 -17.547 5.543 1 37.78 154 LEU B CA 1
ATOM 3130 C C . LEU B 1 154 ? 13.344 -17.828 6.277 1 37.78 154 LEU B C 1
ATOM 3132 O O . LEU B 1 154 ? 13.898 -18.922 6.156 1 37.78 154 LEU B O 1
ATOM 3136 N N . PRO B 1 155 ? 14.062 -16.906 6.57 1 32.59 155 PRO B N 1
ATOM 3137 C CA . PRO B 1 155 ? 15.227 -17.234 7.398 1 32.59 155 PRO B CA 1
ATOM 3138 C C . PRO B 1 155 ? 14.914 -18.234 8.508 1 32.59 155 PRO B C 1
ATOM 3140 O O . PRO B 1 155 ? 13.875 -18.125 9.164 1 32.59 155 PRO B O 1
ATOM 3143 N N . GLY B 1 156 ? 15.555 -19.5 8.461 1 34.62 156 GLY B N 1
ATOM 3144 C CA . GLY B 1 156 ? 15.523 -20.609 9.414 1 34.62 156 GLY B CA 1
ATOM 3145 C C . GLY B 1 156 ? 14.516 -21.672 9.055 1 34.62 156 GLY B C 1
ATOM 3146 O O . GLY B 1 156 ? 14.062 -22.438 9.922 1 34.62 156 GLY B O 1
ATOM 3147 N N . SER B 1 157 ? 13.883 -21.625 8.109 1 37.44 157 SER B N 1
ATOM 3148 C CA . SER B 1 157 ? 12.922 -22.688 7.797 1 37.44 157 SER B CA 1
ATOM 3149 C C . SER B 1 157 ? 13.609 -24.047 7.734 1 37.44 157 SER B C 1
ATOM 3151 O O . SER B 1 157 ? 12.945 -25.078 7.582 1 37.44 157 SER B O 1
ATOM 3153 N N . GLU B 1 158 ? 14.797 -24.109 7.383 1 37.97 158 GLU B N 1
ATOM 3154 C CA . GLU B 1 158 ? 15.258 -25.484 7.539 1 37.97 158 GLU B CA 1
ATOM 3155 C C . GLU B 1 158 ? 14.773 -26.078 8.859 1 37.97 158 GLU B C 1
ATOM 3157 O O . GLU B 1 158 ? 14.078 -27.094 8.867 1 37.97 158 GLU B O 1
ATOM 3162 N N . ASP B 1 159 ? 15.758 -26.031 9.961 1 35.09 159 ASP B N 1
ATOM 3163 C CA . ASP B 1 159 ? 15.617 -26.562 11.312 1 35.09 159 ASP B CA 1
ATOM 3164 C C . ASP B 1 159 ? 14.781 -25.641 12.188 1 35.09 159 ASP B C 1
ATOM 3166 O O . ASP B 1 159 ? 15.078 -25.453 13.367 1 35.09 159 ASP B O 1
ATOM 3170 N N . ALA B 1 160 ? 14.086 -24.781 11.727 1 38.91 160 ALA B N 1
ATOM 3171 C CA . ALA B 1 160 ? 13.695 -23.562 12.438 1 38.91 160 ALA B CA 1
ATOM 3172 C C . ALA B 1 160 ? 12.648 -23.859 13.5 1 38.91 160 ALA B C 1
ATOM 3174 O O . ALA B 1 160 ? 11.633 -24.5 13.219 1 38.91 160 ALA B O 1
ATOM 3175 N N . ASP B 1 161 ? 12.992 -23.844 14.688 1 40.53 161 ASP B N 1
ATOM 3176 C CA . ASP B 1 161 ? 12.273 -23.844 15.961 1 40.53 161 ASP B CA 1
ATOM 3177 C C . ASP B 1 161 ? 11.148 -22.812 15.938 1 40.53 161 ASP B C 1
ATOM 3179 O O . ASP B 1 161 ? 11.367 -21.641 15.602 1 40.53 161 ASP B O 1
ATOM 3183 N N . THR B 1 162 ? 10.102 -23.156 15.477 1 43.16 162 THR B N 1
ATOM 3184 C CA . THR B 1 162 ? 8.906 -22.328 15.414 1 43.16 162 THR B CA 1
ATOM 3185 C C . THR B 1 162 ? 8.516 -21.844 16.812 1 43.16 162 THR B C 1
ATOM 3187 O O . THR B 1 162 ? 8.523 -22.609 17.766 1 43.16 162 THR B O 1
ATOM 3190 N N . VAL B 1 163 ? 8.703 -20.703 17.219 1 43.75 163 VAL B N 1
ATOM 3191 C CA . VAL B 1 163 ? 8.328 -20.109 18.484 1 43.75 163 VAL B CA 1
ATOM 3192 C C . VAL B 1 163 ? 6.91 -19.547 18.391 1 43.75 163 VAL B C 1
ATOM 3194 O O . VAL B 1 163 ? 6.566 -18.875 17.422 1 43.75 163 VAL B O 1
ATOM 3197 N N . GLY B 1 164 ? 5.992 -20.109 19.062 1 45.31 164 GLY B N 1
ATOM 3198 C CA . GLY B 1 164 ? 4.641 -19.609 19.25 1 45.31 164 GLY B CA 1
ATOM 3199 C C . GLY B 1 164 ? 4.586 -18.297 19.984 1 45.31 164 GLY B C 1
ATOM 3200 O O . GLY B 1 164 ? 5.398 -18.047 20.891 1 45.31 164 GLY B O 1
ATOM 3201 N N . ILE B 1 165 ? 4.109 -17.219 19.438 1 42.75 165 ILE B N 1
ATOM 3202 C CA . ILE B 1 165 ? 3.881 -15.945 20.109 1 42.75 165 ILE B CA 1
ATOM 3203 C C . ILE B 1 165 ? 2.434 -15.867 20.594 1 42.75 165 ILE B C 1
ATOM 3205 O O . ILE B 1 165 ? 1.515 -16.297 19.891 1 42.75 165 ILE B O 1
ATOM 3209 N N . SER B 1 166 ? 2.213 -15.664 21.906 1 42.94 166 SER B N 1
ATOM 3210 C CA . SER B 1 166 ? 0.894 -15.586 22.531 1 42.94 166 SER B CA 1
ATOM 3211 C C . SER B 1 166 ? 0.149 -14.328 22.078 1 42.94 166 SER B C 1
ATOM 3213 O O . SER B 1 166 ? 0.769 -13.336 21.703 1 42.94 166 SER B O 1
ATOM 3215 N N . GLU B 1 167 ? -1.229 -14.398 21.891 1 44.69 167 GLU B N 1
ATOM 3216 C CA . GLU B 1 167 ? -2.176 -13.328 21.609 1 44.69 167 GLU B CA 1
ATOM 3217 C C . GLU B 1 167 ? -1.952 -12.133 22.516 1 44.69 167 GLU B C 1
ATOM 3219 O O . GLU B 1 167 ? -2.268 -10.992 22.156 1 44.69 167 GLU B O 1
ATOM 3224 N N . ALA B 1 168 ? -1.492 -12.453 23.719 1 41.53 168 ALA B N 1
ATOM 3225 C CA . ALA B 1 168 ? -1.305 -11.352 24.656 1 41.53 168 ALA B CA 1
ATOM 3226 C C . ALA B 1 168 ? -0.316 -10.32 24.094 1 41.53 168 ALA B C 1
ATOM 3228 O O . ALA B 1 168 ? -0.383 -9.141 24.453 1 41.53 168 ALA B O 1
ATOM 3229 N N . THR B 1 169 ? 0.541 -10.82 23.297 1 45.38 169 THR B N 1
ATOM 3230 C CA . THR B 1 169 ? 1.587 -9.93 22.797 1 45.38 169 THR B CA 1
ATOM 3231 C C . THR B 1 169 ? 1.15 -9.258 21.5 1 45.38 169 THR B C 1
ATOM 3233 O O . THR B 1 169 ? 1.343 -8.055 21.312 1 45.38 169 THR B O 1
ATOM 3236 N N . VAL B 1 170 ? 0.518 -10.055 20.578 1 47.72 170 VAL B N 1
ATOM 3237 C CA . VAL B 1 170 ? -0.013 -9.453 19.359 1 47.72 170 VAL B CA 1
ATOM 3238 C C . VAL B 1 170 ? -1.446 -9.93 19.125 1 47.72 170 VAL B C 1
ATOM 3240 O O . VAL B 1 170 ? -1.703 -11.133 19.031 1 47.72 170 VAL B O 1
ATOM 3243 N N . PRO B 1 171 ? -2.35 -8.883 19.234 1 45 171 PRO B N 1
ATOM 3244 C CA . PRO B 1 171 ? -3.734 -9.281 18.984 1 45 171 PRO B CA 1
ATOM 3245 C C . PRO B 1 171 ? -3.904 -10.008 17.656 1 45 171 PRO B C 1
ATOM 3247 O O . PRO B 1 171 ? -3.188 -9.711 16.688 1 45 171 PRO B O 1
ATOM 3250 N N . LEU B 1 172 ? -4.73 -10.969 17.656 1 44.53 172 LEU B N 1
ATOM 3251 C CA . LEU B 1 172 ? -4.996 -11.828 16.5 1 44.53 172 LEU B CA 1
ATOM 3252 C C . LEU B 1 172 ? -5.758 -11.078 15.422 1 44.53 172 LEU B C 1
ATOM 3254 O O . LEU B 1 172 ? -6.629 -10.258 15.719 1 44.53 172 LEU B O 1
ATOM 3258 N N . LYS B 1 173 ? -5.336 -11.414 14.203 1 53.28 173 LYS B N 1
ATOM 3259 C CA . LYS B 1 173 ? -6.062 -10.938 13.023 1 53.28 173 LYS B CA 1
ATOM 3260 C C . LYS B 1 173 ? -7.512 -11.422 13.039 1 53.28 173 LYS B C 1
ATOM 3262 O O . LYS B 1 173 ? -7.777 -12.578 13.375 1 53.28 173 LYS B O 1
ATOM 3267 N N . PRO B 1 174 ? -8.523 -10.523 12.883 1 47.84 174 PRO B N 1
ATOM 3268 C CA . PRO B 1 174 ? -9.914 -10.969 12.773 1 47.84 174 PRO B CA 1
ATOM 3269 C C . PRO B 1 174 ? -10.102 -12.055 11.711 1 47.84 174 PRO B C 1
ATOM 3271 O O . PRO B 1 174 ? -9.391 -12.07 10.703 1 47.84 174 PRO B O 1
ATOM 3274 N N . ALA B 1 175 ? -10.953 -13.031 11.898 1 47.09 175 ALA B N 1
ATOM 3275 C CA . ALA B 1 175 ? -11.25 -14.172 11.031 1 47.09 175 ALA B CA 1
ATOM 3276 C C . ALA B 1 175 ? -11.547 -13.711 9.609 1 47.09 175 ALA B C 1
ATOM 3278 O O . ALA B 1 175 ? -11.148 -14.375 8.641 1 47.09 175 ALA B O 1
ATOM 3279 N N . ALA B 1 176 ? -12.25 -12.602 9.492 1 48.88 176 ALA B N 1
ATOM 3280 C CA . ALA B 1 176 ? -12.633 -12.078 8.18 1 48.88 176 ALA B CA 1
ATOM 3281 C C . ALA B 1 176 ? -11.398 -11.781 7.328 1 48.88 176 ALA B C 1
ATOM 3283 O O . ALA B 1 176 ? -11.43 -11.914 6.105 1 48.88 176 ALA B O 1
ATOM 3284 N N . LEU B 1 177 ? -10.336 -11.484 8.023 1 56.56 177 LEU B N 1
ATOM 3285 C CA . LEU B 1 177 ? -9.109 -11.172 7.293 1 56.56 177 LEU B CA 1
ATOM 3286 C C . LEU B 1 177 ? -8.266 -12.422 7.082 1 56.56 177 LEU B C 1
ATOM 3288 O O . LEU B 1 177 ? -7.426 -12.461 6.18 1 56.56 177 LEU B O 1
ATOM 3292 N N . ALA B 1 178 ? -8.523 -13.359 7.82 1 52.28 178 ALA B N 1
ATOM 3293 C CA . ALA B 1 178 ? -7.719 -14.578 7.758 1 52.28 178 ALA B CA 1
ATOM 3294 C C . ALA B 1 178 ? -7.934 -15.312 6.438 1 52.28 178 ALA B C 1
ATOM 3296 O O . ALA B 1 178 ? -7.008 -15.922 5.898 1 52.28 178 ALA B O 1
ATOM 3297 N N . GLU B 1 179 ? -9.125 -15.164 5.945 1 52.06 179 GLU B N 1
ATOM 3298 C CA . GLU B 1 179 ? -9.422 -15.891 4.715 1 52.06 179 GLU B CA 1
ATOM 3299 C C . GLU B 1 179 ? -9.086 -15.062 3.484 1 52.06 179 GLU B C 1
ATOM 3301 O O . GLU B 1 179 ? -9.047 -15.578 2.367 1 52.06 179 GLU B O 1
ATOM 3306 N N . LEU B 1 180 ? -8.742 -13.82 3.854 1 62.72 180 LEU B N 1
ATOM 3307 C CA . LEU B 1 180 ? -8.508 -12.883 2.762 1 62.72 180 LEU B CA 1
ATOM 3308 C C . LEU B 1 180 ? -7.02 -12.664 2.535 1 62.72 180 LEU B C 1
ATOM 3310 O O . LEU B 1 180 ? -6.285 -12.328 3.469 1 62.72 180 LEU B O 1
ATOM 3314 N N . LYS B 1 181 ? -6.555 -13.062 1.387 1 72.19 181 LYS B N 1
ATOM 3315 C CA . LYS B 1 181 ? -5.176 -12.719 1.057 1 72.19 181 LYS B CA 1
ATOM 3316 C C . LYS B 1 181 ? -5.051 -11.25 0.67 1 72.19 181 LYS B C 1
ATOM 3318 O O . LYS B 1 181 ? -4.973 -10.914 -0.514 1 72.19 181 LYS B O 1
ATOM 3323 N N . SER B 1 182 ? -5.098 -10.461 1.714 1 75.44 182 SER B N 1
ATOM 3324 C CA . SER B 1 182 ? -4.969 -9.023 1.536 1 75.44 182 SER B CA 1
ATOM 3325 C C . SER B 1 182 ? -3.602 -8.531 1.992 1 75.44 182 SER B C 1
ATOM 3327 O O . SER B 1 182 ? -2.785 -9.312 2.486 1 75.44 182 SER B O 1
ATOM 3329 N N . ASN B 1 183 ? -3.354 -7.285 1.757 1 80.75 183 ASN B N 1
ATOM 3330 C CA . ASN B 1 183 ? -2.084 -6.715 2.197 1 80.75 183 ASN B CA 1
ATOM 3331 C C . ASN B 1 183 ? -2.189 -6.133 3.605 1 80.75 183 ASN B C 1
ATOM 3333 O O . ASN B 1 183 ? -1.281 -5.438 4.062 1 80.75 183 ASN B O 1
ATOM 3337 N N . ASN B 1 184 ? -3.26 -6.367 4.285 1 76 184 ASN B N 1
ATOM 3338 C CA . ASN B 1 184 ? -3.396 -5.953 5.68 1 76 184 ASN B CA 1
ATOM 3339 C C . ASN B 1 184 ? -2.74 -6.953 6.629 1 76 184 ASN B C 1
ATOM 3341 O O . ASN B 1 184 ? -3.43 -7.652 7.371 1 76 184 ASN B O 1
ATOM 3345 N N . TYR B 1 185 ? -1.423 -6.926 6.613 1 70.38 185 TYR B N 1
ATOM 3346 C CA . TYR B 1 185 ? -0.679 -7.965 7.316 1 70.38 185 TYR B CA 1
ATOM 3347 C C . TYR B 1 185 ? 0.147 -7.371 8.453 1 70.38 185 TYR B C 1
ATOM 3349 O O . TYR B 1 185 ? 1.038 -8.031 8.992 1 70.38 185 TYR B O 1
ATOM 3357 N N . LEU B 1 186 ? -0.145 -6.211 8.734 1 67.06 186 LEU B N 1
ATOM 3358 C CA . LEU B 1 186 ? 0.674 -5.57 9.758 1 67.06 186 LEU B CA 1
ATOM 3359 C C . LEU B 1 186 ? 0.721 -6.414 11.031 1 67.06 186 LEU B C 1
ATOM 3361 O O . LEU B 1 186 ? 1.794 -6.629 11.594 1 67.06 186 LEU B O 1
ATOM 3365 N N . LEU B 1 187 ? -0.416 -6.926 11.438 1 65.44 187 LEU B N 1
ATOM 3366 C CA . LEU B 1 187 ? -0.454 -7.723 12.656 1 65.44 187 LEU B CA 1
ATOM 3367 C C . LEU B 1 187 ? 0.351 -9.008 12.5 1 65.44 187 LEU B C 1
ATOM 3369 O O . LEU B 1 187 ? 1.024 -9.445 13.43 1 65.44 187 LEU B O 1
ATOM 3373 N N . ASN B 1 188 ? 0.303 -9.562 11.336 1 62.94 188 ASN B N 1
ATOM 3374 C CA . ASN B 1 188 ? 1.109 -10.742 11.047 1 62.94 188 ASN B CA 1
ATOM 3375 C C . ASN B 1 188 ? 2.602 -10.422 11.086 1 62.94 188 ASN B C 1
ATOM 3377 O O . ASN B 1 188 ? 3.393 -11.203 11.625 1 62.94 188 ASN B O 1
ATOM 3381 N N . ALA B 1 189 ? 2.908 -9.352 10.516 1 65 189 ALA B N 1
ATOM 3382 C CA . ALA B 1 189 ? 4.301 -8.914 10.539 1 65 189 ALA B CA 1
ATOM 3383 C C . ALA B 1 189 ? 4.789 -8.703 11.969 1 65 189 ALA B C 1
ATOM 3385 O O . ALA B 1 189 ? 5.887 -9.133 12.328 1 65 189 ALA B O 1
ATOM 3386 N N . LEU B 1 190 ? 4.02 -8.07 12.797 1 65.5 190 LEU B N 1
ATOM 3387 C CA . LEU B 1 190 ? 4.387 -7.777 14.18 1 65.5 190 LEU B CA 1
ATOM 3388 C C . LEU B 1 190 ? 4.523 -9.062 14.992 1 65.5 190 LEU B C 1
ATOM 3390 O O . LEU B 1 190 ? 5.418 -9.188 15.828 1 65.5 190 LEU B O 1
ATOM 3394 N N . CYS B 1 191 ? 3.645 -9.969 14.695 1 62.66 191 CYS B N 1
ATOM 3395 C CA . CYS B 1 191 ? 3.705 -11.273 15.359 1 62.66 191 CYS B CA 1
ATOM 3396 C C . CYS B 1 191 ? 5 -12 15.016 1 62.66 191 CYS B C 1
ATOM 3398 O O . CYS B 1 191 ? 5.66 -12.555 15.898 1 62.66 191 CYS B O 1
ATOM 3400 N N . MET B 1 192 ? 5.32 -11.938 13.844 1 62.94 192 MET B N 1
ATOM 3401 C CA . MET B 1 192 ? 6.539 -12.609 13.398 1 62.94 192 MET B CA 1
ATOM 3402 C C . MET B 1 192 ? 7.777 -11.93 13.969 1 62.94 192 MET B C 1
ATOM 3404 O O . MET B 1 192 ? 8.742 -12.594 14.352 1 62.94 192 MET B O 1
ATOM 3408 N N . LEU B 1 193 ? 7.789 -10.648 13.961 1 65.06 193 LEU B N 1
ATOM 3409 C CA . LEU B 1 193 ? 8.898 -9.906 14.539 1 65.06 193 LEU B CA 1
ATOM 3410 C C . LEU B 1 193 ? 9.062 -10.234 16.016 1 65.06 193 LEU B C 1
ATOM 3412 O O . LEU B 1 193 ? 10.18 -10.422 16.5 1 65.06 193 LEU B O 1
ATOM 3416 N N . ALA B 1 194 ? 7.969 -10.297 16.703 1 63.41 194 ALA B N 1
ATOM 3417 C CA . ALA B 1 194 ? 7.996 -10.648 18.109 1 63.41 194 ALA B CA 1
ATOM 3418 C C . ALA B 1 194 ? 8.516 -12.062 18.328 1 63.41 194 ALA B C 1
ATOM 3420 O O . ALA B 1 194 ? 9.266 -12.32 19.266 1 63.41 194 ALA B O 1
ATOM 3421 N N . ALA B 1 195 ? 8.094 -12.922 17.438 1 60 195 ALA B N 1
ATOM 3422 C CA . ALA B 1 195 ? 8.547 -14.305 17.5 1 60 195 ALA B CA 1
ATOM 3423 C C . ALA B 1 195 ? 10.055 -14.391 17.281 1 60 195 ALA B C 1
ATOM 3425 O O . ALA B 1 195 ? 10.75 -15.125 18 1 60 195 ALA B O 1
ATOM 3426 N N . LYS B 1 196 ? 10.539 -13.672 16.375 1 63 196 LYS B N 1
ATOM 3427 C CA . LYS B 1 196 ? 11.969 -13.656 16.078 1 63 196 LYS B CA 1
ATOM 3428 C C . LYS B 1 196 ? 12.773 -13.133 17.266 1 63 196 LYS B C 1
ATOM 3430 O O . LYS B 1 196 ? 13.844 -13.664 17.578 1 63 196 LYS B O 1
ATOM 3435 N N . GLU B 1 197 ? 12.266 -12.164 17.859 1 63.81 197 GLU B N 1
ATOM 3436 C CA . GLU B 1 197 ? 12.938 -11.594 19.031 1 63.81 197 GLU B CA 1
ATOM 3437 C C . GLU B 1 197 ? 13.031 -12.609 20.156 1 63.81 197 GLU B C 1
ATOM 3439 O O . GLU B 1 197 ? 13.938 -12.531 21 1 63.81 197 GLU B O 1
ATOM 3444 N N . ARG B 1 198 ? 12.125 -13.492 20.031 1 57.41 198 ARG B N 1
ATOM 3445 C CA . ARG B 1 198 ? 12.117 -14.508 21.078 1 57.41 198 ARG B CA 1
ATOM 3446 C C . ARG B 1 198 ? 12.789 -15.789 20.594 1 57.41 198 ARG B C 1
ATOM 3448 O O . ARG B 1 198 ? 12.688 -16.828 21.234 1 57.41 198 ARG B O 1
ATOM 3455 N N . GLY B 1 199 ? 13.367 -15.594 19.453 1 55.62 199 GLY B N 1
ATOM 3456 C CA . GLY B 1 199 ? 14.156 -16.703 18.922 1 55.62 199 GLY B CA 1
ATOM 3457 C C . GLY B 1 199 ? 13.352 -17.641 18.047 1 55.62 199 GLY B C 1
ATOM 3458 O O . GLY B 1 199 ? 13.805 -18.75 17.734 1 55.62 199 GLY B O 1
ATOM 3459 N N . GLY B 1 200 ? 12.109 -17.156 17.828 1 53.56 200 GLY B N 1
ATOM 3460 C CA . GLY B 1 200 ? 11.281 -18 16.984 1 53.56 200 GLY B CA 1
ATOM 3461 C C . GLY B 1 200 ? 11.078 -17.453 15.594 1 53.56 200 GLY B C 1
ATOM 3462 O O . GLY B 1 200 ? 11.625 -16.406 15.25 1 53.56 200 GLY B O 1
ATOM 3463 N N . THR B 1 201 ? 10.516 -18.219 14.664 1 48.56 201 THR B N 1
ATOM 3464 C CA . THR B 1 201 ? 10.391 -17.828 13.266 1 48.56 201 THR B CA 1
ATOM 3465 C C . THR B 1 201 ? 8.977 -17.344 12.961 1 48.56 201 THR B C 1
ATOM 3467 O O . THR B 1 201 ? 8.773 -16.453 12.141 1 48.56 201 THR B O 1
ATOM 3470 N N . TYR B 1 202 ? 7.93 -17.984 13.578 1 49.03 202 TYR B N 1
ATOM 3471 C CA . TYR B 1 202 ? 6.562 -17.641 13.203 1 49.03 202 TYR B CA 1
ATOM 3472 C C . TYR B 1 202 ? 5.727 -17.312 14.438 1 49.03 202 TYR B C 1
ATOM 3474 O O . TYR B 1 202 ? 5.887 -17.953 15.484 1 49.03 202 TYR B O 1
ATOM 3482 N N . GLY B 1 203 ? 5.074 -16.109 14.57 1 46.28 203 GLY B N 1
ATOM 3483 C CA . GLY B 1 203 ? 4.172 -15.711 15.641 1 46.28 203 GLY B CA 1
ATOM 3484 C C . GLY B 1 203 ? 2.744 -16.172 15.414 1 46.28 203 GLY B C 1
ATOM 3485 O O . GLY B 1 203 ? 2.221 -16.062 14.305 1 46.28 203 GLY B O 1
ATOM 3486 N N . ILE B 1 204 ? 2.143 -17.094 16.125 1 44.12 204 ILE B N 1
ATOM 3487 C CA . ILE B 1 204 ? 0.757 -17.531 16.031 1 44.12 204 ILE B CA 1
ATOM 3488 C C . ILE B 1 204 ? -0.093 -16.812 17.078 1 44.12 204 ILE B C 1
ATOM 3490 O O . ILE B 1 204 ? 0.333 -16.641 18.219 1 44.12 204 ILE B O 1
ATOM 3494 N N . GLY B 1 205 ? -1.122 -16.094 16.516 1 43.84 205 GLY B N 1
ATOM 3495 C CA . GLY B 1 205 ? -2.07 -15.523 17.453 1 43.84 205 GLY B CA 1
ATOM 3496 C C . GLY B 1 205 ? -2.697 -16.547 18.375 1 43.84 205 GLY B C 1
ATOM 3497 O O . GLY B 1 205 ? -2.926 -17.688 17.984 1 43.84 205 GLY B O 1
ATOM 3498 N N . ALA B 1 206 ? -2.682 -16.391 19.594 1 38.69 206 ALA B N 1
ATOM 3499 C CA . ALA B 1 206 ? -3.141 -17.266 20.656 1 38.69 206 ALA B CA 1
ATOM 3500 C C . ALA B 1 206 ? -4.559 -17.766 20.391 1 38.69 206 ALA B C 1
ATOM 3502 O O . ALA B 1 206 ? -4.902 -18.906 20.75 1 38.69 206 ALA B O 1
ATOM 3503 N N . ALA B 1 207 ? -5.422 -16.875 20.047 1 37.78 207 ALA B N 1
ATOM 3504 C CA . ALA B 1 207 ? -6.762 -17.453 19.953 1 37.78 207 ALA B CA 1
ATOM 3505 C C . ALA B 1 207 ? -6.773 -18.656 19 1 37.78 207 ALA B C 1
ATOM 3507 O O . ALA B 1 207 ? -7.574 -19.578 19.172 1 37.78 207 ALA B O 1
ATOM 3508 N N . THR B 1 208 ? -6.199 -18.453 17.969 1 36.53 208 THR B N 1
ATOM 3509 C CA . THR B 1 208 ? -6.113 -19.656 17.141 1 36.53 208 THR B CA 1
ATOM 3510 C C . THR B 1 208 ? -5.457 -20.797 17.906 1 36.53 208 THR B C 1
ATOM 3512 O O . THR B 1 208 ? -5.676 -21.969 17.594 1 36.53 208 THR B O 1
ATOM 3515 N N . ILE B 1 209 ? -4.688 -20.438 18.766 1 35.09 209 ILE B N 1
ATOM 3516 C CA . ILE B 1 209 ? -3.988 -21.438 19.562 1 35.09 209 ILE B CA 1
ATOM 3517 C C . ILE B 1 209 ? -4.969 -22.109 20.531 1 35.09 209 ILE B C 1
ATOM 3519 O O . ILE B 1 209 ? -4.746 -23.25 20.953 1 35.09 209 ILE B O 1
ATOM 3523 N N . ALA B 1 210 ? -5.852 -21.391 21.016 1 35.19 210 ALA B N 1
ATOM 3524 C CA . ALA B 1 210 ? -6.688 -22.156 21.953 1 35.19 210 ALA B CA 1
ATOM 3525 C C . ALA B 1 210 ? -7.066 -23.516 21.359 1 35.19 210 ALA B C 1
ATOM 3527 O O . ALA B 1 210 ? -7.129 -24.516 22.078 1 35.19 210 ALA B O 1
ATOM 3528 N N . GLY B 1 211 ? -7.641 -23.469 20.188 1 34.12 211 GLY B N 1
ATOM 3529 C CA . GLY B 1 211 ? -7.836 -24.844 19.75 1 34.12 211 GLY B CA 1
ATOM 3530 C C . GLY B 1 211 ? -6.539 -25.609 19.625 1 34.12 211 GLY B C 1
ATOM 3531 O O . GLY B 1 211 ? -6.547 -26.812 19.312 1 34.12 211 GLY B O 1
ATOM 3532 N N . VAL B 1 212 ? -5.488 -24.891 19.406 1 36.75 212 VAL B N 1
ATOM 3533 C CA . VAL B 1 212 ? -4.219 -25.5 19.031 1 36.75 212 VAL B CA 1
ATOM 3534 C C . VAL B 1 212 ? -3.559 -26.109 20.266 1 36.75 212 VAL B C 1
ATOM 3536 O O . VAL B 1 212 ? -2.486 -26.719 20.172 1 36.75 212 VAL B O 1
ATOM 3539 N N . LEU B 1 213 ? -3.826 -25.75 21.375 1 33.91 213 LEU B N 1
ATOM 3540 C CA . LEU B 1 213 ? -3.117 -26.391 22.469 1 33.91 213 LEU B CA 1
ATOM 3541 C C . LEU B 1 213 ? -3.023 -27.891 22.25 1 33.91 213 LEU B C 1
ATOM 3543 O O . LEU B 1 213 ? -2.033 -28.531 22.625 1 33.91 213 LEU B O 1
ATOM 3547 N N . GLU B 1 214 ? -4.082 -28.484 22.016 1 33.5 214 GLU B N 1
ATOM 3548 C CA . GLU B 1 214 ? -3.967 -29.922 22.203 1 33.5 214 GLU B CA 1
ATOM 3549 C C . GLU B 1 214 ? -3.008 -30.531 21.188 1 33.5 214 GLU B C 1
ATOM 3551 O O . GLU B 1 214 ? -2.279 -31.484 21.5 1 33.5 214 GLU B O 1
ATOM 3556 N N . PHE B 1 215 ? -3.119 -30.344 19.844 1 34.12 215 PHE B N 1
ATOM 3557 C CA . PHE B 1 215 ? -2.514 -31.281 18.891 1 34.12 215 PHE B CA 1
ATOM 3558 C C . PHE B 1 215 ? -1.328 -30.625 18.188 1 34.12 215 PHE B C 1
ATOM 3560 O O . PHE B 1 215 ? -0.851 -31.141 17.172 1 34.12 215 PHE B O 1
ATOM 3567 N N . GLY B 1 216 ? -0.562 -29.844 18.734 1 37.59 216 GLY B N 1
ATOM 3568 C CA . GLY B 1 216 ? 0.6 -29.266 18.078 1 37.59 216 GLY B CA 1
ATOM 3569 C C . GLY B 1 216 ? 0.244 -28.141 17.109 1 37.59 216 GLY B C 1
ATOM 3570 O O . GLY B 1 216 ? -0.83 -28.156 16.5 1 37.59 216 GLY B O 1
ATOM 3571 N N . VAL B 1 217 ? 0.392 -26.969 17.453 1 40.38 217 VAL B N 1
ATOM 3572 C CA . VAL B 1 217 ? -0.015 -25.75 16.766 1 40.38 217 VAL B CA 1
ATOM 3573 C C . VAL B 1 217 ? 0.823 -25.562 15.5 1 40.38 217 VAL B C 1
ATOM 3575 O O . VAL B 1 217 ? 2.045 -25.719 15.531 1 40.38 217 VAL B O 1
ATOM 3578 N N . PHE B 1 218 ? 0.147 -25.859 14.297 1 39.19 218 PHE B N 1
ATOM 3579 C CA . PHE B 1 218 ? 0.87 -25.609 13.062 1 39.19 218 PHE B CA 1
ATOM 3580 C C . PHE B 1 218 ? 0.362 -24.328 12.391 1 39.19 218 PHE B C 1
ATOM 3582 O O . PHE B 1 218 ? -0.789 -23.938 12.586 1 39.19 218 PHE B O 1
ATOM 3589 N N . LEU B 1 219 ? 1.257 -23.5 12.109 1 40.5 219 LEU B N 1
ATOM 3590 C CA . LEU B 1 219 ? 0.947 -22.297 11.336 1 40.5 219 LEU B CA 1
ATOM 3591 C C . LEU B 1 219 ? 0.992 -22.594 9.836 1 40.5 219 LEU B C 1
ATOM 3593 O O . LEU B 1 219 ? 1.936 -23.219 9.352 1 40.5 219 LEU B O 1
ATOM 3597 N N . LEU B 1 220 ? -0.215 -22.672 9.273 1 36.19 220 LEU B N 1
ATOM 3598 C CA . LEU B 1 220 ? -0.219 -22.75 7.816 1 36.19 220 LEU B CA 1
ATOM 3599 C C . LEU B 1 220 ? -0.042 -21.375 7.191 1 36.19 220 LEU B C 1
ATOM 3601 O O . LEU B 1 220 ? -0.71 -20.406 7.586 1 36.19 220 LEU B O 1
ATOM 3605 N N . ALA B 1 221 ? 1.129 -21.109 6.984 1 35.19 221 ALA B N 1
ATOM 3606 C CA . ALA B 1 221 ? 1.349 -19.891 6.199 1 35.19 221 ALA B CA 1
ATOM 3607 C C . ALA B 1 221 ? 1.301 -20.203 4.703 1 35.19 221 ALA B C 1
ATOM 3609 O O . ALA B 1 221 ? 2.15 -20.922 4.184 1 35.19 221 ALA B O 1
ATOM 3610 N N . GLY B 1 222 ? 0.304 -19.672 3.998 1 36.91 222 GLY B N 1
ATOM 3611 C CA . GLY B 1 222 ? 0.077 -19.938 2.588 1 36.91 222 GLY B CA 1
ATOM 3612 C C . GLY B 1 222 ? -0.184 -21.406 2.289 1 36.91 222 GLY B C 1
ATOM 3613 O O . GLY B 1 222 ? -0.478 -22.188 3.197 1 36.91 222 GLY B O 1
ATOM 3614 N N . ASP B 1 223 ? -0.336 -21.688 1.116 1 35.75 223 ASP B N 1
ATOM 3615 C CA . ASP B 1 223 ? -0.665 -23.031 0.657 1 35.75 223 ASP B CA 1
ATOM 3616 C C . ASP B 1 223 ? 0.399 -24.031 1.094 1 35.75 223 ASP B C 1
ATOM 3618 O O . ASP B 1 223 ? 0.156 -25.234 1.096 1 35.75 223 ASP B O 1
ATOM 3622 N N . THR B 1 224 ? 1.531 -23.625 1.228 1 36.03 224 THR B N 1
ATOM 3623 C CA . THR B 1 224 ? 2.506 -24.703 1.299 1 36.03 224 THR B CA 1
ATOM 3624 C C . THR B 1 224 ? 3.291 -24.641 2.605 1 36.03 224 THR B C 1
ATOM 3626 O O . THR B 1 224 ? 4.184 -25.453 2.842 1 36.03 224 THR B O 1
ATOM 3629 N N . HIS B 1 225 ? 3.029 -23.594 3.33 1 37.06 225 HIS B N 1
ATOM 3630 C CA . HIS B 1 225 ? 4.02 -23.578 4.398 1 37.06 225 HIS B CA 1
ATOM 3631 C C . HIS B 1 225 ? 3.352 -23.656 5.77 1 37.06 225 HIS B C 1
ATOM 3633 O O . HIS B 1 225 ? 2.432 -22.891 6.059 1 37.06 225 HIS B O 1
ATOM 3639 N N . GLY B 1 226 ? 3.262 -24.859 6.238 1 44.25 226 GLY B N 1
ATOM 3640 C CA . GLY B 1 226 ? 2.885 -25.062 7.629 1 44.25 226 GLY B CA 1
ATOM 3641 C C . GLY B 1 226 ? 4.07 -25.062 8.578 1 44.25 226 GLY B C 1
ATOM 3642 O O . GLY B 1 226 ? 5.148 -25.547 8.234 1 44.25 226 GLY B O 1
ATOM 3643 N N . TYR B 1 227 ? 4.02 -24.203 9.508 1 46 227 TYR B N 1
ATOM 3644 C CA . TYR B 1 227 ? 5.109 -24.156 10.477 1 46 227 TYR B CA 1
ATOM 3645 C C . TYR B 1 227 ? 4.68 -24.734 11.82 1 46 227 TYR B C 1
ATOM 3647 O O . TYR B 1 227 ? 3.602 -24.406 12.32 1 46 227 TYR B O 1
ATOM 3655 N N . PRO B 1 228 ? 5.453 -25.812 12.25 1 50.62 228 PRO B N 1
ATOM 3656 C CA . PRO B 1 228 ? 5.172 -26.312 13.594 1 50.62 228 PRO B CA 1
ATOM 3657 C C . PRO B 1 228 ? 5.52 -25.297 14.68 1 50.62 228 PRO B C 1
ATOM 3659 O O . PRO B 1 228 ? 6.504 -24.562 14.555 1 50.62 228 PRO B O 1
ATOM 3662 N N . VAL B 1 229 ? 4.602 -25.078 15.57 1 51.12 229 VAL B N 1
ATOM 3663 C CA . VAL B 1 229 ? 4.863 -24.219 16.734 1 51.12 229 VAL B CA 1
ATOM 3664 C C . VAL B 1 229 ? 5.395 -25.078 17.875 1 51.12 229 VAL B C 1
ATOM 3666 O O . VAL B 1 229 ? 4.699 -25.969 18.375 1 51.12 229 VAL B O 1
ATOM 3669 N N . VAL B 1 230 ? 6.703 -25 18.281 1 53.5 230 VAL B N 1
ATOM 3670 C CA . VAL B 1 230 ? 7.312 -25.828 19.312 1 53.5 230 VAL B CA 1
ATOM 3671 C C . VAL B 1 230 ? 7.543 -25.016 20.578 1 53.5 230 VAL B C 1
ATOM 3673 O O . VAL B 1 230 ? 7.879 -25.562 21.625 1 53.5 230 VAL B O 1
ATOM 3676 N N . ARG B 1 231 ? 7.414 -23.75 20.422 1 54.78 231 ARG B N 1
ATOM 3677 C CA . ARG B 1 231 ? 7.535 -22.906 21.594 1 54.78 231 ARG B CA 1
ATOM 3678 C C . ARG B 1 231 ? 6.445 -21.828 21.625 1 54.78 231 ARG B C 1
ATOM 3680 O O . ARG B 1 231 ? 6.031 -21.344 20.578 1 54.78 231 ARG B O 1
ATOM 3687 N N . LEU B 1 232 ? 5.859 -21.609 22.844 1 50.78 232 LEU B N 1
ATOM 3688 C CA . LEU B 1 232 ? 4.898 -20.531 23.078 1 50.78 232 LEU B CA 1
ATOM 3689 C C . LEU B 1 232 ? 5.344 -19.641 24.25 1 50.78 232 LEU B C 1
ATOM 3691 O O . LEU B 1 232 ? 5.547 -20.125 25.359 1 50.78 232 LEU B O 1
ATOM 3695 N N . ASP B 1 233 ? 5.398 -18.359 23.844 1 50.91 233 ASP B N 1
ATOM 3696 C CA . ASP B 1 233 ? 5.84 -17.391 24.844 1 50.91 233 ASP B CA 1
ATOM 3697 C C . ASP B 1 233 ? 7.117 -17.859 25.531 1 50.91 233 ASP B C 1
ATOM 3699 O O . ASP B 1 233 ? 7.215 -17.812 26.766 1 50.91 233 ASP B O 1
ATOM 3703 N N . GLY B 1 234 ? 7.977 -18.391 24.641 1 53.69 234 GLY B N 1
ATOM 3704 C CA . GLY B 1 234 ? 9.281 -18.766 25.172 1 53.69 234 GLY B CA 1
ATOM 3705 C C . GLY B 1 234 ? 9.305 -20.141 25.812 1 53.69 234 GLY B C 1
ATOM 3706 O O . GLY B 1 234 ? 10.367 -20.641 26.188 1 53.69 234 GLY B O 1
ATOM 3707 N N . GLU B 1 235 ? 8.172 -20.578 26.031 1 55.62 235 GLU B N 1
ATOM 3708 C CA . GLU B 1 235 ? 8.094 -21.875 26.688 1 55.62 235 GLU B CA 1
ATOM 3709 C C . GLU B 1 235 ? 7.945 -23 25.672 1 55.62 235 GLU B C 1
ATOM 3711 O O . GLU B 1 235 ? 7.188 -22.875 24.703 1 55.62 235 GLU B O 1
ATOM 3716 N N . GLN B 1 236 ? 8.812 -23.922 25.766 1 53.72 236 GLN B N 1
ATOM 3717 C CA . GLN B 1 236 ? 8.828 -25.062 24.875 1 53.72 236 GLN B CA 1
ATOM 3718 C C . GLN B 1 236 ? 7.5 -25.812 24.938 1 53.72 236 GLN B C 1
ATOM 3720 O O . GLN B 1 236 ? 6.941 -26.016 26.016 1 53.72 236 GLN B O 1
ATOM 3725 N N . ILE B 1 237 ? 6.98 -26.078 23.828 1 52.12 237 ILE B N 1
ATOM 3726 C CA . ILE B 1 237 ? 5.777 -26.906 23.766 1 52.12 237 ILE B CA 1
ATOM 3727 C C . ILE B 1 237 ? 6.16 -28.359 23.547 1 52.12 237 ILE B C 1
ATOM 3729 O O . ILE B 1 237 ? 6.895 -28.688 22.609 1 52.12 237 ILE B O 1
ATOM 3733 N N . GLY B 1 238 ? 5.676 -29.172 24.328 1 52.47 238 GLY B N 1
ATOM 3734 C CA . GLY B 1 238 ? 6.027 -30.594 24.234 1 52.47 238 GLY B CA 1
ATOM 3735 C C . GLY B 1 238 ? 7.52 -30.844 24.297 1 52.47 238 GLY B C 1
ATOM 3736 O O . GLY B 1 238 ? 8.211 -30.281 25.156 1 52.47 238 GLY B O 1
ATOM 3737 N N . ASP B 1 239 ? 7.98 -31.672 23.422 1 56.72 239 ASP B N 1
ATOM 3738 C CA . ASP B 1 239 ? 9.398 -32.031 23.422 1 56.72 239 ASP B CA 1
ATOM 3739 C C . ASP B 1 239 ? 10.188 -31.094 22.5 1 56.72 239 ASP B C 1
ATOM 3741 O O . ASP B 1 239 ? 11.367 -31.328 22.219 1 56.72 239 ASP B O 1
ATOM 3745 N N . GLY B 1 240 ? 9.492 -29.969 22.156 1 53.34 240 GLY B N 1
ATOM 3746 C CA . GLY B 1 240 ? 10.164 -28.953 21.344 1 53.34 240 GLY B CA 1
ATOM 3747 C C . GLY B 1 240 ? 10.281 -29.359 19.875 1 53.34 240 GLY B C 1
ATOM 3748 O O . GLY B 1 240 ? 10.992 -28.703 19.109 1 53.34 240 GLY B O 1
ATOM 3749 N N . ARG B 1 241 ? 9.734 -30.547 19.578 1 53.78 241 ARG B N 1
ATOM 3750 C CA . ARG B 1 241 ? 9.766 -31.047 18.203 1 53.78 241 ARG B CA 1
ATOM 3751 C C . ARG B 1 241 ? 8.398 -30.906 17.547 1 53.78 241 ARG B C 1
ATOM 3753 O O . ARG B 1 241 ? 7.367 -30.922 18.219 1 53.78 241 ARG B O 1
ATOM 3760 N N . PRO B 1 242 ? 8.477 -30.516 16.156 1 54.09 242 PRO B N 1
ATOM 3761 C CA . PRO B 1 242 ? 7.184 -30.516 15.461 1 54.09 242 PRO B CA 1
ATOM 3762 C C . PRO B 1 242 ? 6.402 -31.812 15.664 1 54.09 242 PRO B C 1
ATOM 3764 O O . PRO B 1 242 ? 6.992 -32.906 15.688 1 54.09 242 PRO B O 1
ATOM 3767 N N . GLY B 1 243 ? 5.141 -31.719 16 1 47.25 243 GLY B N 1
ATOM 3768 C CA . GLY B 1 243 ? 4.328 -32.906 16.219 1 47.25 243 GLY B CA 1
ATOM 3769 C C . GLY B 1 243 ? 4.078 -33.688 14.945 1 47.25 243 GLY B C 1
ATOM 3770 O O . GLY B 1 243 ? 4.332 -33.219 13.844 1 47.25 243 GLY B O 1
ATOM 3771 N N . PRO B 1 244 ? 3.848 -34.906 15.102 1 44.88 244 PRO B N 1
ATOM 3772 C CA . PRO B 1 244 ? 3.58 -35.781 13.961 1 44.88 244 PRO B CA 1
ATOM 3773 C C . PRO B 1 244 ? 2.568 -35.188 12.984 1 44.88 244 PRO B C 1
ATOM 3775 O O . PRO B 1 244 ? 2.668 -35.406 11.773 1 44.88 244 PRO B O 1
ATOM 3778 N N . VAL B 1 245 ? 1.79 -34.438 13.484 1 42.03 245 VAL B N 1
ATOM 3779 C CA . VAL B 1 245 ? 0.75 -33.875 12.625 1 42.03 245 VAL B CA 1
ATOM 3780 C C . VAL B 1 245 ? 1.36 -32.844 11.688 1 42.03 245 VAL B C 1
ATOM 3782 O O . VAL B 1 245 ? 1.014 -32.781 10.508 1 42.03 245 VAL B O 1
ATOM 3785 N N . TYR B 1 246 ? 2.23 -32.188 12.117 1 47.22 246 TYR B N 1
ATOM 3786 C CA . TYR B 1 246 ? 2.906 -31.203 11.266 1 47.22 246 TYR B CA 1
ATOM 3787 C C . TYR B 1 246 ? 3.693 -31.906 10.164 1 47.22 246 TYR B C 1
ATOM 3789 O O . TYR B 1 246 ? 3.639 -31.484 9 1 47.22 246 TYR B O 1
ATOM 3797 N N . ALA B 1 247 ? 4.395 -32.812 10.5 1 47.81 247 ALA B N 1
ATOM 3798 C CA . ALA B 1 247 ? 5.176 -33.562 9.508 1 47.81 247 ALA B CA 1
ATOM 3799 C C . ALA B 1 247 ? 4.273 -34.125 8.406 1 47.81 247 ALA B C 1
ATOM 3801 O O . ALA B 1 247 ? 4.629 -34.094 7.227 1 47.81 247 ALA B O 1
ATOM 3802 N N . ALA B 1 248 ? 3.219 -34.469 8.828 1 43.5 248 ALA B N 1
ATOM 3803 C CA . ALA B 1 248 ? 2.281 -35.031 7.855 1 43.5 248 ALA B CA 1
ATOM 3804 C C . ALA B 1 248 ? 1.707 -33.938 6.957 1 43.5 248 ALA B C 1
ATOM 3806 O O . ALA B 1 248 ? 1.597 -34.125 5.742 1 43.5 248 ALA B O 1
ATOM 3807 N N . LEU B 1 249 ? 1.452 -32.875 7.512 1 43.91 249 LEU B N 1
ATOM 3808 C CA . LEU B 1 249 ? 0.857 -31.797 6.746 1 43.91 249 LEU B CA 1
ATOM 3809 C C . LEU B 1 249 ? 1.881 -31.172 5.797 1 43.91 249 LEU B C 1
ATOM 3811 O O . LEU B 1 249 ? 1.557 -30.844 4.652 1 43.91 249 LEU B O 1
ATOM 3815 N N . LYS B 1 250 ? 3.045 -31.062 6.215 1 46.78 250 LYS B N 1
ATOM 3816 C CA . LYS B 1 250 ? 4.129 -30.562 5.371 1 46.78 250 LYS B CA 1
ATOM 3817 C C . LYS B 1 250 ? 4.359 -31.484 4.176 1 46.78 250 LYS B C 1
ATOM 3819 O O . LYS B 1 250 ? 4.555 -31.016 3.051 1 46.78 250 LYS B O 1
ATOM 3824 N N . ARG B 1 251 ? 4.402 -32.75 4.531 1 45.91 251 ARG B N 1
ATOM 3825 C CA . ARG B 1 251 ? 4.559 -33.719 3.465 1 45.91 251 ARG B CA 1
ATOM 3826 C C . ARG B 1 251 ? 3.443 -33.594 2.436 1 45.91 251 ARG B C 1
ATOM 3828 O O . ARG B 1 251 ? 3.695 -33.656 1.229 1 45.91 251 ARG B O 1
ATOM 3835 N N . LEU B 1 252 ? 2.334 -33.375 2.922 1 42.75 252 LEU B N 1
ATOM 3836 C CA . LEU B 1 252 ? 1.197 -33.312 2.012 1 42.75 252 LEU B CA 1
ATOM 3837 C C . LEU B 1 252 ? 1.254 -32.031 1.18 1 42.75 252 LEU B C 1
ATOM 3839 O O . LEU B 1 252 ? 0.954 -32.031 -0.016 1 42.75 252 LEU B O 1
ATOM 3843 N N . LEU B 1 253 ? 1.628 -31.047 1.84 1 44.53 253 LEU B N 1
ATOM 3844 C CA . LEU B 1 253 ? 1.71 -29.781 1.129 1 44.53 253 LEU B CA 1
ATOM 3845 C C . LEU B 1 253 ? 2.844 -29.797 0.11 1 44.53 253 LEU B C 1
ATOM 3847 O O . LEU B 1 253 ? 2.691 -29.297 -1.006 1 44.53 253 LEU B O 1
ATOM 3851 N N . LEU B 1 254 ? 3.965 -30.344 0.496 1 45.62 254 LEU B N 1
ATOM 3852 C CA . LEU B 1 254 ? 5.098 -30.484 -0.412 1 45.62 254 LEU B CA 1
ATOM 3853 C C . LEU B 1 254 ? 4.762 -31.438 -1.558 1 45.62 254 LEU B C 1
ATOM 3855 O O . LEU B 1 254 ? 5.148 -31.188 -2.703 1 45.62 254 LEU B O 1
ATOM 3859 N N . GLU B 1 255 ? 4.207 -32.5 -1.183 1 42.69 255 GLU B N 1
ATOM 3860 C CA . GLU B 1 255 ? 3.781 -33.438 -2.213 1 42.69 255 GLU B CA 1
ATOM 3861 C C . GLU B 1 255 ? 2.771 -32.812 -3.162 1 42.69 255 GLU B C 1
ATOM 3863 O O . GLU B 1 255 ? 2.818 -33.031 -4.371 1 42.69 255 GLU B O 1
ATOM 3868 N N . ASP B 1 256 ? 2.02 -32.156 -2.611 1 40.28 256 ASP B N 1
ATOM 3869 C CA . ASP B 1 256 ? 1.037 -31.484 -3.449 1 40.28 256 ASP B CA 1
ATOM 3870 C C . ASP B 1 256 ? 1.703 -30.422 -4.336 1 40.28 256 ASP B C 1
ATOM 3872 O O . ASP B 1 256 ? 1.34 -30.266 -5.504 1 40.28 256 ASP B O 1
ATOM 3876 N N . ALA B 1 257 ? 2.594 -29.75 -3.846 1 43.28 257 ALA B N 1
ATOM 3877 C CA . ALA B 1 257 ? 3.352 -28.766 -4.613 1 43.28 257 ALA B CA 1
ATOM 3878 C C . ALA B 1 257 ? 4.207 -29.453 -5.684 1 43.28 257 ALA B C 1
ATOM 3880 O O . ALA B 1 257 ? 4.379 -28.906 -6.777 1 43.28 257 ALA B O 1
ATOM 3881 N N . ALA B 1 258 ? 4.855 -30.531 -5.359 1 42.38 258 ALA B N 1
ATOM 3882 C CA . ALA B 1 258 ? 5.703 -31.266 -6.293 1 42.38 258 ALA B CA 1
ATOM 3883 C C . ALA B 1 258 ? 4.863 -32.062 -7.301 1 42.38 258 ALA B C 1
ATOM 3885 O O . ALA B 1 258 ? 5.246 -32.188 -8.461 1 42.38 258 ALA B O 1
ATOM 3886 N N . THR B 1 259 ? 3.926 -32.781 -6.871 1 39.38 259 THR B N 1
ATOM 3887 C CA . THR B 1 259 ? 3.191 -33.719 -7.723 1 39.38 259 THR B CA 1
ATOM 3888 C C . THR B 1 259 ? 1.877 -33.094 -8.188 1 39.38 259 THR B C 1
ATOM 3890 O O . THR B 1 259 ? 1.146 -33.688 -8.977 1 39.38 259 THR B O 1
ATOM 3893 N N . GLY B 1 260 ? 1.518 -32.062 -7.66 1 39.31 260 GLY B N 1
ATOM 3894 C CA . GLY B 1 260 ? 0.192 -31.672 -8.102 1 39.31 260 GLY B CA 1
ATOM 3895 C C . GLY B 1 260 ? 0.057 -31.609 -9.609 1 39.31 260 GLY B C 1
ATOM 3896 O O . GLY B 1 260 ? 0.274 -30.547 -10.211 1 39.31 260 GLY B O 1
ATOM 3897 N N . ASN B 1 261 ? 0.172 -32.562 -10.289 1 36.69 261 ASN B N 1
ATOM 3898 C CA . ASN B 1 261 ? 0.004 -32.969 -11.68 1 36.69 261 ASN B CA 1
ATOM 3899 C C . ASN B 1 261 ? -1.142 -32.219 -12.352 1 36.69 261 ASN B C 1
ATOM 3901 O O . ASN B 1 261 ? -1.038 -31.844 -13.523 1 36.69 261 ASN B O 1
ATOM 3905 N N . ALA B 1 262 ? -2.387 -32.438 -11.945 1 38.38 262 ALA B N 1
ATOM 3906 C CA . ALA B 1 262 ? -3.527 -32.094 -12.797 1 38.38 262 ALA B CA 1
ATOM 3907 C C . ALA B 1 262 ? -3.613 -30.578 -13.008 1 38.38 262 ALA B C 1
ATOM 3909 O O . ALA B 1 262 ? -4.293 -30.125 -13.93 1 38.38 262 ALA B O 1
ATOM 3910 N N . HIS B 1 263 ? -3.25 -29.812 -12.055 1 37.78 263 HIS B N 1
ATOM 3911 C CA . HIS B 1 263 ? -3.633 -28.422 -12.242 1 37.78 263 HIS B CA 1
ATOM 3912 C C . HIS B 1 263 ? -2.475 -27.609 -12.805 1 37.78 263 HIS B C 1
ATOM 3914 O O . HIS B 1 263 ? -2.477 -26.375 -12.711 1 37.78 263 HIS B O 1
ATOM 3920 N N . HIS B 1 264 ? -1.416 -28.312 -13.203 1 33.72 264 HIS B N 1
ATOM 3921 C CA . HIS B 1 264 ? -0.35 -27.609 -13.922 1 33.72 264 HIS B CA 1
ATOM 3922 C C . HIS B 1 264 ? -0.737 -27.359 -15.375 1 33.72 264 HIS B C 1
ATOM 3924 O O . HIS B 1 264 ? -1.166 -28.266 -16.078 1 33.72 264 HIS B O 1
ATOM 3930 N N . GLU B 1 265 ? -1.256 -26.266 -15.805 1 32.16 265 GLU B N 1
ATOM 3931 C CA . GLU B 1 265 ? -1.507 -25.969 -17.219 1 32.16 265 GLU B CA 1
ATOM 3932 C C . GLU B 1 265 ? -0.201 -25.75 -17.969 1 32.16 265 GLU B C 1
ATOM 3934 O O . GLU B 1 265 ? 0.625 -24.922 -17.562 1 32.16 265 GLU B O 1
ATOM 3939 N N . PRO B 1 266 ? 0.142 -26.594 -18.922 1 27.67 266 PRO B N 1
ATOM 3940 C CA . PRO B 1 266 ? 1.318 -26.453 -19.781 1 27.67 266 PRO B CA 1
ATOM 3941 C C . PRO B 1 266 ? 1.326 -25.141 -20.562 1 27.67 266 PRO B C 1
ATOM 3943 O O . PRO B 1 266 ? 0.263 -24.609 -20.875 1 27.67 266 PRO B O 1
ATOM 3946 N N . LEU B 1 267 ? 2.35 -24.297 -20.5 1 30.06 267 LEU B N 1
ATOM 3947 C CA . LEU B 1 267 ? 2.535 -23.219 -21.469 1 30.06 267 LEU B CA 1
ATOM 3948 C C . LEU B 1 267 ? 2.604 -23.766 -22.891 1 30.06 267 LEU B C 1
ATOM 3950 O O . LEU B 1 267 ? 3.361 -24.688 -23.172 1 30.06 267 LEU B O 1
ATOM 3954 N N . GLN B 1 268 ? 1.529 -24.031 -23.656 1 25.69 268 GLN B N 1
ATOM 3955 C CA . GLN B 1 268 ? 1.661 -24.438 -25.047 1 25.69 268 GLN B CA 1
ATOM 3956 C C . GLN B 1 268 ? 2.623 -23.531 -25.797 1 25.69 268 GLN B C 1
ATOM 3958 O O . GLN B 1 268 ? 2.463 -22.312 -25.797 1 25.69 268 GLN B O 1
ATOM 3963 N N . ALA B 1 269 ? 3.893 -23.922 -26.078 1 26.34 269 ALA B N 1
ATOM 3964 C CA . ALA B 1 269 ? 4.805 -23.422 -27.094 1 26.34 269 ALA B CA 1
ATOM 3965 C C . ALA B 1 269 ? 4.141 -23.422 -28.469 1 26.34 269 ALA B C 1
ATOM 3967 O O . ALA B 1 269 ? 3.482 -24.406 -28.844 1 26.34 269 ALA B O 1
ATOM 3968 N N . GLY B 1 270 ? 3.637 -22.281 -29.156 1 25.91 270 GLY B N 1
ATOM 3969 C CA . GLY B 1 270 ? 3.51 -22.375 -30.594 1 25.91 270 GLY B CA 1
ATOM 3970 C C . GLY B 1 270 ? 4.652 -23.109 -31.25 1 25.91 270 GLY B C 1
ATOM 3971 O O . GLY B 1 270 ? 5.758 -23.172 -30.703 1 25.91 270 GLY B O 1
ATOM 3972 N N . GLY B 1 271 ? 4.367 -24.234 -32.062 1 21.83 271 GLY B N 1
ATOM 3973 C CA . GLY B 1 271 ? 5.301 -24.844 -33 1 21.83 271 GLY B CA 1
ATOM 3974 C C . GLY B 1 271 ? 6.227 -23.828 -33.625 1 21.83 271 GLY B C 1
ATOM 3975 O O . GLY B 1 271 ? 5.941 -22.625 -33.625 1 21.83 271 GLY B O 1
ATOM 3976 N N . ALA B 1 272 ? 7.395 -24.438 -34.344 1 22.53 272 ALA B N 1
ATOM 3977 C CA . ALA B 1 272 ? 8.117 -23.828 -35.438 1 22.53 272 ALA B CA 1
ATOM 3978 C C . ALA B 1 272 ? 7.16 -23.359 -36.531 1 22.53 272 ALA B C 1
ATOM 3980 O O . ALA B 1 272 ? 6.176 -24.031 -36.844 1 22.53 272 ALA B O 1
#

Sequence (544 aa):
MPAVVNDPAAWAKLVGAARSGKEGFFAFYSSVADAITTNVSLMTLPVDDHAIVRGHAVFDTCSLAEGRMYRLQVHLDRLFASAASARLPLPFGGDEAANRERITEIVRATCVASGRRSCDVRFWLTAGTGNLGVTPAGCTPSLYVLCFGGLPPLPGSEDADTVGISEATVPLKPAALAELKSNNYLLNALCMLAAKERGGTYGIGAATIAGVLEFGVFLLAGDTHGYPVVRLDGEQIGDGRPGPVYAALKRLLLEDAATGNAHHEPLQAGGAMPAVVNDPAAWAKLVGAARSGKEGFFAFYSSVADAITTNVSLMTLPVDDHAIVRGHAVFDTCSLAEGRMYRLQVHLDRLFASAASARLPLPFGGDEAANRERITEIVRATCVASGRRSCDVRFWLTAGTGNLGVTPAGCTPSLYVLCFGGLPPLPGSEDADTVGISEATVPLKPAALAELKSNNYLLNALCMLAAKERGGTYGIGAATIAGVLEFGVFLLAGDTHGYPVVRLDGEQIGDGRPGPVYAALKRLLLEDAATGNAHHEPLQAGGA

Secondary structure (DSSP, 8-state):
-PEE---HHHHHHHHHHHTTT---EEEEEETTTTEEE--GGG-EEETTBHHHHT--EEEEEEEEETTEEESHHHHHHHHHHHHHHTTPPPTT-S-HHHHHHHHHHHHHHHHHHHT-SSEEEEEEEEEEES-SSSS-TT-EEEEEEEEES-----TT-SS---EEPPTTTSPPPPHHHHT--BS--HHHHHHHHHHHHTT-S----HHHHHTTTTT-EEEEETTTEEEEE-EETTEEPTTSS--HHHHHHHHHHHHHHHH--TTEEE------/-PEE---HHHHHHHHHHHTTT---EEEEEETTTTEEE--GGG-EEETTBHHHHT--EEEEEEEEETTEEESHHHHHHHHHHHHHHTTPPPTT-S-HHHHHHHHHHHHHHHHHHHT-SSEEEEEEEEEEES-SSSS-TT-EEEEEEEEES-----TT-SS---EEPPTTTSPPPPHHHHT--BS--HHHHHHHHHHHHTT-S----HHHHHTTTTT-EEEEETTTEEEEE-EETTEEPTTSS--HHHHHHHHHHHHHHHH--TTB--------

Radius of gyration: 23.68 Å; Cα contacts (8 Å, |Δi|>4): 1176; chains: 2; bounding box: 56×75×62 Å

Nearest PDB structures (foldseek):
  5mqz-assembly1_B  TM=7.287E-01  e=2.740E-16  Archaeoglobus fulgidus DSM 4304
  5mr0-assembly1_D  TM=6.937E-01  e=3.112E-16  Archaeoglobus fulgidus DSM 4304
  5cm0-assembly1_B-2  TM=7.652E-01  e=2.074E-14  Geoglobus acetivorans
  5i5s-assembly1_A  TM=6.205E-01  e=3.419E-08  Homo sapiens
  5i5t-assembly1_A  TM=6.324E-01  e=8.332E-08  Homo sapiens

Organism: Emiliania huxleyi (strain CCMP1516) (NCBI:txid280463)

Solvent-accessible surface area (backbone atoms only — not comparable to full-atom values): 27829 Å² total; per-residue (Å²): 130,69,51,79,49,66,49,44,55,62,43,34,50,34,35,31,62,64,47,60,84,67,80,39,65,37,17,30,32,34,54,59,48,52,29,26,28,60,40,67,52,69,39,52,40,56,57,39,18,22,27,52,53,25,10,36,29,29,43,45,72,41,39,33,51,80,50,17,39,41,35,53,67,59,47,48,51,51,36,51,52,30,27,56,75,65,68,40,66,60,60,66,50,89,47,63,68,59,32,50,53,52,49,52,52,49,53,51,52,36,44,60,67,35,73,54,41,62,35,35,36,37,38,36,45,24,33,16,41,65,52,80,52,75,55,61,80,84,28,47,37,29,44,36,38,37,34,27,50,71,69,73,69,62,81,52,62,86,84,48,52,16,17,26,26,44,29,88,78,33,68,52,79,52,69,81,51,69,77,33,52,46,14,59,30,41,56,57,28,50,21,22,53,54,9,40,77,64,69,12,58,43,32,41,37,27,71,70,32,64,75,22,66,80,71,49,34,60,41,67,52,71,86,57,36,59,40,35,38,13,17,44,71,79,36,66,36,86,88,49,53,66,37,73,61,43,57,52,50,38,51,50,29,48,47,44,70,73,54,53,64,86,50,44,48,71,57,78,74,83,77,133,129,69,50,77,48,68,51,43,54,63,43,34,50,34,35,31,62,64,45,60,84,66,80,38,64,36,16,30,33,34,54,60,47,53,29,26,26,61,39,67,52,68,40,52,41,56,57,38,19,22,27,52,54,25,12,35,29,27,43,44,72,41,39,33,51,79,56,17,44,42,33,54,66,60,48,47,51,51,37,52,52,31,26,56,75,66,67,40,66,58,58,68,50,89,47,64,68,60,32,51,53,52,50,51,51,49,52,50,52,36,45,61,66,35,74,54,41,60,37,35,36,38,36,35,46,22,34,16,40,67,54,81,53,76,55,60,81,83,29,47,37,30,43,36,39,36,33,26,51,70,70,71,70,61,82,52,63,85,86,47,55,19,17,24,24,45,27,89,78,33,68,52,77,51,68,81,52,70,77,34,50,46,16,56,31,40,58,58,30,50,21,23,52,54,9,39,75,65,69,11,57,44,32,43,38,28,70,69,31,64,75,21,66,79,70,50,33,58,43,67,51,71,87,58,37,56,40,37,39,12,16,45,72,80,36,66,35,84,88,50,52,64,37,73,59,39,57,51,50,38,50,50,29,46,45,43,69,74,56,51,60,85,52,44,48,74,53,79,73,80,77,136

pLDDT: mean 70.95, std 24.11, range [21.83, 98.75]

InterPro domains:
  IPR001544 Aminotransferase class IV [PF01063] (58-202)
  IPR036038 Aminotransferase-like, PLP-dependent enzymes [SSF56752] (37-255)
  IPR043131 Branched-chain-amino-acid aminotransferase-like, N-terminal [G3DSA:3.30.470.10] (29-148)
  IPR050571 Class-IV Pyridoxal-Phosphate-Dependent Aminotransferase [PTHR42743] (27-201)